Protein AF-D6YVN4-F1 (afdb_monomer)

Organism: Waddlia chondrophila (strain ATCC VR-1470 / WSU 86-1044) (NCBI:txid716544)

Mean predicted aligned error: 3.51 Å

Nearest PDB structures (foldseek):
  1yni-assembly2_C  TM=9.854E-01  e=2.416E-56  Escherichia coli
  1ynh-assembly2_C  TM=9.852E-01  e=4.433E-55  Escherichia coli
  1ynf-assembly1_F  TM=9.735E-01  e=2.874E-53  Escherichia coli
  3g7s-assembly1_A  TM=3.947E-01  e=7.241E+00  Archaeoglobus fulgidus DSM 4304
  4alz-assembly1_A  TM=1.936E-01  e=1.939E+00  Yersinia enterocolitica

Radius of gyration: 20.83 Å; Cα contacts (8 Å, |Δi|>4): 988; chains: 1; bounding box: 56×51×61 Å

pLDDT: mean 95.73, std 6.39, range [51.62, 98.88]

InterPro domains:
  IPR007079 Succinylarginine dihydrolase [MF_01172] (3-451)
  IPR007079 Succinylarginine dihydrolase [NF009789] (5-451)
  IPR007079 Succinylarginine dihydrolase [PF04996] (5-450)
  IPR037031 Succinylarginine dihydrolase superfamily [G3DSA:3.75.10.20] (1-451)

Sequence (451 aa):
MNAPAYEVNIDGLVGPTHSYGGLSKGNLASIENAGNISNPKIAALQGLNKMKQMADYGYRQLILPPHERPHLPTLRALGYTGVDNRIPGKVYQDNPELLYQYSSAASMFAANAATATPSIDAADNRLHLTPANKAATPHRIIEAETTLRLLRTIFPNPTFFTIHPPLPFHPLFHDEGAANHIRFCTDLRYVGVHLFVYGKANEMDDLPEERIYTPRQTLEAQKAIARSHRLDPSQVVYAMQSTEALNQGVFHNDLISMGCHDLFIYHELAFENPEAVLDELKNTFNEICDQPLKTIKVANNEIHLKAAIKTYFFNSQIIKLQDGGFVLFCPKQCQNHQDVNKYLTNLLKDPKSPIADIHYIDLDQSMRNGGGPACLRFSTVLTDIELEQVNPNLFLTDKLYDRLSEWINIHYRDSLKLEDLADPSLVDETQEALNVLTQILDLGRIYDFQQ

Structure (mmCIF, N/CA/C/O backbone):
data_AF-D6YVN4-F1
#
_entry.id   AF-D6YVN4-F1
#
loop_
_atom_site.group_PDB
_atom_site.id
_atom_site.type_symbol
_atom_site.label_atom_id
_atom_site.label_alt_id
_atom_site.label_comp_id
_atom_site.label_asym_id
_atom_site.label_entity_id
_atom_site.label_seq_id
_atom_site.pdbx_PDB_ins_code
_atom_site.Cartn_x
_atom_site.Cartn_y
_atom_site.Cartn_z
_atom_site.occupancy
_atom_site.B_iso_or_equiv
_atom_site.auth_seq_id
_atom_site.auth_comp_id
_atom_site.auth_asym_id
_atom_site.auth_atom_id
_atom_site.pdbx_PDB_model_num
ATOM 1 N N . MET A 1 1 ? -32.102 -4.670 8.684 1.00 55.72 1 MET A N 1
ATOM 2 C CA . MET A 1 1 ? -30.698 -5.070 8.912 1.00 55.72 1 MET A CA 1
ATOM 3 C C . MET A 1 1 ? -29.939 -4.712 7.654 1.00 55.72 1 MET A C 1
ATOM 5 O O . MET A 1 1 ? -30.453 -5.016 6.585 1.00 55.72 1 MET A O 1
ATOM 9 N N . ASN A 1 2 ? -28.802 -4.030 7.775 1.00 74.38 2 ASN A N 1
ATOM 10 C CA . ASN A 1 2 ? -27.964 -3.706 6.618 1.00 74.38 2 ASN A CA 1
ATOM 11 C C . ASN A 1 2 ? -27.459 -5.003 5.966 1.00 74.38 2 ASN A C 1
ATOM 13 O O . ASN A 1 2 ? -27.270 -6.006 6.667 1.00 74.38 2 ASN A O 1
ATOM 17 N N . ALA A 1 3 ? -27.300 -4.986 4.639 1.00 83.44 3 ALA A N 1
ATOM 18 C CA . ALA A 1 3 ? -26.807 -6.126 3.870 1.00 83.44 3 ALA A CA 1
ATOM 19 C C . ALA A 1 3 ? -25.433 -6.585 4.397 1.00 83.44 3 ALA A C 1
ATOM 21 O O . ALA A 1 3 ? -24.701 -5.757 4.946 1.00 83.44 3 ALA A O 1
ATOM 22 N N . PRO A 1 4 ? -25.074 -7.879 4.295 1.00 92.38 4 PRO A N 1
ATOM 23 C CA . PRO A 1 4 ? -23.733 -8.346 4.633 1.00 92.38 4 PRO A CA 1
ATOM 24 C C . PRO A 1 4 ? -22.663 -7.506 3.931 1.00 92.38 4 PRO A C 1
ATOM 26 O O . PRO A 1 4 ? -22.791 -7.200 2.749 1.00 92.38 4 PRO A O 1
ATOM 29 N N . ALA A 1 5 ? -21.612 -7.145 4.662 1.00 95.44 5 ALA A N 1
ATOM 30 C CA . ALA A 1 5 ? -20.485 -6.390 4.139 1.00 95.44 5 ALA A CA 1
ATOM 31 C C . ALA A 1 5 ? -19.182 -7.088 4.514 1.00 95.44 5 ALA A C 1
ATOM 33 O O . ALA A 1 5 ? -19.088 -7.752 5.551 1.00 95.44 5 ALA A O 1
ATOM 34 N N . TYR A 1 6 ? -18.187 -6.951 3.650 1.00 96.31 6 TYR A N 1
ATOM 35 C CA . TYR A 1 6 ? -16.958 -7.714 3.713 1.00 96.31 6 TYR A CA 1
ATOM 36 C C . TYR A 1 6 ? -15.763 -6.826 3.430 1.00 96.31 6 TYR A C 1
ATOM 38 O O . TYR A 1 6 ? -15.783 -6.030 2.493 1.00 96.31 6 TYR A O 1
ATOM 46 N N . GLU A 1 7 ? -14.707 -7.007 4.214 1.00 95.94 7 GLU A N 1
ATOM 47 C CA . GLU A 1 7 ? -13.418 -6.414 3.908 1.00 95.94 7 GLU A CA 1
ATOM 48 C C . GLU A 1 7 ? -12.785 -7.211 2.764 1.00 95.94 7 GLU A C 1
ATOM 50 O O . GLU A 1 7 ? -12.700 -8.446 2.798 1.00 95.94 7 GLU A O 1
ATOM 55 N N . VAL A 1 8 ? -12.391 -6.490 1.723 1.00 97.75 8 VAL A N 1
ATOM 56 C CA . VAL A 1 8 ? -11.719 -7.018 0.544 1.00 97.75 8 VAL A CA 1
ATOM 57 C C . VAL A 1 8 ? -10.335 -6.398 0.495 1.00 97.75 8 VAL A C 1
ATOM 59 O O . VAL A 1 8 ? -10.211 -5.177 0.414 1.00 97.75 8 VAL A O 1
ATOM 62 N N . ASN A 1 9 ? -9.303 -7.234 0.547 1.00 97.81 9 ASN A N 1
ATOM 63 C CA . ASN A 1 9 ? -7.927 -6.803 0.339 1.00 97.81 9 ASN A CA 1
ATOM 64 C C . ASN A 1 9 ? -7.624 -6.792 -1.158 1.00 97.81 9 ASN A C 1
ATOM 66 O O . ASN A 1 9 ? -8.001 -7.716 -1.878 1.00 97.81 9 ASN A O 1
ATOM 70 N N . ILE A 1 10 ? -6.920 -5.764 -1.610 1.00 98.50 10 ILE A N 1
ATOM 71 C CA . ILE A 1 10 ? -6.375 -5.646 -2.954 1.00 98.50 10 ILE A CA 1
ATOM 72 C C . ILE A 1 10 ? -4.858 -5.668 -2.799 1.00 98.50 10 ILE A C 1
ATOM 74 O O . ILE A 1 10 ? -4.252 -4.671 -2.391 1.00 98.50 10 ILE A O 1
ATOM 78 N N . ASP A 1 11 ? -4.258 -6.815 -3.099 1.00 98.12 11 ASP A N 1
ATOM 79 C CA . ASP A 1 11 ? -2.836 -7.058 -2.888 1.00 98.12 11 ASP A CA 1
ATOM 80 C C . ASP A 1 11 ? -2.054 -6.909 -4.197 1.00 98.12 11 ASP A C 1
ATOM 82 O O . ASP A 1 11 ? -2.440 -7.434 -5.243 1.00 98.12 11 ASP A O 1
ATOM 86 N N . GLY A 1 12 ? -0.917 -6.220 -4.133 1.00 98.31 12 GLY A N 1
ATOM 87 C CA . GLY A 1 12 ? -0.008 -6.052 -5.260 1.00 98.31 12 GLY A CA 1
ATOM 88 C C . GLY A 1 12 ? 0.807 -7.314 -5.520 1.00 98.31 12 GLY A C 1
ATOM 89 O O . GLY A 1 12 ? 1.606 -7.739 -4.685 1.00 98.31 12 GLY A O 1
ATOM 90 N N . LEU A 1 13 ? 0.656 -7.896 -6.707 1.00 98.44 13 LEU A N 1
ATOM 91 C CA . LEU A 1 13 ? 1.528 -8.965 -7.176 1.00 98.44 13 LEU A CA 1
ATOM 92 C C . LEU A 1 13 ? 2.885 -8.375 -7.587 1.00 98.44 13 LEU A C 1
ATOM 94 O O . LEU A 1 13 ? 2.961 -7.435 -8.380 1.00 98.44 13 LEU A O 1
ATOM 98 N N . VAL A 1 14 ? 3.969 -8.923 -7.036 1.00 98.62 14 VAL A N 1
ATOM 99 C CA . VAL A 1 14 ? 5.329 -8.416 -7.274 1.00 98.62 14 VAL A CA 1
ATOM 100 C C . VAL A 1 14 ? 5.717 -8.571 -8.744 1.00 98.62 14 VAL A C 1
ATOM 102 O O . VAL A 1 14 ? 5.528 -9.636 -9.327 1.00 98.62 14 VAL A O 1
ATOM 105 N N . GLY A 1 15 ? 6.275 -7.518 -9.347 1.00 98.50 15 GLY A N 1
ATOM 106 C CA . GLY A 1 15 ? 6.669 -7.515 -10.759 1.00 98.50 15 GLY A CA 1
ATOM 107 C C . GLY A 1 15 ? 7.983 -8.258 -11.053 1.00 98.50 15 GLY A C 1
ATOM 108 O O . GLY A 1 15 ? 8.831 -8.365 -10.162 1.00 98.50 15 GLY A O 1
ATOM 109 N N . PRO A 1 16 ? 8.206 -8.723 -12.300 1.00 98.44 16 PRO A N 1
ATOM 110 C CA . PRO A 1 16 ? 9.404 -9.497 -12.656 1.00 98.44 16 PRO A CA 1
ATOM 111 C C . PRO A 1 16 ? 10.720 -8.707 -12.567 1.00 98.44 16 PRO A C 1
ATOM 113 O O . PRO A 1 16 ? 11.791 -9.301 -12.494 1.00 98.44 16 PRO A O 1
ATOM 116 N N . THR A 1 17 ? 10.650 -7.373 -12.527 1.00 98.56 17 THR A N 1
ATOM 117 C CA . THR A 1 17 ? 11.806 -6.469 -12.401 1.00 98.56 17 THR A CA 1
ATOM 118 C C . THR A 1 17 ? 12.103 -6.048 -10.956 1.00 98.56 17 THR A C 1
ATOM 120 O O . THR A 1 17 ? 12.828 -5.071 -10.729 1.00 98.56 17 THR A O 1
ATOM 123 N N . HIS A 1 18 ? 11.524 -6.736 -9.958 1.00 98.56 18 HIS A N 1
ATOM 124 C CA . HIS A 1 18 ? 11.822 -6.483 -8.543 1.00 98.56 18 HIS A CA 1
ATOM 125 C C . HIS A 1 18 ? 13.328 -6.452 -8.319 1.00 98.56 18 HIS A C 1
ATOM 127 O O . HIS A 1 18 ? 14.020 -7.399 -8.656 1.00 98.56 18 HIS A O 1
ATOM 133 N N . SER A 1 19 ? 13.820 -5.340 -7.784 1.00 97.88 19 SER A N 1
ATOM 134 C CA . SER A 1 19 ? 15.243 -5.046 -7.646 1.00 97.88 19 SER A CA 1
ATOM 135 C C . SER A 1 19 ? 15.474 -4.033 -6.529 1.00 97.88 19 SER A C 1
ATOM 137 O O . SER A 1 19 ? 14.556 -3.315 -6.118 1.00 97.88 19 SER A O 1
ATOM 139 N N . TYR A 1 20 ? 16.704 -3.965 -6.021 1.00 97.69 20 TYR A N 1
ATOM 140 C CA . TYR A 1 20 ? 17.075 -3.057 -4.935 1.00 97.69 20 TYR A CA 1
ATOM 141 C C . TYR A 1 20 ? 17.794 -1.817 -5.473 1.00 97.69 20 TYR A C 1
ATOM 143 O O . TYR A 1 20 ? 19.020 -1.739 -5.471 1.00 97.69 20 TYR A O 1
ATOM 151 N N . GLY A 1 21 ? 17.023 -0.843 -5.965 1.00 94.88 21 GLY A N 1
ATOM 152 C CA . GLY A 1 21 ? 17.560 0.373 -6.593 1.00 94.88 21 GLY A CA 1
ATOM 153 C C . GLY A 1 21 ? 17.922 1.525 -5.646 1.00 94.88 21 GLY A C 1
ATOM 154 O O . GLY A 1 21 ? 18.474 2.514 -6.111 1.00 94.88 21 GLY A O 1
ATOM 155 N N . GLY A 1 22 ? 17.586 1.461 -4.350 1.00 94.06 22 GLY A N 1
ATOM 156 C CA . GLY A 1 22 ? 17.874 2.559 -3.407 1.00 94.06 22 GLY A CA 1
ATOM 157 C C . GLY A 1 22 ? 17.145 3.877 -3.697 1.00 94.06 22 GLY A C 1
ATOM 158 O O . GLY A 1 22 ? 17.651 4.954 -3.397 1.00 94.06 22 GLY A O 1
ATOM 159 N N . LEU A 1 23 ? 15.961 3.812 -4.314 1.00 92.06 23 LEU A N 1
ATOM 160 C CA . LEU A 1 23 ? 15.329 4.949 -5.002 1.00 92.06 23 LEU A CA 1
ATOM 161 C C . LEU A 1 23 ? 14.507 5.881 -4.096 1.00 92.06 23 LEU A C 1
ATOM 163 O O . LEU A 1 23 ? 13.995 6.903 -4.557 1.00 92.06 23 LEU A O 1
ATOM 167 N N . SER A 1 24 ? 14.315 5.518 -2.828 1.00 88.69 24 SER A N 1
ATOM 168 C CA . SER A 1 24 ? 13.389 6.195 -1.916 1.00 88.69 24 SER A CA 1
ATOM 169 C C . SER A 1 24 ? 14.120 6.877 -0.760 1.00 88.69 24 SER A C 1
ATOM 171 O O . SER A 1 24 ? 14.356 6.266 0.280 1.00 88.69 24 SER A O 1
ATOM 173 N N . LYS A 1 25 ? 14.403 8.180 -0.887 1.00 84.94 25 LYS A N 1
ATOM 174 C CA . LYS A 1 25 ? 14.913 8.990 0.237 1.00 84.94 25 LYS A CA 1
ATOM 175 C C . LYS A 1 25 ? 13.936 8.933 1.424 1.00 84.94 25 LYS A C 1
ATOM 177 O O . LYS A 1 25 ? 12.721 9.036 1.231 1.00 84.94 25 LYS A O 1
ATOM 182 N N . GLY A 1 26 ? 14.459 8.727 2.632 1.00 83.81 26 GLY A N 1
ATOM 183 C CA . GLY A 1 26 ? 13.667 8.511 3.852 1.00 83.81 26 GLY A CA 1
ATOM 184 C C . GLY A 1 26 ? 13.241 7.063 4.105 1.00 83.81 26 GLY A C 1
ATOM 185 O O . GLY A 1 26 ? 12.913 6.731 5.237 1.00 83.81 26 GLY A O 1
ATOM 186 N N . ASN A 1 27 ? 13.307 6.177 3.104 1.00 90.06 27 ASN A N 1
ATOM 187 C CA . ASN A 1 27 ? 13.121 4.740 3.303 1.00 90.06 27 ASN A CA 1
ATOM 188 C C . ASN A 1 27 ? 14.486 4.087 3.560 1.00 90.06 27 ASN A C 1
ATOM 190 O O . ASN A 1 27 ? 15.229 3.784 2.625 1.00 90.06 27 ASN A O 1
ATOM 194 N N . LEU A 1 28 ? 14.803 3.878 4.839 1.00 88.56 28 LEU A N 1
ATOM 195 C CA . LEU A 1 28 ? 16.091 3.327 5.266 1.00 88.56 28 LEU A CA 1
ATOM 196 C C . LEU A 1 28 ? 16.352 1.933 4.680 1.00 88.56 28 LEU A C 1
ATOM 198 O O . LEU A 1 28 ? 17.448 1.686 4.190 1.00 88.56 28 LEU A O 1
ATOM 202 N N . ALA A 1 29 ? 15.340 1.059 4.637 1.00 90.50 29 ALA A N 1
ATOM 203 C CA . ALA A 1 29 ? 15.489 -0.291 4.093 1.00 90.50 29 ALA A CA 1
ATOM 204 C C . ALA A 1 29 ? 15.885 -0.266 2.608 1.00 90.50 29 ALA A C 1
ATOM 206 O O . ALA A 1 29 ? 16.810 -0.974 2.209 1.00 90.50 29 ALA A O 1
ATOM 207 N N . SER A 1 30 ? 15.242 0.598 1.813 1.00 91.62 30 SER A N 1
ATOM 208 C CA . SER A 1 30 ? 15.582 0.786 0.397 1.00 91.62 30 SER A CA 1
ATOM 209 C C . SER A 1 30 ? 17.034 1.240 0.214 1.00 91.62 30 SER A C 1
ATOM 211 O O . SER A 1 30 ? 17.733 0.700 -0.642 1.00 91.62 30 SER A O 1
ATOM 213 N N . ILE A 1 31 ? 17.499 2.192 1.030 1.00 91.69 31 ILE A N 1
ATOM 214 C CA . ILE A 1 31 ? 18.863 2.742 0.961 1.00 91.69 31 ILE A CA 1
ATOM 215 C C . ILE A 1 31 ? 19.903 1.694 1.380 1.00 91.69 31 ILE A C 1
ATOM 217 O O . ILE A 1 31 ? 20.890 1.496 0.679 1.00 91.69 31 ILE A O 1
ATOM 221 N N . GLU A 1 32 ? 19.677 0.998 2.495 1.00 94.44 32 GLU A N 1
ATOM 222 C CA . GLU A 1 32 ? 20.614 0.011 3.051 1.00 94.44 32 GLU A CA 1
ATOM 223 C C . GLU A 1 32 ? 20.799 -1.221 2.154 1.00 94.44 32 GLU A C 1
ATOM 225 O O . GLU A 1 32 ? 21.850 -1.860 2.196 1.00 94.44 32 GLU A O 1
ATOM 230 N N . ASN A 1 33 ? 19.796 -1.562 1.340 1.00 95.25 33 ASN A N 1
ATOM 231 C CA . ASN A 1 33 ? 19.847 -2.715 0.440 1.00 95.25 33 ASN A CA 1
ATOM 232 C C . ASN A 1 33 ? 20.200 -2.355 -1.008 1.00 95.25 33 ASN A C 1
ATOM 234 O O . ASN A 1 33 ? 20.219 -3.246 -1.859 1.00 95.25 33 ASN A O 1
ATOM 238 N N . ALA A 1 34 ? 20.470 -1.083 -1.308 1.00 95.38 34 ALA A N 1
ATOM 239 C CA . ALA A 1 34 ? 20.756 -0.628 -2.663 1.00 95.38 34 ALA A CA 1
ATOM 240 C C . ALA A 1 34 ? 21.916 -1.418 -3.300 1.00 95.38 34 ALA A C 1
ATOM 242 O O . ALA A 1 34 ? 22.975 -1.595 -2.701 1.00 95.38 34 ALA A O 1
ATOM 243 N N . GLY A 1 35 ? 21.712 -1.904 -4.526 1.00 94.88 35 GLY A N 1
ATOM 244 C CA . GLY A 1 35 ? 22.705 -2.675 -5.278 1.00 94.88 35 GLY A CA 1
ATOM 245 C C . GLY A 1 35 ? 22.815 -4.155 -4.897 1.00 94.88 35 GLY A C 1
ATOM 246 O O . GLY A 1 35 ? 23.517 -4.896 -5.586 1.00 94.88 35 GLY A O 1
ATOM 247 N N . ASN A 1 36 ? 22.109 -4.622 -3.860 1.00 97.25 36 ASN A N 1
ATOM 248 C CA . ASN A 1 36 ? 22.053 -6.049 -3.547 1.00 97.25 36 ASN A CA 1
ATOM 249 C C . ASN A 1 36 ? 21.384 -6.847 -4.678 1.00 97.25 36 ASN A C 1
ATOM 251 O O . ASN A 1 36 ? 20.554 -6.340 -5.436 1.00 97.25 36 ASN A O 1
ATOM 255 N N . ILE A 1 37 ? 21.706 -8.140 -4.750 1.00 98.06 37 ILE A N 1
ATOM 256 C CA . ILE A 1 37 ? 21.042 -9.074 -5.662 1.00 98.06 37 ILE A CA 1
ATOM 257 C C . ILE A 1 37 ? 19.639 -9.371 -5.128 1.00 98.06 37 ILE A C 1
ATOM 259 O O . ILE A 1 37 ? 19.466 -9.768 -3.972 1.00 98.06 37 ILE A O 1
ATOM 263 N N . SER A 1 38 ? 18.642 -9.187 -5.983 1.00 98.19 38 SER A N 1
ATOM 264 C CA . SER A 1 38 ? 17.241 -9.499 -5.698 1.00 98.19 38 SER A CA 1
ATOM 265 C C . SER A 1 38 ? 16.834 -10.847 -6.284 1.00 98.19 38 SER A C 1
ATOM 267 O O . SER A 1 38 ? 17.497 -11.367 -7.179 1.00 98.19 38 SER A O 1
ATOM 269 N N . ASN A 1 39 ? 15.740 -11.416 -5.776 1.00 98.69 39 ASN A N 1
ATOM 270 C CA . ASN A 1 39 ? 15.128 -12.622 -6.330 1.00 98.69 39 ASN A CA 1
ATOM 271 C C . ASN A 1 39 ? 13.649 -12.331 -6.641 1.00 98.69 39 ASN A C 1
ATOM 273 O O . ASN A 1 39 ? 12.803 -12.487 -5.751 1.00 98.69 39 ASN A O 1
ATOM 277 N N . PRO A 1 40 ? 13.329 -11.874 -7.869 1.00 98.69 40 PRO A N 1
ATOM 278 C CA . PRO A 1 40 ? 11.959 -11.560 -8.271 1.00 98.69 40 PRO A CA 1
ATOM 279 C C . PRO A 1 40 ? 10.990 -12.728 -8.080 1.00 98.69 40 PRO A C 1
ATOM 281 O O . PRO A 1 40 ? 9.886 -12.529 -7.576 1.00 98.69 40 PRO A O 1
ATOM 284 N N . LYS A 1 41 ? 11.406 -13.952 -8.439 1.00 98.81 41 LYS A N 1
ATOM 285 C CA . LYS A 1 41 ? 10.578 -15.160 -8.309 1.00 98.81 41 LYS A CA 1
ATOM 286 C C . LYS A 1 41 ? 10.143 -15.398 -6.866 1.00 98.81 41 LYS A C 1
ATOM 288 O O . LYS A 1 41 ? 8.955 -15.538 -6.590 1.00 98.81 41 LYS A O 1
ATOM 293 N N . ILE A 1 42 ? 11.092 -15.399 -5.930 1.00 98.62 42 ILE A N 1
ATOM 294 C CA . ILE A 1 42 ? 10.792 -15.582 -4.506 1.00 98.62 42 ILE A CA 1
ATOM 295 C C . ILE A 1 42 ? 9.966 -14.417 -3.967 1.00 98.62 42 ILE A C 1
ATOM 297 O O . ILE A 1 42 ? 9.046 -14.661 -3.194 1.00 98.62 42 ILE A O 1
ATOM 301 N N . ALA A 1 43 ? 10.228 -13.180 -4.395 1.00 98.56 43 ALA A N 1
ATOM 302 C CA . ALA A 1 43 ? 9.442 -12.024 -3.967 1.00 98.56 43 ALA A CA 1
ATOM 303 C C . ALA A 1 43 ? 7.957 -12.174 -4.340 1.00 98.56 43 ALA A C 1
ATOM 305 O O . ALA A 1 43 ? 7.081 -11.984 -3.494 1.00 98.56 43 ALA A O 1
ATOM 306 N N . ALA A 1 44 ? 7.674 -12.586 -5.579 1.00 98.75 44 ALA A N 1
ATOM 307 C CA . ALA A 1 44 ? 6.314 -12.829 -6.047 1.00 98.75 44 ALA A CA 1
ATOM 308 C C . ALA A 1 44 ? 5.646 -14.012 -5.333 1.00 98.75 44 ALA A C 1
ATOM 310 O O . ALA A 1 44 ? 4.501 -13.887 -4.903 1.00 98.75 44 ALA A O 1
ATOM 311 N N . LEU A 1 45 ? 6.363 -15.124 -5.126 1.00 98.75 45 LEU A N 1
ATOM 312 C CA . LEU A 1 45 ? 5.835 -16.276 -4.384 1.00 98.75 45 LEU A CA 1
ATOM 313 C C . LEU A 1 45 ? 5.562 -15.946 -2.908 1.00 98.75 45 LEU A C 1
ATOM 315 O O . LEU A 1 45 ? 4.552 -16.384 -2.364 1.00 98.75 45 LEU A O 1
ATOM 319 N N . GLN A 1 46 ? 6.415 -15.149 -2.256 1.00 98.50 46 GLN A N 1
ATOM 320 C CA . GLN A 1 46 ? 6.199 -14.674 -0.884 1.00 98.50 46 GLN A CA 1
ATOM 321 C C . GLN A 1 46 ? 4.917 -13.835 -0.779 1.00 98.50 46 GLN A C 1
ATOM 323 O O . GLN A 1 46 ? 4.078 -14.103 0.084 1.00 98.50 46 GLN A O 1
ATOM 328 N N . GLY A 1 47 ? 4.730 -12.873 -1.689 1.00 98.25 47 GLY A N 1
ATOM 329 C CA . GLY A 1 47 ? 3.509 -12.066 -1.757 1.00 98.25 47 GLY A CA 1
ATOM 330 C C . GLY A 1 47 ? 2.259 -12.914 -2.016 1.00 98.25 47 GLY A C 1
ATOM 331 O O . GLY A 1 47 ? 1.278 -12.806 -1.284 1.00 98.25 47 GLY A O 1
ATOM 332 N N . LEU A 1 48 ? 2.316 -13.828 -2.990 1.00 98.56 48 LEU A N 1
ATOM 333 C CA . LEU A 1 48 ? 1.198 -14.713 -3.328 1.00 98.56 48 LEU A CA 1
ATOM 334 C C . LEU A 1 48 ? 0.826 -15.656 -2.169 1.00 98.56 48 LEU A C 1
ATOM 336 O O . LEU A 1 48 ? -0.353 -15.858 -1.880 1.00 98.56 48 LEU A O 1
ATOM 340 N N . ASN A 1 49 ? 1.818 -16.181 -1.445 1.00 98.12 49 ASN A N 1
ATOM 341 C CA . ASN A 1 49 ? 1.593 -16.992 -0.247 1.00 98.12 49 ASN A CA 1
ATOM 342 C C . ASN A 1 49 ? 0.940 -16.192 0.884 1.00 98.12 49 ASN A C 1
ATOM 344 O O . ASN A 1 49 ? 0.094 -16.730 1.598 1.00 98.12 49 ASN A O 1
ATOM 348 N N . LYS A 1 50 ? 1.300 -14.914 1.049 1.00 97.81 50 LYS A N 1
ATOM 349 C CA . LYS A 1 50 ? 0.639 -14.022 2.010 1.00 97.81 50 LYS A CA 1
ATOM 350 C C . LYS A 1 50 ? -0.832 -13.819 1.652 1.00 97.81 50 LYS A C 1
ATOM 352 O O . LYS A 1 50 ? -1.683 -13.932 2.531 1.00 97.81 50 LYS A O 1
ATOM 357 N N . MET A 1 51 ? -1.141 -13.582 0.376 1.00 98.06 51 MET A N 1
ATOM 358 C CA . MET A 1 51 ? -2.528 -13.477 -0.089 1.00 98.06 51 MET A CA 1
ATOM 359 C C . MET A 1 51 ? -3.293 -14.774 0.212 1.00 98.06 51 MET A C 1
ATOM 361 O O . MET A 1 51 ? -4.380 -14.732 0.783 1.00 98.06 51 MET A O 1
ATOM 365 N N . LYS A 1 52 ? -2.703 -15.939 -0.088 1.00 97.75 52 LYS A N 1
ATOM 366 C CA . LYS A 1 52 ? -3.327 -17.240 0.189 1.00 97.75 52 LYS A CA 1
ATOM 367 C C . LYS A 1 52 ? -3.623 -17.446 1.671 1.00 97.75 52 LYS A C 1
ATOM 369 O O . LYS A 1 52 ? -4.729 -17.850 2.006 1.00 97.75 52 LYS A O 1
ATOM 374 N N . GLN A 1 53 ? -2.682 -17.095 2.549 1.00 95.75 53 GLN A N 1
ATOM 375 C CA . GLN A 1 53 ? -2.915 -17.137 3.992 1.00 95.75 53 GLN A CA 1
ATOM 376 C C . GLN A 1 53 ? -4.124 -16.275 4.370 1.00 95.75 53 GLN A C 1
ATOM 378 O O . GLN A 1 53 ? -5.026 -16.774 5.027 1.00 95.75 53 GLN A O 1
ATOM 383 N N . MET A 1 54 ? -4.216 -15.026 3.901 1.00 95.38 54 MET A N 1
ATOM 384 C CA . MET A 1 54 ? -5.379 -14.175 4.206 1.00 95.38 54 MET A CA 1
ATOM 385 C C . MET A 1 54 ? -6.696 -14.777 3.692 1.00 95.38 54 MET A C 1
ATOM 387 O O . MET A 1 54 ? -7.707 -14.729 4.394 1.00 95.38 54 MET A O 1
ATOM 391 N N . ALA A 1 55 ? -6.682 -15.369 2.493 1.00 95.62 55 ALA A N 1
ATOM 392 C CA . ALA A 1 55 ? -7.837 -16.066 1.931 1.00 95.62 55 ALA A CA 1
ATOM 393 C C . ALA A 1 55 ? -8.278 -17.254 2.800 1.00 95.62 55 ALA A C 1
ATOM 395 O O . ALA A 1 55 ? -9.470 -17.416 3.054 1.00 95.62 55 ALA A O 1
ATOM 396 N N . ASP A 1 56 ? -7.324 -18.023 3.327 1.00 94.00 56 ASP A N 1
ATOM 397 C CA . ASP A 1 56 ? -7.582 -19.166 4.211 1.00 94.00 56 ASP A CA 1
ATOM 398 C C . ASP A 1 56 ? -8.118 -18.740 5.588 1.00 94.00 56 ASP A C 1
ATOM 400 O O . ASP A 1 56 ? -8.884 -19.476 6.209 1.00 94.00 56 ASP A O 1
ATOM 404 N N . TYR A 1 57 ? -7.810 -17.512 6.022 1.00 90.81 57 TYR A N 1
ATOM 405 C CA . TYR A 1 57 ? -8.446 -16.849 7.170 1.00 90.81 57 TYR A CA 1
ATOM 406 C C . TYR A 1 57 ? -9.830 -16.248 6.854 1.00 90.81 57 TYR A C 1
ATOM 408 O O . TYR A 1 57 ? -10.441 -15.610 7.712 1.00 90.81 57 TYR A O 1
ATOM 416 N N . GLY A 1 58 ? -10.353 -16.452 5.641 1.00 90.00 58 GLY A N 1
ATOM 417 C CA . GLY A 1 58 ? -11.704 -16.053 5.241 1.00 90.00 58 GLY A CA 1
ATOM 418 C C . GLY A 1 58 ? -11.821 -14.637 4.672 1.00 90.00 58 GLY A C 1
ATOM 419 O O . GLY A 1 58 ? -12.937 -14.172 4.423 1.00 90.00 58 GLY A O 1
ATOM 420 N N . TYR A 1 59 ? -10.704 -13.945 4.440 1.00 93.06 59 TYR A N 1
ATOM 421 C CA . TYR A 1 59 ? -10.713 -12.621 3.822 1.00 93.06 59 TYR A CA 1
ATOM 422 C C . TYR A 1 59 ? -10.731 -12.713 2.303 1.00 93.06 59 TYR A C 1
ATOM 424 O O . TYR A 1 59 ? -9.979 -13.466 1.689 1.00 93.06 59 TYR A O 1
ATOM 432 N N . ARG A 1 60 ? -11.505 -11.846 1.657 1.00 96.06 60 ARG A N 1
ATOM 433 C CA . ARG A 1 60 ? -11.528 -11.772 0.193 1.00 96.06 60 ARG A CA 1
ATOM 434 C C . ARG A 1 60 ? -10.266 -11.087 -0.311 1.00 96.06 60 ARG A C 1
ATOM 436 O O . ARG A 1 60 ? -9.996 -9.960 0.091 1.00 96.06 60 ARG A O 1
ATOM 443 N N . GLN A 1 61 ? -9.513 -11.762 -1.175 1.00 98.00 61 GLN A N 1
ATOM 444 C CA . GLN A 1 61 ? -8.298 -11.214 -1.779 1.00 98.00 61 GLN A CA 1
ATOM 445 C C . GLN A 1 61 ? -8.514 -10.982 -3.271 1.00 98.00 61 GLN A C 1
ATOM 447 O O . GLN A 1 61 ? -8.885 -11.908 -3.992 1.00 98.00 61 GLN A O 1
ATOM 452 N N . LEU A 1 62 ? -8.248 -9.764 -3.723 1.00 98.19 62 LEU A N 1
ATOM 453 C CA . LEU A 1 62 ? -8.147 -9.386 -5.123 1.00 98.19 62 LEU A CA 1
ATOM 454 C C . LEU A 1 62 ? -6.679 -9.212 -5.501 1.00 98.19 62 LEU A C 1
ATOM 456 O O . LEU A 1 62 ? -5.889 -8.662 -4.733 1.00 98.19 62 LEU A O 1
ATOM 460 N N . ILE A 1 63 ? -6.337 -9.643 -6.711 1.00 98.12 63 ILE A N 1
ATOM 461 C CA . ILE A 1 63 ? -5.002 -9.462 -7.276 1.00 98.12 63 ILE A CA 1
ATOM 462 C C . ILE A 1 63 ? -4.926 -8.123 -8.007 1.00 98.12 63 ILE A C 1
ATOM 464 O O . ILE A 1 63 ? -5.666 -7.883 -8.961 1.00 98.12 63 ILE A O 1
ATOM 468 N N . LEU A 1 64 ? -3.984 -7.272 -7.602 1.00 98.31 64 LEU A N 1
ATOM 469 C CA . LEU A 1 64 ? -3.538 -6.122 -8.380 1.00 98.31 64 LEU A CA 1
ATOM 470 C C . LEU A 1 64 ? -2.267 -6.524 -9.149 1.00 98.31 64 LEU A C 1
ATOM 472 O O . LEU A 1 64 ? -1.223 -6.736 -8.527 1.00 98.31 64 LEU A O 1
ATOM 476 N N . PRO A 1 65 ? -2.327 -6.687 -10.481 1.00 98.12 65 PRO A N 1
ATOM 477 C CA . PRO A 1 65 ? -1.189 -7.168 -11.258 1.00 98.12 65 PRO A CA 1
ATOM 478 C C . PRO A 1 65 ? -0.048 -6.132 -11.302 1.00 98.12 65 PRO A C 1
ATOM 480 O O . PRO A 1 65 ? -0.292 -4.930 -11.161 1.00 98.12 65 PRO A O 1
ATOM 483 N N . PRO A 1 66 ? 1.206 -6.566 -11.531 1.00 98.31 66 PRO A N 1
ATOM 484 C CA . PRO A 1 66 ? 2.335 -5.656 -11.678 1.00 98.31 66 PRO A CA 1
ATOM 485 C C . PRO A 1 66 ? 2.194 -4.756 -12.910 1.00 98.31 66 PRO A C 1
ATOM 487 O O . PRO A 1 66 ? 1.403 -5.017 -13.816 1.00 98.31 66 PRO A O 1
ATOM 490 N N . HIS A 1 67 ? 2.973 -3.677 -12.947 1.00 98.31 67 HIS A N 1
ATOM 491 C CA . HIS A 1 67 ? 2.973 -2.728 -14.061 1.00 98.31 67 HIS A CA 1
ATOM 492 C C . HIS A 1 67 ? 4.033 -3.093 -15.114 1.00 98.31 67 HIS A C 1
ATOM 494 O O . HIS A 1 67 ? 4.978 -3.829 -14.830 1.00 98.31 67 HIS A O 1
ATOM 500 N N . GLU A 1 68 ? 3.910 -2.518 -16.314 1.00 97.75 68 GLU A N 1
ATOM 501 C CA . GLU A 1 68 ? 4.915 -2.621 -17.379 1.00 97.75 68 GLU A CA 1
ATOM 502 C C . GLU A 1 68 ? 6.267 -2.050 -16.926 1.00 97.75 68 GLU A C 1
ATOM 504 O O . GLU A 1 68 ? 6.372 -0.864 -16.594 1.00 97.75 68 GLU A O 1
ATOM 509 N N . ARG A 1 69 ? 7.304 -2.897 -16.898 1.00 98.25 69 ARG A N 1
ATOM 510 C CA . ARG A 1 69 ? 8.680 -2.534 -16.534 1.00 98.25 69 ARG A CA 1
ATOM 511 C C . ARG A 1 69 ? 9.696 -3.305 -17.398 1.00 98.25 69 ARG A C 1
ATOM 513 O O . ARG A 1 69 ? 9.483 -4.499 -17.613 1.00 98.25 69 ARG A O 1
ATOM 520 N N . PRO A 1 70 ? 10.821 -2.691 -17.818 1.00 97.94 70 PRO A N 1
ATOM 521 C CA . PRO A 1 70 ? 11.124 -1.253 -17.793 1.00 97.94 70 PRO A CA 1
ATOM 522 C C . PRO A 1 70 ? 10.057 -0.406 -18.505 1.00 97.94 70 PRO A C 1
ATOM 524 O O . PRO A 1 70 ? 9.462 -0.846 -19.481 1.00 97.94 70 PRO A O 1
ATOM 527 N N . HIS A 1 71 ? 9.786 0.800 -18.010 1.00 97.94 71 HIS A N 1
ATOM 528 C CA . HIS A 1 71 ? 8.700 1.646 -18.505 1.00 97.94 71 HIS A CA 1
ATOM 529 C C . HIS A 1 71 ? 9.135 2.438 -19.747 1.00 97.94 71 HIS A C 1
ATOM 531 O O . HIS A 1 71 ? 9.524 3.611 -19.675 1.00 97.94 71 HIS A O 1
ATOM 537 N N . LEU A 1 72 ? 9.087 1.772 -20.902 1.00 96.94 72 LEU A N 1
ATOM 538 C CA . LEU A 1 72 ? 9.510 2.321 -22.191 1.00 96.94 72 LEU A CA 1
ATOM 539 C C . LEU A 1 72 ? 8.802 3.628 -22.583 1.00 96.94 72 LEU A C 1
ATOM 541 O O . LEU A 1 72 ? 9.501 4.509 -23.093 1.00 96.94 72 LEU A O 1
ATOM 545 N N . PRO A 1 73 ? 7.491 3.833 -22.327 1.00 96.69 73 PRO A N 1
ATOM 546 C CA . PRO A 1 73 ? 6.828 5.093 -22.664 1.00 96.69 73 PRO A CA 1
ATOM 547 C C . PRO A 1 73 ? 7.511 6.315 -22.036 1.00 96.69 73 PRO A C 1
ATOM 549 O O . PRO A 1 73 ? 7.754 7.311 -22.720 1.00 96.69 73 PRO A O 1
ATOM 552 N N . THR A 1 74 ? 7.913 6.229 -20.763 1.00 96.88 74 THR A N 1
ATOM 553 C CA . THR A 1 74 ? 8.632 7.328 -20.098 1.00 96.88 74 THR A CA 1
ATOM 554 C C . THR A 1 74 ? 10.037 7.503 -20.652 1.00 96.88 74 THR A C 1
ATOM 556 O O . THR A 1 74 ? 10.445 8.630 -20.912 1.00 96.88 74 THR A O 1
ATOM 559 N N . LEU A 1 75 ? 10.773 6.415 -20.890 1.00 97.50 75 LEU A N 1
ATOM 560 C CA . LEU A 1 75 ? 12.109 6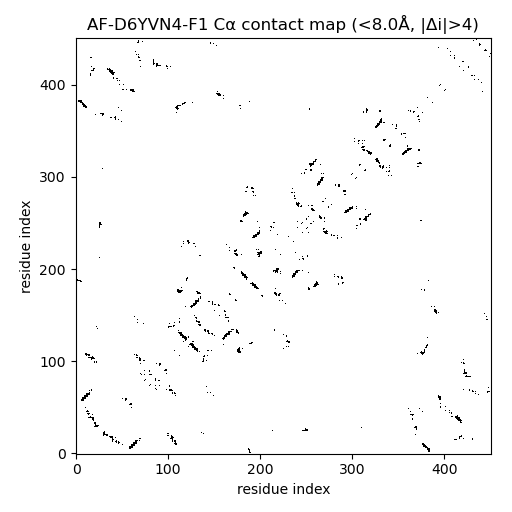.508 -21.488 1.00 97.50 75 LEU A CA 1
ATOM 561 C C . LEU A 1 75 ? 12.044 7.171 -22.877 1.00 97.50 75 LEU A C 1
ATOM 563 O O . LEU A 1 75 ? 12.857 8.034 -23.200 1.00 97.50 75 LEU A O 1
ATOM 567 N N . ARG A 1 76 ? 11.021 6.863 -23.679 1.00 97.31 76 ARG A N 1
ATOM 568 C CA . ARG A 1 76 ? 10.782 7.531 -24.967 1.00 97.31 76 ARG A CA 1
ATOM 569 C C . ARG A 1 76 ? 10.432 9.009 -24.803 1.00 97.31 76 ARG A C 1
ATOM 571 O O . ARG A 1 76 ? 10.972 9.834 -25.536 1.00 97.31 76 ARG A O 1
ATOM 578 N N . ALA A 1 77 ? 9.594 9.356 -23.827 1.00 96.62 77 ALA A N 1
ATOM 579 C CA . ALA A 1 77 ? 9.264 10.748 -23.511 1.00 96.62 77 ALA A CA 1
ATOM 580 C C . ALA A 1 77 ? 10.492 11.569 -23.072 1.00 96.62 77 ALA A C 1
ATOM 582 O O . ALA A 1 77 ? 10.543 12.774 -23.302 1.00 96.62 77 ALA A O 1
ATOM 583 N N . LEU A 1 78 ? 11.504 10.911 -22.500 1.00 96.88 78 LEU A N 1
ATOM 584 C CA . LEU A 1 78 ? 12.797 11.507 -22.147 1.00 96.88 78 LEU A CA 1
ATOM 585 C C . LEU A 1 78 ? 13.784 11.586 -23.327 1.00 96.88 78 LEU A C 1
ATOM 587 O O . LEU A 1 78 ? 14.909 12.042 -23.154 1.00 96.88 78 LEU A O 1
ATOM 591 N N . GLY A 1 79 ? 13.372 11.181 -24.532 1.00 97.88 79 GLY A N 1
ATOM 592 C CA . GLY A 1 79 ? 14.146 11.343 -25.765 1.00 97.88 79 GLY A CA 1
ATOM 593 C C . GLY A 1 79 ? 14.925 10.108 -26.220 1.00 97.88 79 GLY A C 1
ATOM 594 O O . GLY A 1 79 ? 15.585 10.165 -27.261 1.00 97.88 79 GLY A O 1
ATOM 595 N N . TYR A 1 80 ? 14.842 8.973 -25.517 1.00 98.06 80 TYR A N 1
ATOM 596 C CA . TYR A 1 80 ? 15.478 7.738 -25.984 1.00 98.06 80 TYR A CA 1
ATOM 597 C C . TYR A 1 80 ? 14.705 7.133 -27.167 1.00 98.06 80 TYR A C 1
ATOM 599 O O . TYR A 1 80 ? 13.496 6.908 -27.112 1.00 98.06 80 TYR A O 1
ATOM 607 N N . THR A 1 81 ? 15.413 6.838 -28.260 1.00 97.12 81 THR A N 1
ATOM 608 C CA . THR A 1 81 ? 14.830 6.322 -29.512 1.00 97.12 81 THR A CA 1
ATOM 609 C C . THR A 1 81 ? 15.472 5.002 -29.954 1.00 97.12 81 THR A C 1
ATOM 611 O O . THR A 1 81 ? 16.572 4.633 -29.524 1.00 97.12 81 THR A O 1
ATOM 614 N N . GLY A 1 82 ? 14.800 4.277 -30.854 1.00 95.88 82 GLY A N 1
ATOM 615 C CA . GLY A 1 82 ? 15.245 2.991 -31.405 1.00 95.88 82 GLY A CA 1
ATOM 616 C C . GLY A 1 82 ? 14.284 1.836 -31.116 1.00 95.88 82 GLY A C 1
ATOM 617 O O . GLY A 1 82 ? 13.118 2.062 -30.790 1.00 95.88 82 GLY A O 1
ATOM 618 N N . VAL A 1 83 ? 14.797 0.612 -31.269 1.00 96.12 83 VAL A N 1
ATOM 619 C CA . VAL A 1 83 ? 14.085 -0.648 -30.996 1.00 96.12 83 VAL A CA 1
ATOM 620 C C . VAL A 1 83 ? 13.865 -0.802 -29.491 1.00 96.12 83 VAL A C 1
ATOM 622 O O . VAL A 1 83 ? 14.812 -0.595 -28.731 1.00 96.12 83 VAL A O 1
ATOM 625 N N . ASP A 1 84 ? 12.647 -1.169 -29.084 1.00 95.06 84 ASP A N 1
ATOM 626 C CA . ASP A 1 84 ? 12.195 -1.221 -27.684 1.00 95.06 84 ASP A CA 1
ATOM 627 C C . ASP A 1 84 ? 13.167 -1.955 -26.757 1.00 95.06 84 ASP A C 1
ATOM 629 O O . ASP A 1 84 ? 13.720 -1.345 -25.842 1.00 95.06 84 ASP A O 1
ATOM 633 N N . ASN A 1 85 ? 13.486 -3.217 -27.052 1.00 96.50 85 ASN A N 1
ATOM 634 C CA . ASN A 1 85 ? 14.384 -4.016 -26.215 1.00 96.50 85 ASN A CA 1
ATOM 635 C C . ASN A 1 85 ? 15.842 -3.510 -26.181 1.00 96.50 85 ASN A C 1
ATOM 637 O O . ASN A 1 85 ? 16.633 -3.922 -25.340 1.00 96.50 85 ASN A O 1
ATOM 641 N N . ARG A 1 86 ? 16.235 -2.570 -27.050 1.00 97.56 86 ARG A N 1
ATOM 642 C CA . ARG A 1 86 ? 17.567 -1.937 -27.010 1.00 97.56 86 ARG A CA 1
ATOM 643 C C . ARG A 1 86 ? 17.582 -0.610 -26.260 1.00 97.56 86 ARG A C 1
ATOM 645 O O . ARG A 1 86 ? 18.671 -0.107 -25.987 1.00 97.56 86 ARG A O 1
ATOM 652 N N . ILE A 1 87 ? 16.424 -0.030 -25.939 1.00 98.31 87 ILE A N 1
ATOM 653 C CA . ILE A 1 87 ? 16.348 1.245 -25.217 1.00 98.31 87 ILE A CA 1
ATOM 654 C C . ILE A 1 87 ? 16.965 1.132 -23.817 1.00 98.31 87 ILE A C 1
ATOM 656 O O . ILE A 1 87 ? 17.844 1.947 -23.540 1.00 98.31 87 ILE A O 1
ATOM 660 N N . PRO A 1 88 ? 16.631 0.134 -22.971 1.00 98.31 88 PRO A N 1
ATOM 661 C CA . PRO A 1 88 ? 17.225 0.016 -21.637 1.00 98.31 88 PRO A CA 1
ATOM 662 C C . PRO A 1 88 ? 18.753 -0.003 -21.644 1.00 98.31 88 PRO A C 1
ATOM 664 O O . PRO A 1 88 ? 19.376 0.730 -20.883 1.00 98.31 88 PRO A O 1
ATOM 667 N N . GLY A 1 89 ? 19.370 -0.740 -22.573 1.00 98.38 89 GLY A N 1
ATOM 668 C CA . GLY A 1 89 ? 20.826 -0.760 -22.729 1.00 98.38 89 GLY A CA 1
ATOM 669 C C . GLY A 1 89 ? 21.435 0.608 -23.060 1.00 98.38 89 GLY A C 1
ATOM 670 O O . GLY A 1 89 ? 22.500 0.943 -22.545 1.00 98.38 89 GLY A O 1
ATOM 671 N N . LYS A 1 90 ? 20.754 1.431 -23.872 1.00 98.19 90 LYS A N 1
ATOM 672 C CA . LYS A 1 90 ? 21.189 2.813 -24.152 1.00 98.19 90 LYS A CA 1
ATOM 673 C C . LYS A 1 90 ? 21.060 3.703 -22.920 1.00 98.19 90 LYS A C 1
ATOM 675 O O . LYS A 1 90 ? 21.978 4.460 -22.631 1.00 98.19 90 LYS A O 1
ATOM 680 N N . VAL A 1 91 ? 19.942 3.592 -22.200 1.00 98.38 91 VAL A N 1
ATOM 681 C CA . VAL A 1 91 ? 19.718 4.344 -20.958 1.00 98.38 91 VAL A CA 1
ATOM 682 C C . VAL A 1 91 ? 20.774 3.971 -19.928 1.00 98.38 91 VAL A C 1
ATOM 684 O O . VAL A 1 91 ? 21.345 4.854 -19.315 1.00 98.38 91 VAL A O 1
ATOM 687 N N . TYR A 1 92 ? 21.105 2.688 -19.786 1.00 98.12 92 TYR A N 1
ATOM 688 C CA . TYR A 1 92 ? 22.131 2.232 -18.850 1.00 98.12 92 TYR A CA 1
ATOM 689 C C . TYR A 1 92 ? 23.521 2.817 -19.137 1.00 98.12 92 TYR A C 1
ATOM 691 O O . TYR A 1 92 ? 24.239 3.171 -18.207 1.00 98.12 92 TYR A O 1
ATOM 699 N N . GLN A 1 93 ? 23.902 2.929 -20.415 1.00 97.88 93 GLN A N 1
ATOM 700 C CA . GLN A 1 93 ? 25.186 3.516 -20.822 1.00 97.88 93 GLN A CA 1
ATOM 701 C C . GLN A 1 93 ? 25.264 5.026 -20.567 1.00 97.88 93 GLN A C 1
ATOM 703 O O . GLN A 1 93 ? 26.350 5.541 -20.318 1.00 97.88 93 GLN A O 1
ATOM 708 N N . ASP A 1 94 ? 24.131 5.718 -20.664 1.00 97.69 94 ASP A N 1
ATOM 709 C CA . ASP A 1 94 ? 24.024 7.167 -20.491 1.00 97.69 94 ASP A CA 1
ATOM 710 C C . ASP A 1 94 ? 23.805 7.555 -19.017 1.00 97.69 94 ASP A C 1
ATOM 712 O O . ASP A 1 94 ? 24.589 8.296 -18.426 1.00 97.69 94 ASP A O 1
ATOM 716 N N . ASN A 1 95 ? 22.760 7.004 -18.399 1.00 96.75 95 ASN A N 1
ATOM 717 C CA . ASN A 1 95 ? 22.371 7.234 -17.014 1.00 96.75 95 ASN A CA 1
ATOM 718 C C . ASN A 1 95 ? 21.713 5.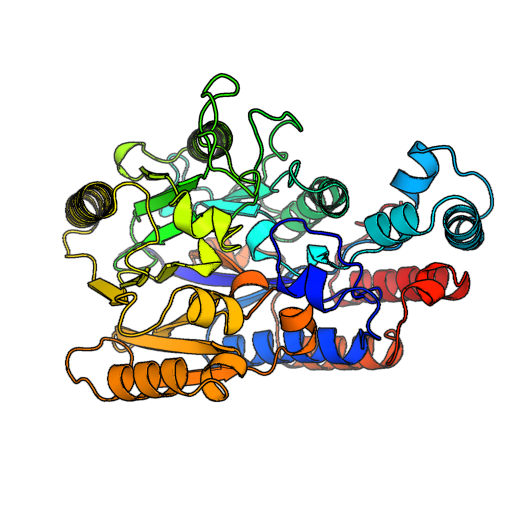975 -16.391 1.00 96.75 95 ASN A C 1
ATOM 720 O O . ASN A 1 95 ? 20.493 5.792 -16.492 1.00 96.75 95 ASN A O 1
ATOM 724 N N . PRO A 1 96 ? 22.478 5.115 -15.691 1.00 96.62 96 PRO A N 1
ATOM 725 C CA . PRO A 1 96 ? 21.941 3.891 -15.095 1.00 96.62 96 PRO A CA 1
ATOM 726 C C . PRO A 1 96 ? 20.893 4.155 -14.005 1.00 96.62 96 PRO A C 1
ATOM 728 O O . PRO A 1 96 ? 19.926 3.403 -13.899 1.00 96.62 96 PRO A O 1
ATOM 731 N N . GLU A 1 97 ? 21.007 5.246 -13.239 1.00 95.44 97 GLU A N 1
ATOM 732 C CA . GLU A 1 97 ? 20.020 5.590 -12.205 1.00 95.44 97 GLU A CA 1
ATOM 733 C C . GLU A 1 97 ? 18.632 5.843 -12.802 1.00 95.44 97 GLU A C 1
ATOM 735 O O . GLU A 1 97 ? 17.616 5.472 -12.209 1.00 95.44 97 GLU A O 1
ATOM 740 N N . LEU A 1 98 ? 18.580 6.430 -14.000 1.00 96.75 98 LEU A N 1
ATOM 741 C CA . LEU A 1 98 ? 17.334 6.655 -14.725 1.00 96.75 98 LEU A CA 1
ATOM 742 C C . LEU A 1 98 ? 16.654 5.333 -15.098 1.00 96.75 98 LEU A C 1
ATOM 744 O O . LEU A 1 98 ? 15.438 5.192 -14.949 1.00 96.75 98 LEU A O 1
ATOM 748 N N . LEU A 1 99 ? 17.438 4.343 -15.534 1.00 98.00 99 LEU A N 1
ATOM 749 C CA . LEU A 1 99 ? 16.919 3.010 -15.825 1.00 98.00 99 LEU A CA 1
ATOM 750 C C . LEU A 1 99 ? 16.372 2.342 -14.561 1.00 98.00 99 LEU A C 1
ATOM 752 O O . LEU A 1 99 ? 15.300 1.737 -14.608 1.00 98.00 99 LEU A O 1
ATOM 756 N N . TYR A 1 100 ? 17.064 2.479 -13.429 1.00 97.44 100 TYR A N 1
ATOM 757 C CA . TYR A 1 100 ? 16.614 1.908 -12.159 1.00 97.44 100 TYR A CA 1
ATOM 758 C C . TYR A 1 100 ? 15.274 2.509 -11.732 1.00 97.44 100 TYR A C 1
ATOM 760 O O . TYR A 1 100 ? 14.361 1.771 -11.355 1.00 97.44 100 TYR A O 1
ATOM 768 N N . GLN A 1 101 ? 15.119 3.833 -11.861 1.00 96.75 101 GLN A N 1
ATOM 769 C CA . GLN A 1 101 ? 13.863 4.518 -11.552 1.00 96.75 101 GLN A CA 1
ATOM 770 C C . GLN A 1 101 ? 12.695 3.954 -12.361 1.00 96.75 101 GLN A C 1
ATOM 772 O O . GLN A 1 101 ? 11.671 3.581 -11.794 1.00 96.75 101 GLN A O 1
ATOM 777 N N . TYR A 1 102 ? 12.857 3.814 -13.672 1.00 97.44 102 TYR A N 1
ATOM 778 C CA . TYR A 1 102 ? 11.761 3.384 -14.539 1.00 97.44 102 TYR A CA 1
ATOM 779 C C . TYR A 1 102 ? 11.663 1.867 -14.724 1.00 97.44 102 TYR A C 1
ATOM 781 O O . TYR A 1 102 ? 10.853 1.400 -15.518 1.00 97.44 102 TYR A O 1
ATOM 789 N N . SER A 1 103 ? 12.415 1.089 -13.942 1.00 98.25 103 SER A N 1
ATOM 790 C CA . SER A 1 103 ? 12.311 -0.377 -13.890 1.00 98.25 103 SER A CA 1
ATOM 791 C C . SER A 1 103 ? 11.846 -0.907 -12.531 1.00 98.25 103 SER A C 1
ATOM 793 O O . SER A 1 103 ? 11.707 -2.115 -12.357 1.00 98.25 103 SER A O 1
ATOM 795 N N . SER A 1 104 ? 11.572 -0.028 -11.565 1.00 98.12 104 SER A N 1
ATOM 796 C CA . SER A 1 104 ? 11.170 -0.417 -10.211 1.00 98.12 104 SER A CA 1
ATOM 797 C C . SER A 1 104 ? 9.834 -1.172 -10.171 1.00 98.12 104 SER A C 1
ATOM 799 O O . SER A 1 104 ? 8.845 -0.727 -10.757 1.00 98.12 104 SER A O 1
ATOM 801 N N . ALA A 1 105 ? 9.773 -2.258 -9.392 1.00 98.06 105 ALA A N 1
ATOM 802 C CA . ALA A 1 105 ? 8.544 -3.004 -9.094 1.00 98.06 105 ALA A CA 1
ATOM 803 C C . ALA A 1 105 ? 7.714 -2.405 -7.932 1.00 98.06 105 ALA A C 1
ATOM 805 O O . ALA A 1 105 ? 6.891 -3.098 -7.337 1.00 98.06 105 ALA A O 1
ATOM 806 N N . ALA A 1 106 ? 7.905 -1.122 -7.594 1.00 97.56 106 ALA A N 1
ATOM 807 C CA . ALA A 1 106 ? 7.246 -0.452 -6.464 1.00 97.56 106 ALA A CA 1
ATOM 808 C C . ALA A 1 106 ? 5.703 -0.398 -6.538 1.00 97.56 106 ALA A C 1
ATOM 810 O O . ALA A 1 106 ? 5.057 -0.117 -5.524 1.00 97.56 106 ALA A O 1
ATOM 811 N N . SER A 1 107 ? 5.100 -0.724 -7.689 1.00 97.75 107 SER A N 1
ATOM 812 C CA . SER A 1 107 ? 3.646 -0.902 -7.814 1.00 97.75 107 SER A CA 1
ATOM 813 C C . SER A 1 107 ? 3.113 -2.064 -6.967 1.00 97.75 107 SER A C 1
ATOM 815 O O . SER A 1 107 ? 1.924 -2.097 -6.672 1.00 97.75 107 SER A O 1
ATOM 817 N N . MET A 1 108 ? 3.980 -2.988 -6.527 1.00 98.06 108 MET A N 1
ATOM 818 C CA . MET A 1 108 ? 3.613 -4.068 -5.602 1.00 98.06 108 MET A CA 1
ATOM 819 C C . MET A 1 108 ? 3.143 -3.554 -4.233 1.00 98.06 108 MET A C 1
ATOM 821 O O . MET A 1 108 ? 2.397 -4.236 -3.537 1.00 98.06 108 MET A O 1
ATOM 825 N N . PHE A 1 109 ? 3.561 -2.346 -3.837 1.00 98.31 109 PHE A N 1
ATOM 826 C CA . PHE A 1 109 ? 3.109 -1.718 -2.598 1.00 98.31 109 PHE A CA 1
ATOM 827 C C . PHE A 1 109 ? 1.722 -1.100 -2.793 1.00 98.31 109 PHE A C 1
ATOM 829 O O . PHE A 1 109 ? 1.571 0.119 -2.961 1.00 98.31 109 PHE A O 1
ATOM 836 N N . ALA A 1 110 ? 0.712 -1.973 -2.815 1.00 98.25 110 ALA A N 1
ATOM 837 C CA . ALA A 1 110 ? -0.669 -1.615 -3.098 1.00 98.25 110 ALA A CA 1
ATOM 838 C C . ALA A 1 110 ? -1.300 -0.725 -2.019 1.00 98.25 110 ALA A C 1
ATOM 840 O O . ALA A 1 110 ? -2.230 0.006 -2.342 1.00 98.25 110 ALA A O 1
ATOM 841 N N . ALA A 1 111 ? -0.756 -0.659 -0.797 1.00 98.44 111 ALA A N 1
ATOM 842 C CA . ALA A 1 111 ? -1.171 0.341 0.195 1.00 98.44 111 ALA A CA 1
ATOM 843 C C . ALA A 1 111 ? -1.104 1.774 -0.355 1.00 98.44 111 ALA A C 1
ATOM 845 O O . ALA A 1 111 ? -1.880 2.634 0.042 1.00 98.44 111 ALA A O 1
ATOM 846 N N . ASN A 1 112 ? -0.215 2.036 -1.315 1.00 98.69 112 ASN A N 1
ATOM 847 C CA . ASN A 1 112 ? -0.141 3.337 -1.961 1.00 98.69 112 ASN A CA 1
ATOM 848 C C . ASN A 1 112 ? -0.919 3.413 -3.276 1.00 98.69 112 ASN A C 1
ATOM 850 O O . ASN A 1 112 ? -0.899 4.453 -3.912 1.00 98.69 112 ASN A O 1
ATOM 854 N N . ALA A 1 113 ? -1.520 2.332 -3.775 1.00 98.62 113 ALA A N 1
ATOM 855 C CA . ALA A 1 113 ? -2.162 2.331 -5.090 1.00 98.62 113 ALA A CA 1
ATOM 856 C C . ALA A 1 113 ? -3.292 3.364 -5.169 1.00 98.62 113 ALA A C 1
ATOM 858 O O . ALA A 1 113 ? -3.350 4.129 -6.129 1.00 98.62 113 ALA A O 1
ATOM 859 N N . ALA A 1 114 ? -4.148 3.409 -4.151 1.00 98.75 114 ALA A N 1
ATOM 860 C CA . ALA A 1 114 ? -5.289 4.306 -4.089 1.00 98.75 114 ALA A CA 1
ATOM 861 C C . ALA A 1 114 ? -5.715 4.571 -2.645 1.00 98.75 114 ALA A C 1
ATOM 863 O O . ALA A 1 114 ? -5.319 3.854 -1.728 1.00 98.75 114 ALA A O 1
ATOM 864 N N . THR A 1 115 ? -6.570 5.572 -2.471 1.00 98.88 115 THR A N 1
ATOM 865 C CA . THR A 1 115 ? -7.449 5.680 -1.301 1.00 98.88 115 THR A CA 1
ATOM 866 C C . THR A 1 115 ? -8.830 5.161 -1.687 1.00 98.88 115 THR A C 1
ATOM 868 O O . THR A 1 115 ? -9.288 5.439 -2.799 1.00 98.88 115 THR A O 1
ATOM 871 N N . ALA A 1 116 ? -9.501 4.438 -0.788 1.00 98.56 116 ALA A N 1
ATOM 872 C CA . ALA A 1 116 ? -10.852 3.923 -0.996 1.00 98.56 116 ALA A CA 1
ATOM 873 C C . ALA A 1 116 ? -11.808 4.399 0.111 1.00 98.56 116 ALA A C 1
ATOM 875 O O . ALA A 1 116 ? -11.457 4.390 1.289 1.00 98.56 116 ALA A O 1
ATOM 876 N N . THR A 1 117 ? -13.030 4.770 -0.268 1.00 98.69 117 THR A N 1
ATOM 877 C CA . THR A 1 117 ? -14.132 5.089 0.651 1.00 98.69 117 THR A CA 1
ATOM 878 C C . THR A 1 117 ? -15.294 4.145 0.363 1.00 98.69 117 THR A C 1
ATOM 880 O O . THR A 1 117 ? -15.844 4.232 -0.738 1.00 98.69 117 THR A O 1
ATOM 883 N N . PRO A 1 118 ? -15.656 3.247 1.298 1.00 98.50 118 PRO A N 1
ATOM 884 C CA . PRO A 1 118 ? -16.820 2.378 1.154 1.00 98.50 118 PRO A CA 1
ATOM 885 C C . PRO A 1 118 ? -18.105 3.151 0.866 1.00 98.50 118 PRO A C 1
ATOM 887 O O . PRO A 1 118 ? -18.282 4.275 1.331 1.00 98.50 118 PRO A O 1
ATOM 890 N N . SER A 1 119 ? -19.033 2.520 0.150 1.00 98.50 119 SER A N 1
ATOM 891 C CA . SER A 1 119 ? -20.317 3.134 -0.206 1.00 98.50 119 SER A CA 1
ATOM 892 C C . SER A 1 119 ? -21.114 3.622 0.989 1.00 98.50 119 SER A C 1
ATOM 894 O O . SER A 1 119 ? -21.705 4.691 0.917 1.00 98.50 119 SER A O 1
ATOM 896 N N . ILE A 1 120 ? -21.090 2.882 2.097 1.00 97.69 120 ILE A N 1
ATOM 897 C CA . ILE A 1 120 ? -21.824 3.242 3.314 1.00 97.69 120 ILE A CA 1
ATOM 898 C C . ILE A 1 120 ? -21.363 4.574 3.931 1.00 97.69 120 ILE A C 1
ATOM 900 O O . ILE A 1 120 ? -22.136 5.200 4.650 1.00 97.69 120 ILE A O 1
ATOM 904 N N . ASP A 1 121 ? -20.137 5.020 3.642 1.00 98.31 121 ASP A N 1
ATOM 905 C CA . ASP A 1 121 ? -19.585 6.281 4.154 1.00 98.31 121 ASP A CA 1
ATOM 906 C C . ASP A 1 121 ? -19.718 7.435 3.144 1.00 98.31 121 ASP A C 1
ATOM 908 O O . ASP A 1 121 ? -19.500 8.596 3.484 1.00 98.31 121 ASP A O 1
ATOM 912 N N . ALA A 1 122 ? -20.071 7.139 1.891 1.00 98.38 122 ALA A N 1
ATOM 913 C CA . ALA A 1 122 ? -20.204 8.131 0.833 1.00 98.38 122 ALA A CA 1
ATOM 914 C C . ALA A 1 122 ? -21.660 8.585 0.669 1.00 98.38 122 ALA A C 1
ATOM 916 O O . ALA A 1 122 ? -22.583 7.774 0.585 1.00 98.38 122 ALA A O 1
ATOM 917 N N . ALA A 1 123 ? -21.881 9.895 0.525 1.00 98.19 123 ALA A N 1
ATOM 918 C CA . ALA A 1 123 ? -23.229 10.468 0.438 1.00 98.19 123 ALA A CA 1
ATOM 919 C C . ALA A 1 123 ? -24.080 9.962 -0.750 1.00 98.19 123 ALA A C 1
ATOM 921 O O . ALA A 1 123 ? -25.300 10.134 -0.754 1.00 98.19 123 ALA A O 1
ATOM 922 N N . ASP A 1 124 ? -23.465 9.370 -1.776 1.00 98.25 124 ASP A N 1
ATOM 923 C CA . ASP A 1 124 ? -24.156 8.805 -2.939 1.00 98.25 124 ASP A CA 1
ATOM 924 C C . ASP A 1 124 ? -24.256 7.273 -2.934 1.00 98.25 124 ASP A C 1
ATOM 926 O O . ASP A 1 124 ? -24.751 6.704 -3.909 1.00 98.25 124 ASP A O 1
ATOM 930 N N . ASN A 1 125 ? -23.850 6.624 -1.838 1.00 97.56 125 ASN A N 1
ATOM 931 C CA . ASN A 1 125 ? -23.845 5.173 -1.665 1.00 97.56 125 ASN A CA 1
ATOM 932 C C . ASN A 1 125 ? -23.059 4.426 -2.753 1.00 97.56 125 ASN A C 1
ATOM 934 O O . ASN A 1 125 ? -23.471 3.354 -3.199 1.00 97.56 125 ASN A O 1
ATOM 938 N N . ARG A 1 126 ? -21.931 4.990 -3.194 1.00 98.62 126 ARG A N 1
ATOM 939 C CA . ARG A 1 126 ? -20.989 4.325 -4.099 1.00 98.62 126 ARG A CA 1
ATOM 940 C C . ARG A 1 126 ? -19.636 4.182 -3.442 1.00 98.62 126 ARG A C 1
ATOM 942 O O . ARG A 1 126 ? -19.166 5.079 -2.752 1.00 98.62 126 ARG A O 1
ATOM 949 N N . LEU A 1 127 ? -18.967 3.073 -3.715 1.00 98.75 127 LEU A N 1
ATOM 950 C CA . LEU A 1 127 ? -17.558 2.952 -3.387 1.00 98.75 127 LEU A CA 1
ATOM 951 C C . LEU A 1 127 ? -16.769 3.930 -4.269 1.00 98.75 127 LEU A C 1
ATOM 953 O O . LEU A 1 127 ? -16.837 3.880 -5.501 1.00 98.75 127 LEU A O 1
ATOM 957 N N . HIS A 1 128 ? -15.991 4.799 -3.634 1.00 98.88 128 HIS A N 1
ATOM 958 C CA . HIS A 1 128 ? -15.096 5.725 -4.317 1.00 98.88 128 HIS A CA 1
ATOM 959 C C . HIS A 1 128 ? -13.650 5.261 -4.203 1.00 98.88 128 HIS A C 1
ATOM 961 O O . HIS A 1 128 ? -13.188 4.938 -3.109 1.00 98.88 128 HIS A O 1
ATOM 967 N N . LEU A 1 129 ? -12.917 5.290 -5.317 1.00 98.88 129 LEU A N 1
ATOM 968 C CA . LEU A 1 129 ? -11.471 5.081 -5.328 1.00 98.88 129 LEU A CA 1
ATOM 969 C C . LEU A 1 129 ? -10.771 6.188 -6.110 1.00 98.88 129 LEU A C 1
ATOM 971 O O . LEU A 1 129 ? -11.204 6.546 -7.205 1.00 98.88 129 LEU A O 1
ATOM 975 N N . THR A 1 130 ? -9.649 6.670 -5.580 1.00 98.88 130 THR A N 1
ATOM 976 C CA . THR A 1 130 ? -8.747 7.587 -6.288 1.00 98.88 130 THR A CA 1
ATOM 977 C C . THR A 1 130 ? -7.334 7.009 -6.284 1.00 98.88 130 THR A C 1
ATOM 979 O O . THR A 1 130 ? -6.785 6.827 -5.193 1.00 98.88 130 THR A O 1
ATOM 982 N N . PRO A 1 131 ? -6.727 6.715 -7.452 1.00 98.81 131 PRO A N 1
ATOM 983 C CA . PRO A 1 131 ? -5.315 6.361 -7.537 1.00 98.81 131 PRO A CA 1
ATOM 984 C C . PRO A 1 131 ? -4.430 7.455 -6.939 1.00 98.81 131 PRO A C 1
ATOM 986 O O . PRO A 1 131 ? -4.612 8.634 -7.243 1.00 98.81 131 PRO A O 1
ATOM 989 N N . ALA A 1 132 ? -3.445 7.071 -6.131 1.00 98.69 132 ALA A N 1
ATOM 990 C CA . ALA A 1 132 ? -2.513 8.034 -5.559 1.00 98.69 132 ALA A CA 1
ATOM 991 C C . ALA A 1 132 ? -1.507 8.499 -6.623 1.00 98.69 132 ALA A C 1
ATOM 993 O O . ALA A 1 132 ? -1.010 7.688 -7.412 1.00 98.69 132 ALA A O 1
ATOM 994 N N . ASN A 1 133 ? -1.183 9.794 -6.650 1.00 98.06 133 ASN A N 1
ATOM 995 C CA . ASN A 1 133 ? -0.277 10.343 -7.665 1.00 98.06 133 ASN A CA 1
ATOM 996 C C . ASN A 1 133 ? 1.208 10.082 -7.369 1.00 98.06 133 ASN A C 1
ATOM 998 O O . ASN A 1 133 ? 2.023 10.091 -8.289 1.00 98.06 133 ASN A O 1
ATOM 1002 N N . LYS A 1 134 ? 1.572 9.832 -6.106 1.00 96.88 134 LYS A N 1
ATOM 1003 C CA . LYS A 1 134 ? 2.934 9.495 -5.660 1.00 96.88 134 LYS A CA 1
ATOM 1004 C C . LYS A 1 134 ? 3.996 10.492 -6.118 1.00 96.88 134 LYS A C 1
ATOM 1006 O O . LYS A 1 134 ? 5.162 10.145 -6.328 1.00 96.88 134 LYS A O 1
ATOM 1011 N N . ALA A 1 135 ? 3.591 11.753 -6.273 1.00 94.25 135 ALA A N 1
ATOM 1012 C CA . ALA A 1 135 ? 4.403 12.808 -6.873 1.00 94.25 135 ALA A CA 1
ATOM 1013 C C . ALA A 1 135 ? 5.698 13.105 -6.089 1.00 94.25 135 ALA A C 1
ATOM 1015 O O . ALA A 1 135 ? 6.630 13.691 -6.634 1.00 94.25 135 ALA A O 1
ATOM 1016 N N . ALA A 1 136 ? 5.799 12.644 -4.838 1.00 89.88 136 ALA A N 1
ATOM 1017 C CA . ALA A 1 136 ? 6.998 12.782 -4.022 1.00 89.88 136 ALA A CA 1
ATOM 1018 C C . ALA A 1 136 ? 8.178 11.901 -4.480 1.00 89.88 136 ALA A C 1
ATOM 1020 O O . ALA A 1 136 ? 9.312 12.161 -4.073 1.00 89.88 136 ALA A O 1
ATOM 1021 N N . THR A 1 137 ? 7.949 10.856 -5.291 1.00 91.25 137 THR A N 1
ATOM 1022 C CA . THR A 1 137 ? 9.012 9.929 -5.723 1.00 91.25 137 THR A CA 1
ATOM 1023 C C . THR A 1 137 ? 8.972 9.642 -7.234 1.00 91.25 137 THR A C 1
ATOM 1025 O O . THR A 1 137 ? 8.000 9.069 -7.725 1.00 91.25 137 THR A O 1
ATOM 1028 N N . PRO A 1 138 ? 10.041 9.961 -7.998 1.00 90.31 138 PRO A N 1
ATOM 1029 C CA . PRO A 1 138 ? 10.027 9.849 -9.462 1.00 90.31 138 PRO A CA 1
ATOM 1030 C C . PRO A 1 138 ? 9.701 8.455 -10.015 1.00 90.31 138 PRO A C 1
ATOM 1032 O O . PRO A 1 138 ? 8.916 8.327 -10.944 1.00 90.31 138 PRO A O 1
ATOM 1035 N N . HIS A 1 139 ? 10.245 7.387 -9.426 1.00 95.69 139 HIS A N 1
ATOM 1036 C CA . HIS A 1 139 ? 9.992 6.014 -9.886 1.00 95.69 139 HIS A CA 1
ATOM 1037 C C . HIS A 1 139 ? 8.537 5.553 -9.693 1.00 95.69 139 HIS A C 1
ATOM 1039 O O . HIS A 1 139 ? 8.115 4.585 -10.325 1.00 95.69 139 HIS A O 1
ATOM 1045 N N . ARG A 1 140 ? 7.770 6.238 -8.832 1.00 96.88 140 ARG A N 1
ATOM 1046 C CA . ARG A 1 140 ? 6.378 5.892 -8.522 1.00 96.88 140 ARG A CA 1
ATOM 1047 C C . ARG A 1 140 ? 5.351 6.756 -9.238 1.00 96.88 140 ARG A C 1
ATOM 1049 O O . ARG A 1 140 ? 4.206 6.336 -9.371 1.00 96.88 140 ARG A O 1
ATOM 1056 N N . ILE A 1 141 ? 5.752 7.920 -9.754 1.00 95.06 141 ILE A N 1
ATOM 1057 C CA . ILE A 1 141 ? 4.854 8.835 -10.477 1.00 95.06 141 ILE A CA 1
ATOM 1058 C C . ILE A 1 141 ? 4.217 8.170 -11.710 1.00 95.06 141 ILE A C 1
ATOM 1060 O O . ILE A 1 141 ? 3.078 8.454 -12.068 1.00 95.06 141 ILE A O 1
ATOM 1064 N N . ILE A 1 142 ? 4.937 7.223 -12.322 1.00 96.31 142 ILE A N 1
ATOM 1065 C CA . ILE A 1 142 ? 4.504 6.458 -13.499 1.00 96.31 142 ILE A CA 1
ATOM 1066 C C . ILE A 1 142 ? 3.478 5.361 -13.171 1.00 96.31 142 ILE A C 1
ATOM 1068 O O . ILE A 1 142 ? 3.049 4.626 -14.055 1.00 96.31 142 ILE A O 1
ATOM 1072 N N . GLU A 1 143 ? 3.110 5.179 -11.901 1.00 98.25 143 GLU A N 1
ATOM 1073 C CA . GLU A 1 143 ? 2.163 4.139 -11.496 1.00 98.25 143 GLU A CA 1
ATOM 1074 C C . GLU A 1 143 ? 0.704 4.564 -11.723 1.00 98.25 143 GLU A C 1
ATOM 1076 O O . GLU A 1 143 ? -0.104 3.743 -12.154 1.00 98.25 143 GLU A O 1
ATOM 1081 N N . ALA A 1 144 ? 0.369 5.834 -11.475 1.00 97.44 144 ALA A N 1
ATOM 1082 C CA . ALA A 1 144 ? -1.012 6.289 -11.291 1.00 97.44 144 ALA A CA 1
ATOM 1083 C C . ALA A 1 144 ? -1.945 5.998 -12.481 1.00 97.44 144 ALA A C 1
ATOM 1085 O O . ALA A 1 144 ? -3.079 5.566 -12.279 1.00 97.44 144 ALA A O 1
ATOM 1086 N N . GLU A 1 145 ? -1.469 6.182 -13.715 1.00 95.75 145 GLU A N 1
ATOM 1087 C CA . GLU A 1 145 ? -2.280 5.965 -14.921 1.00 95.75 145 GLU A CA 1
ATOM 1088 C C . GLU A 1 145 ? -2.590 4.476 -15.149 1.00 95.75 145 GLU A C 1
ATOM 1090 O O . GLU A 1 145 ? -3.729 4.102 -15.427 1.00 95.75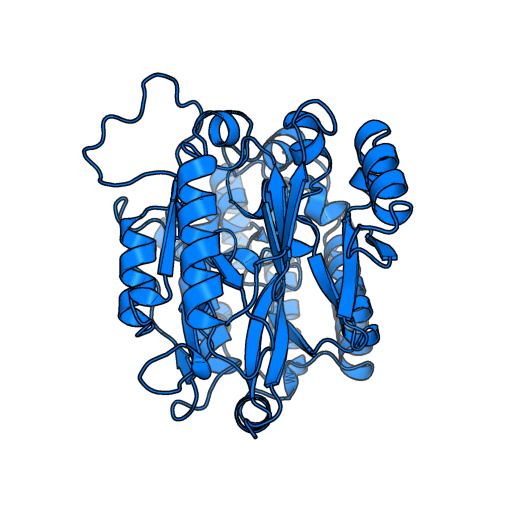 145 GLU A O 1
ATOM 1095 N N . THR A 1 146 ? -1.601 3.595 -14.959 1.00 97.12 146 THR A N 1
ATOM 1096 C CA . THR A 1 146 ? -1.838 2.144 -15.038 1.00 97.12 146 THR A CA 1
ATOM 1097 C C . THR A 1 146 ? -2.759 1.691 -13.905 1.00 97.12 146 THR A C 1
ATOM 1099 O O . THR A 1 146 ? -3.703 0.940 -14.151 1.00 97.12 146 THR A O 1
ATOM 1102 N N . THR A 1 147 ? -2.565 2.207 -12.685 1.00 98.44 147 THR A N 1
ATOM 1103 C CA . THR A 1 147 ? -3.460 1.932 -11.553 1.00 98.44 147 THR A CA 1
ATOM 1104 C C . THR A 1 147 ? -4.896 2.357 -11.855 1.00 98.44 147 THR A C 1
ATOM 1106 O O . THR A 1 147 ? -5.822 1.606 -11.566 1.00 98.44 147 THR A O 1
ATOM 1109 N N . LEU A 1 148 ? -5.113 3.516 -12.486 1.00 98.31 148 LEU A N 1
ATOM 1110 C CA . LEU A 1 148 ? -6.446 3.966 -12.895 1.00 98.31 148 LEU A CA 1
ATOM 1111 C C . LEU A 1 148 ? -7.130 2.958 -13.831 1.00 98.31 148 LEU A C 1
ATOM 1113 O O . LEU A 1 148 ? -8.297 2.613 -13.621 1.00 98.31 148 LEU A O 1
ATOM 1117 N N . ARG A 1 149 ? -6.414 2.461 -14.848 1.00 97.38 149 ARG A N 1
ATOM 1118 C CA . ARG A 1 149 ? -6.935 1.435 -15.770 1.00 97.38 149 ARG A CA 1
ATOM 1119 C C . ARG A 1 149 ? -7.246 0.124 -15.048 1.00 97.38 149 ARG A C 1
ATOM 1121 O O . ARG A 1 149 ? -8.304 -0.463 -15.279 1.00 97.38 149 ARG A O 1
ATOM 1128 N N . LEU A 1 150 ? -6.372 -0.296 -14.134 1.00 97.88 150 LEU A N 1
ATOM 1129 C CA . LEU A 1 150 ? -6.573 -1.493 -13.318 1.00 97.88 150 LEU A CA 1
ATOM 1130 C C . LEU A 1 150 ? -7.806 -1.375 -12.424 1.00 97.88 150 LEU A C 1
ATOM 1132 O O . LEU A 1 150 ? -8.656 -2.259 -12.454 1.00 97.88 150 LEU A O 1
ATOM 1136 N N . LEU A 1 151 ? -7.965 -0.271 -11.693 1.00 98.31 151 LEU A N 1
ATOM 1137 C CA . LEU A 1 151 ? -9.127 -0.067 -10.826 1.00 98.31 151 LEU A CA 1
ATOM 1138 C C . LEU A 1 151 ? -10.437 -0.023 -11.615 1.00 98.31 151 LEU A C 1
ATOM 1140 O O . LEU A 1 151 ? -11.421 -0.601 -11.169 1.00 98.31 151 LEU A O 1
ATOM 1144 N N . ARG A 1 152 ? -10.453 0.585 -12.807 1.00 97.62 152 ARG A N 1
ATOM 1145 C CA . ARG A 1 152 ? -11.623 0.536 -13.705 1.00 97.62 152 ARG A CA 1
ATOM 1146 C C . ARG A 1 152 ? -11.944 -0.876 -14.190 1.00 97.62 152 ARG A C 1
ATOM 1148 O O . ARG A 1 152 ? -13.103 -1.173 -14.451 1.00 97.62 152 ARG A O 1
ATOM 1155 N N . THR A 1 153 ? -10.935 -1.734 -14.304 1.00 96.38 153 THR A N 1
ATOM 1156 C CA . THR A 1 153 ? -11.114 -3.137 -14.699 1.00 96.38 153 THR A CA 1
ATOM 1157 C C . THR A 1 153 ? -11.581 -3.997 -13.524 1.00 96.38 153 THR A C 1
ATOM 1159 O O . THR A 1 153 ? -12.415 -4.878 -13.710 1.00 96.38 153 THR A O 1
ATOM 1162 N N . ILE A 1 154 ? -11.084 -3.730 -12.311 1.00 97.25 154 ILE A N 1
ATOM 1163 C CA . ILE A 1 154 ? -11.506 -4.406 -11.074 1.00 97.25 154 ILE A CA 1
ATOM 1164 C C . ILE A 1 154 ? -12.949 -4.024 -10.716 1.00 97.25 154 ILE A C 1
ATOM 1166 O O . ILE A 1 154 ? -13.750 -4.891 -10.373 1.00 97.25 154 ILE A O 1
ATOM 1170 N N . PHE A 1 155 ? -13.284 -2.739 -10.833 1.00 98.19 155 PHE A N 1
ATOM 1171 C CA . PHE A 1 155 ? -14.549 -2.140 -10.408 1.00 98.19 155 PHE A CA 1
ATOM 1172 C C . PHE A 1 155 ? -15.291 -1.512 -11.606 1.00 98.19 155 PHE A C 1
ATOM 1174 O O . PHE A 1 155 ? -15.387 -0.286 -11.709 1.00 98.19 155 PHE A O 1
ATOM 1181 N N . PRO A 1 156 ? -15.815 -2.326 -12.542 1.00 97.12 156 PRO A N 1
ATOM 1182 C CA . PRO A 1 156 ? -16.294 -1.835 -13.834 1.00 97.12 156 PRO A CA 1
ATOM 1183 C C . PRO A 1 156 ? -17.672 -1.167 -13.795 1.00 97.12 156 PRO A C 1
ATOM 1185 O O . PRO A 1 156 ? -17.992 -0.395 -14.696 1.00 97.12 156 PRO A O 1
ATOM 1188 N N . ASN A 1 157 ? -18.520 -1.471 -12.804 1.00 98.00 157 ASN A N 1
ATOM 1189 C CA . ASN A 1 157 ? -19.912 -1.018 -12.790 1.00 98.00 157 ASN A CA 1
ATOM 1190 C C . ASN A 1 157 ? -20.068 0.398 -12.186 1.00 98.00 157 ASN A C 1
ATOM 1192 O O . ASN A 1 157 ? -20.015 0.547 -10.961 1.00 98.00 157 ASN A O 1
ATOM 1196 N N . PRO A 1 158 ? -20.368 1.439 -12.993 1.00 97.81 158 PRO A N 1
ATOM 1197 C CA . PRO A 1 158 ? -20.447 2.824 -12.521 1.00 97.81 158 PRO A CA 1
ATOM 1198 C C . PRO A 1 158 ? -21.682 3.123 -11.656 1.00 97.81 158 PRO A C 1
ATOM 1200 O O . PRO A 1 158 ? -21.815 4.224 -11.120 1.00 97.81 158 PRO A O 1
ATOM 1203 N N . THR A 1 159 ? -22.618 2.173 -11.543 1.00 98.19 159 THR A N 1
ATOM 1204 C CA . THR A 1 159 ? -23.750 2.273 -10.610 1.00 98.19 159 THR A CA 1
ATOM 1205 C C . THR A 1 159 ? -23.281 2.156 -9.163 1.00 98.19 159 THR A C 1
ATOM 1207 O O . THR A 1 159 ? -23.816 2.851 -8.305 1.00 98.19 159 THR A O 1
ATOM 1210 N N . PHE A 1 160 ? -22.274 1.313 -8.919 1.00 98.56 160 PHE A N 1
ATOM 1211 C CA . PHE A 1 160 ? -21.770 0.962 -7.590 1.00 98.56 160 PHE A CA 1
ATOM 1212 C C . PHE A 1 160 ? -20.410 1.593 -7.291 1.00 98.56 160 PHE A C 1
ATOM 1214 O O . PHE A 1 160 ? -20.082 1.841 -6.134 1.00 98.56 160 PHE A O 1
ATOM 1221 N N . PHE A 1 161 ? -19.624 1.877 -8.333 1.00 98.75 161 PHE A N 1
ATOM 1222 C CA . PHE A 1 161 ? -18.236 2.297 -8.201 1.00 98.75 161 PHE A CA 1
ATOM 1223 C C . PHE A 1 161 ? -17.973 3.626 -8.900 1.00 98.75 161 PHE A C 1
ATOM 1225 O O . PHE A 1 161 ? -18.380 3.843 -10.041 1.00 98.75 161 PHE A O 1
ATOM 1232 N N . THR A 1 162 ? -17.217 4.500 -8.244 1.00 98.81 162 THR A N 1
ATOM 1233 C CA . THR A 1 162 ? -16.711 5.741 -8.830 1.00 98.81 162 THR A CA 1
ATOM 1234 C C . THR A 1 162 ? -15.188 5.743 -8.755 1.00 98.81 162 THR A C 1
ATOM 1236 O O . THR A 1 162 ? -14.611 5.927 -7.684 1.00 98.81 162 THR A O 1
ATOM 1239 N N . ILE A 1 163 ? -14.533 5.562 -9.906 1.00 98.75 163 ILE A N 1
ATOM 1240 C CA . ILE A 1 163 ? -13.070 5.606 -10.019 1.00 98.75 163 ILE A CA 1
ATOM 1241 C C . ILE A 1 163 ? -12.644 6.983 -10.528 1.00 98.75 163 ILE A C 1
ATOM 1243 O O . ILE A 1 163 ? -12.835 7.316 -11.704 1.00 98.75 163 ILE A O 1
ATOM 1247 N N . HIS A 1 164 ? -12.079 7.783 -9.632 1.00 98.75 164 HIS A N 1
ATOM 1248 C CA . HIS A 1 164 ? -11.598 9.132 -9.915 1.00 98.75 164 HIS A CA 1
ATOM 1249 C C . HIS A 1 164 ? -10.232 9.103 -10.615 1.00 98.75 164 HIS A C 1
ATOM 1251 O O . HIS A 1 164 ? -9.473 8.149 -10.437 1.00 98.75 164 HIS A O 1
ATOM 1257 N N . PRO A 1 165 ? -9.874 10.137 -11.397 1.00 98.50 165 PRO A N 1
ATOM 1258 C CA . PRO A 1 165 ? -8.488 10.328 -11.817 1.00 98.50 165 PRO A CA 1
ATOM 1259 C C . PRO A 1 165 ? -7.588 10.638 -10.605 1.00 98.50 165 PRO A C 1
ATOM 1261 O O . PRO A 1 165 ? -8.085 11.179 -9.614 1.00 98.50 165 PRO A O 1
ATOM 1264 N N . PRO A 1 166 ? -6.272 10.357 -10.679 1.00 98.50 166 PRO A N 1
ATOM 1265 C CA . PRO A 1 166 ? -5.336 10.798 -9.650 1.00 98.50 166 PRO A CA 1
ATOM 1266 C C . PRO A 1 166 ? -5.370 12.321 -9.483 1.00 98.50 166 PRO A C 1
ATOM 1268 O O . PRO A 1 166 ? -5.641 13.063 -10.434 1.00 98.50 166 PRO A O 1
ATOM 1271 N N . LEU A 1 167 ? -5.064 12.800 -8.274 1.00 98.38 167 LEU A N 1
ATOM 1272 C CA . LEU A 1 167 ? -4.922 14.236 -8.029 1.00 98.38 167 LEU A CA 1
ATOM 1273 C C . LEU A 1 167 ? -3.821 14.845 -8.917 1.00 98.38 167 LEU A C 1
ATOM 1275 O O . LEU A 1 167 ? -2.857 14.148 -9.249 1.00 98.38 167 LEU A O 1
ATOM 1279 N N . PRO A 1 168 ? -3.909 16.148 -9.260 1.00 96.50 168 PRO A N 1
ATOM 1280 C CA . PRO A 1 168 ? -2.905 16.807 -10.089 1.00 96.50 168 PRO A CA 1
ATOM 1281 C C . PRO A 1 168 ? -1.483 16.593 -9.564 1.00 96.50 168 PRO A C 1
ATOM 1283 O O . PRO A 1 168 ? -1.241 16.680 -8.360 1.00 96.50 168 PRO A O 1
ATOM 1286 N N . PHE A 1 169 ? -0.533 16.358 -10.468 1.00 93.38 169 PHE A N 1
ATOM 1287 C CA . PHE A 1 169 ? 0.886 16.242 -10.134 1.00 93.38 169 PHE A CA 1
ATOM 1288 C C . PHE A 1 169 ? 1.462 17.626 -9.803 1.00 93.38 169 PHE A C 1
ATOM 1290 O O . PHE A 1 169 ? 2.052 18.295 -10.647 1.00 93.38 169 PHE A O 1
ATOM 1297 N N . HIS A 1 170 ? 1.230 18.074 -8.570 1.00 91.75 170 HIS A N 1
ATOM 1298 C CA . HIS A 1 170 ? 1.635 19.377 -8.049 1.00 91.75 170 HIS A CA 1
ATOM 1299 C C . HIS A 1 170 ? 2.138 19.226 -6.603 1.00 91.75 170 HIS A C 1
ATOM 1301 O O . HIS A 1 170 ? 1.568 18.411 -5.871 1.00 91.75 170 HIS A O 1
ATOM 1307 N N . PRO A 1 171 ? 3.138 20.007 -6.143 1.00 89.00 171 PRO A N 1
ATOM 1308 C CA . PRO A 1 171 ? 3.680 19.880 -4.785 1.00 89.00 171 PRO A CA 1
ATOM 1309 C C . PRO A 1 171 ? 2.655 20.040 -3.652 1.00 89.00 171 PRO A C 1
ATOM 1311 O O . PRO A 1 171 ? 2.772 19.376 -2.617 1.00 89.00 171 PRO A O 1
ATOM 1314 N N . LEU A 1 172 ? 1.632 20.871 -3.874 1.00 90.88 172 LEU A N 1
ATOM 1315 C CA . LEU A 1 172 ? 0.449 21.002 -3.015 1.00 90.88 172 LEU A CA 1
ATOM 1316 C C . LEU A 1 172 ? -0.381 19.713 -2.860 1.00 90.88 172 LEU A C 1
ATOM 1318 O O . LEU A 1 172 ? -1.033 19.531 -1.839 1.00 90.88 172 LEU A O 1
ATOM 1322 N N . PHE A 1 173 ? -0.378 18.810 -3.840 1.00 94.88 173 PHE A N 1
ATOM 1323 C CA . PHE A 1 173 ? -1.272 17.648 -3.887 1.00 94.88 173 PHE A CA 1
ATOM 1324 C C . PHE A 1 173 ? -0.522 16.313 -3.843 1.00 94.88 173 PHE A C 1
ATOM 1326 O O . PHE A 1 173 ? -0.964 15.356 -4.471 1.00 94.88 173 PHE A O 1
ATOM 1333 N N . HIS A 1 174 ? 0.606 16.217 -3.130 1.00 96.00 174 HIS A N 1
ATOM 1334 C CA . HIS A 1 174 ? 1.261 14.917 -2.962 1.00 96.00 174 HIS A CA 1
ATOM 1335 C C . HIS A 1 174 ? 0.358 13.938 -2.201 1.00 96.00 174 HIS A C 1
ATOM 1337 O O . HIS A 1 174 ? -0.041 14.203 -1.062 1.00 96.00 174 HIS A O 1
ATOM 1343 N N . ASP A 1 175 ? 0.081 12.806 -2.841 1.00 98.25 175 ASP A N 1
ATOM 1344 C CA . ASP A 1 175 ? -0.770 11.749 -2.317 1.00 98.25 175 ASP A CA 1
ATOM 1345 C C . ASP A 1 175 ? -0.092 10.382 -2.434 1.00 98.25 175 ASP A C 1
ATOM 1347 O O . ASP A 1 175 ? 0.330 9.975 -3.518 1.00 98.25 175 ASP A O 1
ATOM 1351 N N . GLU A 1 176 ? -0.024 9.663 -1.317 1.00 98.50 176 GLU A N 1
ATOM 1352 C CA . GLU A 1 176 ? 0.536 8.316 -1.200 1.00 98.50 176 GLU A CA 1
ATOM 1353 C C . GLU A 1 176 ? -0.536 7.279 -0.817 1.00 98.50 176 GLU A C 1
ATOM 1355 O O . GLU A 1 176 ? -0.185 6.156 -0.455 1.00 98.50 176 GLU A O 1
ATOM 1360 N N . GLY A 1 177 ? -1.825 7.623 -0.917 1.00 98.50 177 GLY A N 1
ATOM 1361 C CA . GLY A 1 177 ? -2.933 6.670 -0.844 1.00 98.50 177 GLY A CA 1
ATOM 1362 C C . GLY A 1 177 ? -3.212 6.105 0.552 1.00 98.50 177 GLY A C 1
ATOM 1363 O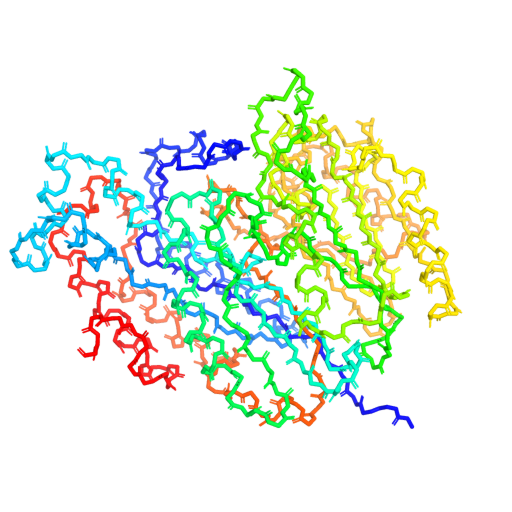 O . GLY A 1 177 ? -2.958 6.745 1.576 1.00 98.50 177 GLY A O 1
ATOM 1364 N N . ALA A 1 178 ? -3.734 4.875 0.588 1.00 98.62 178 ALA A N 1
ATOM 1365 C CA . ALA A 1 178 ? -4.197 4.210 1.805 1.00 98.62 178 ALA A CA 1
ATOM 1366 C C . ALA A 1 178 ? -3.121 3.975 2.883 1.00 98.62 178 ALA A C 1
ATOM 1368 O O . ALA A 1 178 ? -3.466 3.814 4.047 1.00 98.62 178 ALA A O 1
ATOM 1369 N N . ALA A 1 179 ? -1.827 4.033 2.557 1.00 98.50 179 ALA A N 1
ATOM 1370 C CA . ALA A 1 179 ? -0.749 3.980 3.555 1.00 98.50 179 ALA A CA 1
ATOM 1371 C C . ALA A 1 179 ? -0.832 5.115 4.600 1.00 98.50 179 ALA A C 1
ATOM 1373 O O . ALA A 1 179 ? -0.234 5.034 5.673 1.00 98.50 179 ALA A O 1
ATOM 1374 N N . ASN A 1 180 ? -1.587 6.174 4.291 1.00 98.75 180 ASN A N 1
ATOM 1375 C CA . ASN A 1 180 ? -1.841 7.324 5.153 1.00 98.75 180 ASN A CA 1
ATOM 1376 C C . ASN A 1 180 ? -3.320 7.479 5.548 1.00 98.75 180 ASN A C 1
ATOM 1378 O O . ASN A 1 180 ? -3.744 8.564 5.954 1.00 98.75 180 ASN A O 1
ATOM 1382 N N . HIS A 1 181 ? -4.112 6.413 5.421 1.00 98.75 181 HIS A N 1
ATOM 1383 C CA . HIS A 1 181 ? -5.540 6.410 5.722 1.00 98.75 181 HIS A CA 1
ATOM 1384 C C . HIS A 1 181 ? -5.915 5.181 6.553 1.00 98.75 181 HIS A C 1
ATOM 1386 O O . HIS A 1 181 ? -5.440 4.075 6.310 1.00 98.75 181 HIS A O 1
ATOM 1392 N N . ILE A 1 182 ? -6.776 5.375 7.550 1.00 98.69 182 ILE A N 1
ATOM 1393 C CA . ILE A 1 182 ? -7.374 4.287 8.326 1.00 98.69 182 ILE A CA 1
ATOM 1394 C C . ILE A 1 182 ? -8.876 4.538 8.421 1.00 98.69 182 ILE A C 1
ATOM 1396 O O . ILE A 1 182 ? -9.312 5.660 8.679 1.00 98.69 182 ILE A O 1
ATOM 1400 N N . ARG A 1 183 ? -9.673 3.484 8.243 1.00 98.44 183 ARG A N 1
ATOM 1401 C CA . ARG A 1 183 ? -11.111 3.500 8.509 1.00 98.44 183 ARG A CA 1
ATOM 1402 C C . ARG A 1 183 ? -11.417 2.701 9.773 1.00 98.44 183 ARG A C 1
ATOM 1404 O O . ARG A 1 183 ? -11.086 1.519 9.846 1.00 98.44 183 ARG A O 1
ATOM 1411 N N . PHE A 1 184 ? -12.110 3.323 10.719 1.00 98.62 184 PHE A N 1
ATOM 1412 C CA . PHE A 1 184 ? -12.602 2.691 11.938 1.00 98.62 184 PHE A CA 1
ATOM 1413 C C . PHE A 1 184 ? -14.114 2.483 11.879 1.00 98.62 184 PHE A C 1
ATOM 1415 O O . PHE A 1 184 ? -14.838 3.338 11.383 1.00 98.62 184 PHE A O 1
ATOM 1422 N N . CYS A 1 185 ? -14.606 1.359 12.391 1.00 97.56 185 CYS A N 1
ATOM 1423 C CA . CYS A 1 185 ? -16.039 1.074 12.527 1.00 97.56 185 CYS A CA 1
ATOM 1424 C C . CYS A 1 185 ? -16.271 -0.039 13.556 1.00 97.56 185 CYS A C 1
ATOM 1426 O O . CYS A 1 185 ? -15.387 -0.855 13.811 1.00 97.56 185 CYS A O 1
ATOM 1428 N N . THR A 1 186 ? -17.474 -0.140 14.113 1.00 95.00 186 THR A N 1
ATOM 1429 C CA . THR A 1 186 ? -17.845 -1.285 14.967 1.00 95.00 186 THR A CA 1
ATOM 1430 C C . THR A 1 186 ? -18.068 -2.556 14.144 1.00 95.00 186 THR A C 1
ATOM 1432 O O . THR A 1 186 ? -17.612 -3.644 14.512 1.00 95.00 186 THR A O 1
ATOM 1435 N N . ASP A 1 187 ? -18.709 -2.401 12.988 1.00 94.75 187 ASP A N 1
ATOM 1436 C CA . ASP A 1 187 ? -19.051 -3.446 12.027 1.00 94.75 187 ASP A CA 1
ATOM 1437 C C . ASP A 1 187 ? -19.000 -2.859 10.606 1.00 94.75 187 ASP A C 1
ATOM 1439 O O . ASP A 1 187 ? -19.312 -1.687 10.396 1.00 94.75 187 ASP A O 1
ATOM 1443 N N . LEU A 1 188 ? -18.614 -3.678 9.626 1.00 95.62 188 LEU A N 1
ATOM 1444 C CA . LEU A 1 188 ? -18.433 -3.258 8.231 1.00 95.62 188 LEU A CA 1
ATOM 1445 C C . LEU A 1 188 ? -19.722 -2.750 7.575 1.00 95.62 188 LEU A C 1
ATOM 1447 O O . LEU A 1 188 ? -19.669 -2.051 6.569 1.00 95.62 188 LEU A O 1
ATOM 1451 N N . ARG A 1 189 ? -20.880 -3.104 8.134 1.00 95.81 189 ARG A N 1
ATOM 1452 C CA . ARG A 1 189 ? -22.198 -2.715 7.627 1.00 95.81 189 ARG A CA 1
ATOM 1453 C C . ARG A 1 189 ? -22.642 -1.333 8.098 1.00 95.81 189 ARG A C 1
ATOM 1455 O O . ARG A 1 189 ? -23.731 -0.899 7.721 1.00 95.81 189 ARG A O 1
ATOM 1462 N N . TYR A 1 190 ? -21.867 -0.679 8.958 1.00 95.94 190 TYR A N 1
ATOM 1463 C CA . TYR A 1 190 ? -22.178 0.642 9.487 1.00 95.94 190 TYR A CA 1
ATOM 1464 C C . TYR A 1 190 ? -21.163 1.680 9.023 1.00 95.94 190 TYR A C 1
ATOM 1466 O O . TYR A 1 190 ? -20.031 1.361 8.642 1.00 95.94 190 TYR A O 1
ATOM 1474 N N . VAL A 1 191 ? -21.616 2.930 9.084 1.00 97.06 191 VAL A N 1
ATOM 1475 C CA . VAL A 1 191 ? -20.808 4.125 8.861 1.00 97.06 191 VAL A CA 1
ATOM 1476 C C . VAL A 1 191 ? -19.572 4.096 9.759 1.00 97.06 191 VAL A C 1
ATOM 1478 O O . VAL A 1 191 ? -19.649 3.703 10.925 1.00 97.06 191 VAL A O 1
ATOM 1481 N N . GLY A 1 192 ? -18.435 4.489 9.197 1.00 97.75 192 GLY A N 1
ATOM 1482 C CA . GLY A 1 192 ? -17.149 4.535 9.874 1.00 97.75 192 GLY A CA 1
ATOM 1483 C C . GLY A 1 192 ? -16.589 5.944 10.046 1.00 97.75 192 GLY A C 1
ATOM 1484 O O . GLY A 1 192 ? -17.125 6.931 9.551 1.00 97.75 192 GLY A O 1
ATOM 1485 N N . VAL A 1 193 ? -15.461 6.007 10.749 1.00 98.75 193 VAL A N 1
ATOM 1486 C CA . VAL A 1 193 ? -14.637 7.207 10.929 1.00 98.75 193 VAL A CA 1
ATOM 1487 C C . VAL A 1 193 ? -13.344 7.049 10.145 1.00 98.75 193 VAL A C 1
ATOM 1489 O O . VAL A 1 193 ? -12.679 6.017 10.230 1.00 98.75 193 VAL A O 1
ATOM 1492 N N . HIS A 1 194 ? -12.972 8.072 9.386 1.00 98.75 194 HIS A N 1
ATOM 1493 C CA . HIS A 1 194 ? -11.792 8.095 8.536 1.00 98.75 194 HIS A CA 1
ATOM 1494 C C . HIS A 1 194 ? -10.705 8.965 9.170 1.00 98.75 194 HIS A C 1
ATOM 1496 O O . HIS A 1 194 ? -10.859 10.178 9.285 1.00 98.75 194 HIS A O 1
ATOM 1502 N N . LEU A 1 195 ? -9.582 8.348 9.533 1.00 98.88 195 LEU A N 1
ATOM 1503 C CA . LEU A 1 195 ? -8.366 9.044 9.933 1.00 98.88 195 LEU A CA 1
ATOM 1504 C C . LEU A 1 195 ? -7.470 9.238 8.709 1.00 98.88 195 LEU A C 1
ATOM 1506 O O . LEU A 1 195 ? -7.010 8.267 8.107 1.00 98.88 195 LEU A O 1
ATOM 1510 N N . PHE A 1 196 ? -7.203 10.492 8.369 1.00 98.81 196 PHE A N 1
ATOM 1511 C CA . PHE A 1 196 ? -6.296 10.899 7.303 1.00 98.81 196 PHE A CA 1
ATOM 1512 C C . PHE A 1 196 ? -5.035 11.513 7.913 1.00 98.81 196 PHE A C 1
ATOM 1514 O O . PHE A 1 196 ? -5.104 12.515 8.626 1.00 98.81 196 PHE A O 1
ATOM 1521 N N . VAL A 1 197 ? -3.879 10.899 7.659 1.00 98.69 197 VAL A N 1
ATOM 1522 C CA . VAL A 1 197 ? -2.601 11.313 8.254 1.00 98.69 197 VAL A CA 1
ATOM 1523 C C . VAL A 1 197 ? -1.723 12.014 7.226 1.00 98.69 197 VAL A C 1
ATOM 1525 O O . VAL A 1 197 ? -1.446 11.457 6.171 1.00 98.69 197 VAL A O 1
ATOM 1528 N N . TYR A 1 198 ? -1.248 13.220 7.512 1.00 97.69 198 TYR A N 1
ATOM 1529 C CA . TYR A 1 198 ? -0.401 14.001 6.603 1.00 97.69 198 TYR A CA 1
ATOM 1530 C C . TYR A 1 198 ? 0.882 14.442 7.302 1.00 97.69 198 TYR A C 1
ATOM 1532 O O . TYR A 1 198 ? 0.943 14.491 8.524 1.00 97.69 198 TYR A O 1
ATOM 1540 N N . GLY A 1 199 ? 1.925 14.792 6.545 1.00 93.88 199 GLY A N 1
ATOM 1541 C CA . GLY A 1 199 ? 3.173 15.292 7.145 1.00 93.88 199 GLY A CA 1
ATOM 1542 C C . GLY A 1 199 ? 3.474 16.764 6.855 1.00 93.88 199 GLY A C 1
ATOM 1543 O O . GLY A 1 199 ? 4.361 17.347 7.484 1.00 93.88 199 GLY A O 1
ATOM 1544 N N . LYS A 1 200 ? 2.751 17.390 5.920 1.00 90.56 200 LYS A N 1
ATOM 1545 C CA . LYS A 1 200 ? 2.823 18.836 5.658 1.00 90.56 200 LYS A CA 1
ATOM 1546 C C . LYS A 1 200 ? 1.466 19.408 5.234 1.00 90.56 200 LYS A C 1
ATOM 1548 O O . LYS A 1 200 ? 0.676 18.705 4.606 1.00 90.56 200 LYS A O 1
ATOM 1553 N N . ALA A 1 201 ? 1.226 20.668 5.569 1.00 85.56 201 ALA A N 1
ATOM 1554 C CA . ALA A 1 201 ? 0.111 21.476 5.087 1.00 85.56 201 ALA A CA 1
ATOM 1555 C C . ALA A 1 201 ? 0.690 22.752 4.463 1.00 85.56 201 ALA A C 1
ATOM 1557 O O . ALA A 1 201 ? 1.725 23.213 4.926 1.00 85.56 201 ALA A O 1
ATOM 1558 N N . ASN A 1 202 ? 0.040 23.283 3.426 1.00 69.88 202 ASN A N 1
ATOM 1559 C CA . ASN A 1 202 ? 0.442 24.458 2.643 1.00 69.88 202 ASN A CA 1
ATOM 1560 C C . ASN A 1 202 ? 1.858 24.394 2.013 1.00 69.88 202 ASN A C 1
ATOM 1562 O O . ASN A 1 202 ? 2.790 23.770 2.508 1.00 69.88 202 ASN A O 1
ATOM 1566 N N . GLU A 1 203 ? 2.065 25.079 0.884 1.00 57.91 203 GLU A N 1
ATOM 1567 C CA . GLU A 1 203 ? 3.423 25.262 0.325 1.00 57.91 203 GLU A CA 1
ATOM 1568 C C . GLU A 1 203 ? 4.245 26.317 1.085 1.00 57.91 203 GLU A C 1
ATOM 1570 O O . GLU A 1 203 ? 5.463 26.348 0.944 1.00 57.91 203 GLU A O 1
ATOM 1575 N N . MET A 1 204 ? 3.576 27.172 1.870 1.00 51.62 204 MET A N 1
ATOM 1576 C CA . MET A 1 204 ? 4.164 28.310 2.590 1.00 51.62 204 MET A CA 1
ATOM 1577 C C . MET A 1 204 ? 4.404 28.062 4.079 1.00 51.62 204 MET A C 1
ATOM 1579 O O . MET A 1 204 ? 4.883 28.970 4.754 1.00 51.62 204 MET A O 1
ATOM 1583 N N . ASP A 1 205 ? 4.067 26.883 4.607 1.00 56.06 205 ASP A N 1
ATOM 1584 C CA . ASP A 1 205 ? 4.543 26.547 5.945 1.00 56.06 205 ASP A CA 1
ATOM 1585 C C . ASP A 1 205 ? 6.059 26.396 5.833 1.00 56.06 205 ASP A C 1
ATOM 1587 O O . ASP A 1 205 ? 6.550 25.489 5.151 1.00 56.06 205 ASP A O 1
ATOM 1591 N N . ASP A 1 206 ? 6.792 27.311 6.473 1.00 54.00 206 ASP A N 1
ATOM 1592 C CA . ASP A 1 206 ? 8.209 27.128 6.753 1.00 54.00 206 ASP A CA 1
ATOM 1593 C C . ASP A 1 206 ? 8.327 25.782 7.467 1.00 54.00 206 ASP A C 1
ATOM 1595 O O . ASP A 1 206 ? 7.975 25.624 8.639 1.00 54.00 206 ASP A O 1
ATOM 1599 N N . LEU A 1 207 ? 8.730 24.762 6.707 1.00 57.47 207 LEU A N 1
ATOM 1600 C CA . LEU A 1 207 ? 9.004 23.444 7.247 1.00 57.47 207 LEU A CA 1
ATOM 1601 C C . LEU A 1 207 ? 10.004 23.660 8.392 1.00 57.47 207 LEU A C 1
ATOM 1603 O O . LEU A 1 207 ? 11.007 24.336 8.154 1.00 57.47 207 LEU A O 1
ATOM 1607 N N . PRO A 1 208 ? 9.757 23.125 9.605 1.00 59.25 208 PRO A N 1
ATOM 1608 C CA . PRO A 1 208 ? 10.681 23.283 10.721 1.00 59.25 208 PRO A CA 1
ATOM 1609 C C . PRO A 1 208 ? 12.117 23.015 10.264 1.00 59.25 208 PRO A C 1
ATOM 1611 O O . PRO A 1 208 ? 12.350 22.004 9.591 1.00 59.25 208 PRO A O 1
ATOM 1614 N N . GLU A 1 209 ? 13.064 23.893 10.623 1.00 59.16 209 GLU A N 1
ATOM 1615 C CA . GLU A 1 209 ? 14.478 23.801 10.200 1.00 59.16 209 GLU A CA 1
ATOM 1616 C C . GLU A 1 209 ? 15.100 22.419 10.496 1.00 59.16 209 GLU A C 1
ATOM 1618 O O . GLU A 1 209 ? 16.052 21.998 9.845 1.00 59.16 209 GLU A O 1
ATOM 1623 N N . GLU A 1 210 ? 14.524 21.679 11.446 1.00 68.62 210 GLU A N 1
ATOM 1624 C CA . GLU A 1 210 ? 14.958 20.360 11.906 1.00 68.62 210 GLU A CA 1
ATOM 1625 C C . GLU A 1 210 ? 14.533 19.181 11.000 1.00 68.62 210 GLU A C 1
ATOM 1627 O O . GLU A 1 210 ? 14.837 18.026 11.312 1.00 68.62 210 GLU A O 1
ATOM 1632 N N . ARG A 1 211 ? 13.813 19.404 9.888 1.00 74.69 211 ARG A N 1
ATOM 1633 C CA . ARG A 1 211 ? 13.328 18.313 9.015 1.00 74.69 211 ARG A CA 1
ATOM 1634 C C . ARG A 1 211 ? 14.423 17.726 8.118 1.00 74.69 211 ARG A C 1
ATOM 1636 O O . ARG A 1 211 ? 14.919 18.376 7.203 1.00 74.69 211 ARG A O 1
ATOM 1643 N N . ILE A 1 212 ? 14.719 16.440 8.319 1.00 82.94 212 ILE A N 1
ATOM 1644 C CA . ILE A 1 212 ? 15.688 15.649 7.540 1.00 82.94 212 ILE A CA 1
ATOM 1645 C C . ILE A 1 212 ? 15.052 15.101 6.253 1.00 82.94 212 ILE A C 1
ATOM 1647 O O . ILE A 1 212 ? 15.680 15.110 5.193 1.00 82.94 212 ILE A O 1
ATOM 1651 N N . TYR A 1 213 ? 13.806 14.620 6.327 1.00 85.31 213 TYR A N 1
ATOM 1652 C CA . TYR A 1 213 ? 13.097 14.021 5.192 1.00 85.31 213 TYR A CA 1
ATOM 1653 C C . TYR A 1 213 ? 11.840 14.813 4.824 1.00 85.31 213 TYR A C 1
ATOM 1655 O O . TYR A 1 213 ? 11.062 15.220 5.685 1.00 85.31 213 TYR A O 1
ATOM 1663 N N . THR A 1 214 ? 11.614 15.007 3.521 1.00 85.62 214 THR A N 1
ATOM 1664 C CA . THR A 1 214 ? 10.420 15.690 3.010 1.00 85.62 214 THR A CA 1
ATOM 1665 C C . THR A 1 214 ? 9.186 14.790 3.132 1.00 85.62 214 THR A C 1
ATOM 1667 O O . THR A 1 214 ? 9.197 13.677 2.597 1.00 85.62 214 THR A O 1
ATOM 1670 N N . PRO A 1 215 ? 8.092 15.261 3.757 1.00 90.94 215 PRO A N 1
ATOM 1671 C CA . PRO A 1 215 ? 6.854 14.501 3.815 1.00 90.94 215 PRO A CA 1
ATOM 1672 C C . PRO A 1 215 ? 6.237 14.263 2.440 1.00 90.94 215 PRO A C 1
ATOM 1674 O O . PRO A 1 215 ? 6.190 15.159 1.588 1.00 90.94 215 PRO A O 1
ATOM 1677 N N . ARG A 1 216 ? 5.718 13.050 2.252 1.00 94.38 216 ARG A N 1
ATOM 1678 C CA . ARG A 1 216 ? 5.145 12.599 0.980 1.00 94.38 216 ARG A CA 1
ATOM 1679 C C . ARG A 1 216 ? 3.635 12.807 0.868 1.00 94.38 216 ARG A C 1
ATOM 1681 O O . ARG A 1 216 ? 3.114 12.714 -0.228 1.00 94.38 216 ARG A O 1
ATOM 1688 N N . GLN A 1 217 ? 2.956 13.125 1.968 1.00 97.19 217 GLN A N 1
ATOM 1689 C CA . GLN A 1 217 ? 1.508 13.340 2.007 1.00 97.19 217 GLN A CA 1
ATOM 1690 C C . GLN A 1 217 ? 1.182 14.768 2.441 1.00 97.19 217 GLN A C 1
ATOM 1692 O O . GLN A 1 217 ? 1.709 15.234 3.462 1.00 97.19 217 GLN A O 1
ATOM 1697 N N . THR A 1 218 ? 0.294 15.434 1.698 1.00 96.62 218 THR A N 1
ATOM 1698 C CA . THR A 1 218 ? -0.227 16.759 2.059 1.00 96.62 218 THR A CA 1
ATOM 1699 C C . THR A 1 218 ? -1.639 16.705 2.629 1.00 96.62 218 THR A C 1
ATOM 1701 O O . THR A 1 218 ? -2.452 15.855 2.250 1.00 96.62 218 THR A O 1
ATOM 1704 N N . LEU A 1 219 ? -1.949 17.647 3.522 1.00 97.25 219 LEU A N 1
ATOM 1705 C CA . LEU A 1 219 ? -3.310 17.847 4.019 1.00 97.25 219 LEU A CA 1
ATOM 1706 C C . LEU A 1 219 ? -4.270 18.211 2.877 1.00 97.25 219 LEU A C 1
ATOM 1708 O O . LEU A 1 219 ? -5.421 17.776 2.853 1.00 97.25 219 LEU A O 1
ATOM 1712 N N . GLU A 1 220 ? -3.809 19.003 1.911 1.00 97.19 220 GLU A N 1
ATOM 1713 C CA . GLU A 1 220 ? -4.618 19.465 0.785 1.00 97.19 220 GLU A CA 1
ATOM 1714 C C . GLU A 1 220 ? -5.020 18.314 -0.133 1.00 97.19 220 GLU A C 1
ATOM 1716 O O . GLU A 1 220 ? -6.165 18.289 -0.595 1.00 97.19 220 GLU A O 1
ATOM 1721 N N . ALA A 1 221 ? -4.125 17.343 -0.346 1.00 97.75 221 ALA A N 1
ATOM 1722 C CA . ALA A 1 221 ? -4.448 16.111 -1.051 1.00 97.75 221 ALA A CA 1
ATOM 1723 C C . ALA A 1 221 ? -5.549 15.339 -0.318 1.00 97.75 221 ALA A C 1
ATOM 1725 O O . ALA A 1 221 ? -6.578 15.027 -0.912 1.00 97.75 221 ALA A O 1
ATOM 1726 N N . GLN A 1 222 ? -5.398 15.114 0.989 1.00 98.31 222 GLN A N 1
ATOM 1727 C CA . GLN A 1 222 ? -6.384 14.356 1.768 1.00 98.31 222 GLN A CA 1
ATOM 1728 C C . GLN A 1 222 ? -7.749 15.044 1.811 1.00 98.31 222 GLN A C 1
ATOM 1730 O O . GLN A 1 222 ? -8.772 14.401 1.589 1.00 98.31 222 GLN A O 1
ATOM 1735 N N . LYS A 1 223 ? -7.781 16.369 1.982 1.00 98.50 223 LYS A N 1
ATOM 1736 C CA . LYS A 1 223 ? -9.022 17.149 1.887 1.00 98.50 223 LYS A CA 1
ATOM 1737 C C . LYS A 1 223 ? -9.642 17.077 0.491 1.00 98.50 223 LYS A C 1
ATOM 1739 O O . LYS A 1 223 ? -10.866 17.093 0.374 1.00 98.50 223 LYS A O 1
ATOM 1744 N N . ALA A 1 224 ? -8.837 17.046 -0.573 1.00 98.50 224 ALA A N 1
ATOM 1745 C CA . ALA A 1 224 ? -9.344 16.883 -1.934 1.00 98.50 224 ALA A CA 1
ATOM 1746 C C . ALA A 1 224 ? -9.972 15.499 -2.144 1.00 98.50 224 ALA A C 1
ATOM 1748 O O . ALA A 1 224 ? -11.078 15.437 -2.681 1.00 98.50 224 ALA A O 1
ATOM 1749 N N . ILE A 1 225 ? -9.325 14.436 -1.652 1.00 98.75 225 ILE A N 1
ATOM 1750 C CA . ILE A 1 225 ? -9.857 13.067 -1.668 1.00 98.75 225 ILE A CA 1
ATOM 1751 C C . ILE A 1 225 ? -11.157 12.968 -0.872 1.00 98.75 225 ILE A C 1
ATOM 1753 O O . ILE A 1 225 ? -12.160 12.508 -1.406 1.00 98.75 225 ILE A O 1
ATOM 1757 N N . ALA A 1 226 ? -11.191 13.454 0.372 1.00 98.75 226 ALA A N 1
ATOM 1758 C CA . ALA A 1 226 ? -12.398 13.391 1.195 1.00 98.75 226 ALA A CA 1
ATOM 1759 C C . ALA A 1 226 ? -13.594 14.082 0.516 1.00 98.75 226 ALA A C 1
ATOM 1761 O O . ALA A 1 226 ? -14.700 13.541 0.493 1.00 98.75 226 ALA A O 1
ATOM 1762 N N . ARG A 1 227 ? -13.360 15.240 -0.125 1.00 98.69 227 ARG A N 1
ATOM 1763 C CA . ARG A 1 227 ? -14.387 15.937 -0.915 1.00 98.69 227 ARG A CA 1
ATOM 1764 C C . ARG A 1 227 ? -14.810 15.157 -2.160 1.00 98.69 227 ARG A C 1
ATOM 1766 O O . ARG A 1 227 ? -16.008 15.056 -2.414 1.00 98.69 227 ARG A O 1
ATOM 1773 N N . SER A 1 228 ? -13.871 14.635 -2.956 1.00 98.62 228 SER A N 1
ATOM 1774 C CA . SER A 1 228 ? -14.211 13.888 -4.179 1.00 98.62 228 SER A CA 1
ATOM 1775 C C . SER A 1 228 ? -14.922 12.568 -3.870 1.00 98.62 228 SER A C 1
ATOM 1777 O O . SER A 1 228 ? -15.772 12.135 -4.647 1.00 98.62 228 SER A O 1
ATOM 1779 N N . HIS A 1 229 ? -14.623 11.966 -2.718 1.00 98.81 229 HIS A N 1
ATOM 1780 C CA . HIS A 1 229 ? -15.243 10.748 -2.199 1.00 98.81 229 HIS A CA 1
ATOM 1781 C C . HIS A 1 229 ? -16.565 10.991 -1.464 1.00 98.81 229 HIS A C 1
ATOM 1783 O O . HIS A 1 229 ? -17.181 10.033 -1.011 1.00 98.81 229 HIS A O 1
ATOM 1789 N N . ARG A 1 230 ? -17.012 12.251 -1.352 1.00 98.62 230 ARG A N 1
ATOM 1790 C CA . ARG A 1 230 ? -18.303 12.617 -0.747 1.00 98.62 230 ARG A CA 1
ATOM 1791 C C . ARG A 1 230 ? -18.457 12.132 0.701 1.00 98.62 230 ARG A C 1
ATOM 1793 O O . ARG A 1 230 ? -19.568 11.796 1.107 1.00 98.62 230 ARG A O 1
ATOM 1800 N N . LEU A 1 231 ? -17.353 12.113 1.451 1.00 98.50 231 LEU A N 1
ATOM 1801 C CA . LEU A 1 231 ? -17.370 11.841 2.888 1.00 98.50 231 LEU A CA 1
ATOM 1802 C C . LEU A 1 231 ? -18.093 12.967 3.627 1.00 98.50 231 LEU A C 1
ATOM 1804 O O . LEU A 1 231 ? -17.906 14.145 3.300 1.00 98.50 231 LEU A O 1
ATOM 1808 N N . ASP A 1 232 ? -18.872 12.608 4.647 1.00 98.12 232 ASP A N 1
ATOM 1809 C CA . ASP A 1 232 ? -19.381 13.595 5.595 1.00 98.12 232 ASP A CA 1
ATOM 1810 C C . ASP A 1 232 ? -18.194 14.158 6.396 1.00 98.12 232 ASP A C 1
ATOM 1812 O O . ASP A 1 232 ? -17.440 13.381 6.988 1.00 98.12 232 ASP A O 1
ATOM 1816 N N . PRO A 1 233 ? -17.983 15.487 6.442 1.00 97.94 233 PRO A N 1
ATOM 1817 C CA . PRO A 1 233 ? -16.928 16.076 7.257 1.00 97.94 233 PRO A CA 1
ATOM 1818 C C . PRO A 1 233 ? -16.954 15.650 8.731 1.00 97.94 233 PRO A C 1
ATOM 1820 O O . PRO A 1 233 ? -15.892 15.630 9.344 1.00 97.94 233 PRO A O 1
ATOM 1823 N N . SER A 1 234 ? -18.114 15.286 9.296 1.00 97.75 234 SER A N 1
ATOM 1824 C CA . SER A 1 234 ? -18.199 14.800 10.681 1.00 97.75 234 SER A CA 1
ATOM 1825 C C . SER A 1 234 ? -17.589 13.409 10.878 1.00 97.75 234 SER A C 1
ATOM 1827 O O . SER A 1 234 ? -17.361 13.007 12.009 1.00 97.75 234 SER A O 1
ATOM 1829 N N . GLN A 1 235 ? -17.342 12.656 9.802 1.00 97.69 235 GLN A N 1
ATOM 1830 C CA . GLN A 1 235 ? -16.720 11.327 9.835 1.00 97.69 235 GLN A CA 1
ATOM 1831 C C . GLN A 1 235 ? -15.198 11.387 9.697 1.00 97.69 235 GLN A C 1
ATOM 1833 O O . GLN A 1 235 ? -14.549 10.342 9.672 1.00 97.69 235 GLN A O 1
ATOM 1838 N N . VAL A 1 236 ? -14.613 12.575 9.537 1.00 98.62 236 VAL A N 1
ATOM 1839 C CA . VAL A 1 236 ? -13.228 12.725 9.094 1.00 98.62 236 VAL A CA 1
ATOM 1840 C C . VAL A 1 236 ? -12.381 13.406 10.157 1.00 98.62 236 VAL A C 1
ATOM 1842 O O . VAL A 1 236 ? -12.667 14.527 10.559 1.00 98.62 236 VAL A O 1
ATOM 1845 N N . VAL A 1 237 ? -11.275 12.759 10.521 1.00 98.75 237 VAL A N 1
ATOM 1846 C CA . VAL A 1 237 ? -10.243 13.302 11.409 1.00 98.75 237 VAL A CA 1
ATOM 1847 C C . VAL A 1 237 ? -8.945 13.437 10.625 1.00 98.75 237 VAL A C 1
ATOM 1849 O O . VAL A 1 237 ? -8.503 12.488 9.972 1.00 98.75 237 VAL A O 1
ATOM 1852 N N . TYR A 1 238 ? -8.318 14.610 10.691 1.00 98.62 238 TYR A N 1
ATOM 1853 C CA . TYR A 1 238 ? -7.018 14.856 10.068 1.00 98.62 238 TYR A CA 1
ATOM 1854 C C . TYR A 1 238 ? -5.937 14.934 11.140 1.00 98.62 238 TYR A C 1
ATOM 1856 O O . TYR A 1 238 ? -6.033 15.743 12.057 1.00 98.62 238 TYR A O 1
ATOM 1864 N N . ALA A 1 239 ? -4.879 14.141 10.999 1.00 98.12 239 ALA A N 1
ATOM 1865 C CA . ALA A 1 239 ? -3.784 14.109 11.959 1.00 98.12 239 ALA A CA 1
ATOM 1866 C C . ALA A 1 239 ? -2.446 14.419 11.294 1.00 98.12 239 ALA A C 1
ATOM 1868 O O . ALA A 1 239 ? -2.084 13.835 10.272 1.00 98.12 239 ALA A O 1
ATOM 1869 N N . MET A 1 240 ? -1.677 15.312 11.910 1.00 97.00 240 MET A N 1
ATOM 1870 C CA . MET A 1 240 ? -0.308 15.564 11.485 1.00 97.00 240 MET A CA 1
ATOM 1871 C C . MET A 1 240 ? 0.626 14.504 12.074 1.00 97.00 240 MET A C 1
ATOM 1873 O O . MET A 1 240 ? 0.715 14.336 13.294 1.00 97.00 240 MET A O 1
ATOM 1877 N N . GLN A 1 241 ? 1.328 13.795 11.196 1.00 97.19 241 GLN A N 1
ATOM 1878 C CA . GLN A 1 241 ? 2.411 12.882 11.536 1.00 97.19 241 GLN A CA 1
ATOM 1879 C C . GLN A 1 241 ? 3.514 13.637 12.284 1.00 97.19 241 GLN A C 1
ATOM 1881 O O . GLN A 1 241 ? 3.900 14.732 11.872 1.00 97.19 241 GLN A O 1
ATOM 1886 N N . SER A 1 242 ? 4.051 13.024 13.338 1.00 95.44 242 SER A N 1
ATOM 1887 C CA . SER A 1 242 ? 5.177 13.567 14.098 1.00 95.44 242 SER A CA 1
ATOM 1888 C C . SER A 1 242 ? 6.387 13.851 13.205 1.00 95.44 242 SER A C 1
ATOM 1890 O O . SER A 1 242 ? 6.854 12.986 12.453 1.00 95.44 242 SER A O 1
ATOM 1892 N N . THR A 1 243 ? 6.941 15.053 13.344 1.00 92.69 243 THR A N 1
ATOM 1893 C CA . THR A 1 243 ? 8.195 15.457 12.703 1.00 92.69 243 THR A CA 1
ATOM 1894 C C . THR A 1 243 ? 9.369 14.595 13.180 1.00 92.69 243 THR A C 1
ATOM 1896 O O . THR A 1 243 ? 10.216 14.208 12.372 1.00 92.69 243 THR A O 1
ATOM 1899 N N . GLU A 1 244 ? 9.387 14.206 14.460 1.00 93.81 244 GLU A N 1
ATOM 1900 C CA . GLU A 1 244 ? 10.386 13.281 15.004 1.00 93.81 244 GLU A CA 1
ATOM 1901 C C . GLU A 1 244 ? 10.307 11.911 14.316 1.00 93.81 244 GLU A C 1
ATOM 1903 O O . GLU A 1 244 ? 11.334 11.347 13.928 1.00 93.81 244 GLU A O 1
ATOM 1908 N N . ALA A 1 245 ? 9.094 11.388 14.116 1.00 95.06 245 ALA A N 1
ATOM 1909 C CA . ALA A 1 245 ? 8.902 10.105 13.453 1.00 95.06 245 ALA A CA 1
ATOM 1910 C C . ALA A 1 245 ? 9.334 10.141 11.983 1.00 95.06 245 ALA A C 1
ATOM 1912 O O . ALA A 1 245 ? 10.081 9.268 11.527 1.00 95.06 245 ALA A O 1
ATOM 1913 N N . LEU A 1 246 ? 8.923 11.183 11.255 1.00 93.25 246 LEU A N 1
ATOM 1914 C CA . LEU A 1 246 ? 9.329 11.421 9.869 1.00 93.25 246 LEU A CA 1
ATOM 1915 C C . LEU A 1 246 ? 10.856 11.432 9.738 1.00 93.25 246 LEU A C 1
ATOM 1917 O O . LEU A 1 246 ? 11.404 10.728 8.891 1.00 93.25 246 LEU A O 1
ATOM 1921 N N . ASN A 1 247 ? 11.547 12.155 10.624 1.00 92.81 247 ASN A N 1
ATOM 1922 C CA . ASN A 1 247 ? 13.009 12.250 10.648 1.00 92.81 247 ASN A CA 1
ATOM 1923 C C . ASN A 1 247 ? 13.712 10.909 10.913 1.00 92.81 247 ASN A C 1
ATOM 1925 O O . ASN A 1 247 ? 14.856 10.725 10.496 1.00 92.81 247 ASN A O 1
ATOM 1929 N N . GLN A 1 248 ? 13.039 9.957 11.560 1.00 93.50 248 GLN A N 1
ATOM 1930 C CA . GLN A 1 248 ? 13.566 8.612 11.806 1.00 93.50 248 GLN A CA 1
ATOM 1931 C C . GLN A 1 248 ? 13.243 7.605 10.690 1.00 93.50 248 GLN A C 1
ATOM 1933 O O . GLN A 1 248 ? 13.684 6.460 10.769 1.00 93.50 248 GLN A O 1
ATOM 1938 N N . GLY A 1 249 ? 12.547 8.027 9.630 1.00 91.25 249 GLY A N 1
ATOM 1939 C CA . GLY A 1 249 ? 12.244 7.193 8.463 1.00 91.25 249 GLY A CA 1
ATOM 1940 C C . GLY A 1 249 ? 10.808 6.668 8.405 1.00 91.25 249 GLY A C 1
ATOM 1941 O O . GLY A 1 249 ? 10.533 5.759 7.626 1.00 91.25 249 GLY A O 1
ATOM 1942 N N . VAL A 1 250 ? 9.880 7.228 9.189 1.00 95.31 250 VAL A N 1
ATOM 1943 C CA . VAL A 1 250 ? 8.435 6.954 9.071 1.00 95.31 250 VAL A CA 1
ATOM 1944 C C . VAL A 1 250 ? 7.872 7.769 7.908 1.00 95.31 250 VAL A C 1
ATOM 1946 O O . VAL A 1 250 ? 7.300 8.837 8.092 1.00 95.31 250 VAL A O 1
ATOM 1949 N N . PHE A 1 251 ? 8.100 7.306 6.679 1.00 92.38 251 PHE A N 1
ATOM 1950 C CA . PHE A 1 251 ? 7.679 8.023 5.469 1.00 92.38 251 PHE A CA 1
ATOM 1951 C C . PHE A 1 251 ? 6.178 7.884 5.149 1.00 92.38 251 PHE A C 1
ATOM 1953 O O . PHE A 1 251 ? 5.666 8.676 4.354 1.00 92.38 251 PHE A O 1
ATOM 1960 N N . HIS A 1 252 ? 5.491 6.923 5.776 1.00 97.62 252 HIS A N 1
ATOM 1961 C CA . HIS A 1 252 ? 4.042 6.689 5.726 1.00 97.62 252 HIS A CA 1
ATOM 1962 C C . HIS A 1 252 ? 3.515 6.325 7.122 1.00 97.62 252 HIS A C 1
ATOM 1964 O O . HIS A 1 252 ? 4.257 5.783 7.946 1.00 97.62 252 HIS A O 1
ATOM 1970 N N . ASN A 1 253 ? 2.238 6.610 7.386 1.00 98.50 253 ASN A N 1
ATOM 1971 C CA . ASN A 1 253 ? 1.605 6.345 8.680 1.00 98.50 253 ASN A CA 1
ATOM 1972 C C . ASN A 1 253 ? 1.547 4.851 9.031 1.00 98.50 253 ASN A C 1
ATOM 1974 O O . ASN A 1 253 ? 1.712 4.490 10.197 1.00 98.50 253 ASN A O 1
ATOM 1978 N N . ASP A 1 254 ? 1.382 3.982 8.033 1.00 98.06 254 ASP A N 1
ATOM 1979 C CA . ASP A 1 254 ? 1.386 2.521 8.183 1.00 98.06 254 ASP A CA 1
ATOM 1980 C C . ASP A 1 254 ? 2.740 1.930 8.641 1.00 98.06 254 ASP A C 1
ATOM 1982 O O . ASP A 1 254 ? 2.887 0.713 8.740 1.00 98.06 254 ASP A O 1
ATOM 1986 N N . LEU A 1 255 ? 3.739 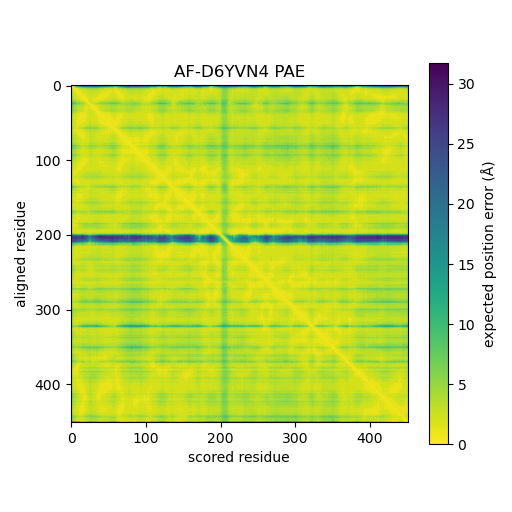2.766 8.944 1.00 97.44 255 LEU A N 1
ATOM 1987 C CA . LEU A 1 255 ? 4.993 2.378 9.597 1.00 97.44 255 LEU A CA 1
ATOM 1988 C C . LEU A 1 255 ? 5.025 2.683 11.099 1.00 97.44 255 LEU A C 1
ATOM 1990 O O . LEU A 1 255 ? 5.965 2.270 11.784 1.00 97.44 255 LEU A O 1
ATOM 1994 N N . ILE A 1 256 ? 4.025 3.391 11.628 1.00 98.44 256 ILE A N 1
ATOM 1995 C CA . ILE A 1 256 ? 3.977 3.801 13.040 1.00 98.44 256 ILE A CA 1
ATOM 1996 C C . ILE A 1 256 ? 2.597 3.649 13.694 1.00 98.44 256 ILE A C 1
ATOM 1998 O O . ILE A 1 256 ? 2.479 3.721 14.921 1.00 98.44 256 ILE A O 1
ATOM 2002 N N . SER A 1 257 ? 1.548 3.435 12.901 1.00 98.62 257 SER A N 1
ATOM 2003 C CA . SER A 1 257 ? 0.226 3.083 13.397 1.00 98.62 257 SER A CA 1
ATOM 2004 C C . SER A 1 257 ? -0.523 2.167 12.430 1.00 98.62 257 SER A C 1
ATOM 2006 O O . SER A 1 257 ? -0.221 2.100 11.243 1.00 98.62 257 SER A O 1
ATOM 2008 N N . MET A 1 258 ? -1.500 1.437 12.956 1.00 97.94 258 MET A N 1
ATOM 2009 C CA . MET A 1 258 ? -2.371 0.538 12.205 1.00 97.94 258 MET A CA 1
ATOM 2010 C C . MET A 1 258 ? -3.735 0.453 12.886 1.00 97.94 258 MET A C 1
ATOM 2012 O O . MET A 1 258 ? -3.852 0.609 14.103 1.00 97.94 258 MET A O 1
ATOM 2016 N N . GLY A 1 259 ? -4.781 0.190 12.108 1.00 97.56 259 GLY A N 1
ATOM 2017 C CA . GLY A 1 259 ? -6.131 0.049 12.634 1.00 97.56 259 GLY A CA 1
ATOM 2018 C C . GLY A 1 259 ? -6.954 -0.960 11.853 1.00 97.56 259 GLY A C 1
ATOM 2019 O O . GLY A 1 259 ? -6.644 -1.283 10.708 1.00 97.56 259 GLY A O 1
ATOM 2020 N N . CYS A 1 260 ? -7.974 -1.491 12.515 1.00 96.69 260 CYS A N 1
ATOM 2021 C CA . CYS A 1 260 ? -8.901 -2.468 11.962 1.00 96.69 260 CYS A CA 1
ATOM 2022 C C . CYS A 1 260 ? -10.181 -2.430 12.795 1.00 96.69 260 CYS A C 1
ATOM 2024 O O . CYS A 1 260 ? -10.127 -2.610 14.013 1.00 96.69 260 CYS A O 1
ATOM 2026 N N . HIS A 1 261 ? -11.325 -2.182 12.153 1.00 97.00 261 HIS A N 1
ATOM 2027 C CA . HIS A 1 261 ? -12.605 -1.993 12.841 1.00 97.00 261 HIS A CA 1
ATOM 2028 C C . HIS A 1 261 ? -12.509 -0.976 13.995 1.00 97.00 261 HIS A C 1
ATOM 2030 O O . HIS A 1 261 ? -12.275 0.203 13.762 1.00 97.00 261 HIS A O 1
ATOM 2036 N N . ASP A 1 262 ? -12.714 -1.415 15.231 1.00 97.25 262 ASP A N 1
ATOM 2037 C CA . ASP A 1 262 ? -12.768 -0.618 16.448 1.00 97.25 262 ASP A CA 1
ATOM 2038 C C . ASP A 1 262 ? -11.442 -0.652 17.222 1.00 97.25 262 ASP A C 1
ATOM 2040 O O . ASP A 1 262 ? -11.405 -0.234 18.375 1.00 97.25 262 ASP A O 1
ATOM 2044 N N . LEU A 1 263 ? -10.362 -1.158 16.613 1.00 98.44 263 LEU A N 1
ATOM 2045 C CA . LEU A 1 263 ? -9.028 -1.231 17.201 1.00 98.44 263 LEU A CA 1
ATOM 2046 C C . LEU A 1 263 ? -8.052 -0.286 16.498 1.00 98.44 263 LEU A C 1
ATOM 2048 O O . LEU A 1 263 ? -7.878 -0.344 15.280 1.00 98.44 263 LEU A O 1
ATOM 2052 N N . PHE A 1 264 ? -7.351 0.518 17.294 1.00 98.69 264 PHE A N 1
ATOM 2053 C CA . PHE A 1 264 ? -6.243 1.361 16.866 1.00 98.69 264 PHE A CA 1
ATOM 2054 C C . PHE A 1 264 ? -4.969 1.040 17.656 1.00 98.69 264 PHE A C 1
ATOM 2056 O O . PHE A 1 264 ? -4.953 1.129 18.885 1.00 98.69 264 PHE A O 1
ATOM 2063 N N . ILE A 1 265 ? -3.891 0.679 16.960 1.00 98.69 265 ILE A N 1
ATOM 2064 C CA . ILE A 1 265 ? -2.575 0.400 17.545 1.00 98.69 265 ILE A CA 1
ATOM 2065 C C . ILE A 1 265 ? -1.588 1.428 17.005 1.00 98.69 265 ILE A C 1
ATOM 2067 O O . ILE A 1 265 ? -1.438 1.564 15.793 1.00 98.69 265 ILE A O 1
ATOM 2071 N N . TYR A 1 266 ? -0.903 2.150 17.884 1.00 98.69 266 TYR A N 1
ATOM 2072 C CA . TYR A 1 266 ? -0.021 3.244 17.477 1.00 98.69 266 TYR A CA 1
ATOM 2073 C C . TYR A 1 266 ? 1.152 3.413 18.437 1.00 98.69 266 TYR A C 1
ATOM 2075 O O . TYR A 1 266 ? 1.050 3.136 19.634 1.00 98.69 266 TYR A O 1
ATOM 2083 N N . HIS A 1 267 ? 2.274 3.887 17.907 1.00 98.69 267 HIS A N 1
ATOM 2084 C CA . HIS A 1 267 ? 3.400 4.328 18.720 1.00 98.69 267 HIS A CA 1
ATOM 2085 C C . HIS A 1 267 ? 3.088 5.676 19.377 1.00 98.69 267 HIS A C 1
ATOM 2087 O O . HIS A 1 267 ? 2.476 6.541 18.753 1.00 98.69 267 HIS A O 1
ATOM 2093 N N . GLU A 1 268 ? 3.558 5.918 20.600 1.00 97.88 268 GLU A N 1
ATOM 2094 C CA . GLU A 1 268 ? 3.289 7.193 21.287 1.00 97.88 268 GLU A CA 1
ATOM 2095 C C . GLU A 1 268 ? 3.836 8.435 20.559 1.00 97.88 268 GLU A C 1
ATOM 2097 O O . GLU A 1 268 ? 3.296 9.523 20.721 1.00 97.88 268 GLU A O 1
ATOM 2102 N N . LEU A 1 269 ? 4.851 8.249 19.708 1.00 97.88 269 LEU A N 1
ATOM 2103 C CA . LEU A 1 269 ? 5.426 9.284 18.834 1.00 97.88 269 LEU A CA 1
ATOM 2104 C C . LEU A 1 269 ? 4.770 9.348 17.441 1.00 97.88 269 LEU A C 1
ATOM 2106 O O . LEU A 1 269 ? 5.371 9.885 16.517 1.00 97.88 269 LEU A O 1
ATOM 2110 N N . ALA A 1 270 ? 3.589 8.757 17.233 1.00 98.06 270 ALA A N 1
ATOM 2111 C CA . ALA A 1 270 ? 2.943 8.754 15.919 1.00 98.06 270 ALA A CA 1
ATOM 2112 C C . ALA A 1 270 ? 2.593 10.173 15.442 1.00 98.06 270 ALA A C 1
ATOM 2114 O O . ALA A 1 270 ? 2.890 10.536 14.308 1.00 98.06 270 ALA A O 1
ATOM 2115 N N . PHE A 1 271 ? 2.021 11.012 16.298 1.00 98.06 271 PHE A N 1
ATOM 2116 C CA . PHE A 1 271 ? 1.454 12.301 15.887 1.00 98.06 271 PHE A CA 1
ATOM 2117 C C . PHE A 1 271 ? 2.150 13.475 16.572 1.00 98.06 271 PHE A C 1
ATOM 2119 O O . PHE A 1 271 ? 2.719 13.309 17.646 1.00 98.06 271 PHE A O 1
ATOM 2126 N N . GLU A 1 272 ? 2.093 14.658 15.957 1.00 93.88 272 GLU A N 1
ATOM 2127 C CA . GLU A 1 272 ? 2.684 15.887 16.513 1.00 93.88 272 GLU A CA 1
ATOM 2128 C C . GLU A 1 272 ? 1.981 16.320 17.817 1.00 93.88 272 GLU A C 1
ATOM 2130 O O . GLU A 1 272 ? 2.623 16.773 18.759 1.00 93.88 272 GLU A O 1
ATOM 2135 N N . ASN A 1 273 ? 0.659 16.119 17.903 1.00 94.31 273 ASN A N 1
ATOM 2136 C CA . ASN A 1 273 ? -0.136 16.315 19.118 1.00 94.31 273 ASN A CA 1
ATOM 2137 C C . ASN A 1 273 ? -1.003 15.069 19.382 1.00 94.31 273 ASN A C 1
ATOM 2139 O O . ASN A 1 273 ? -2.178 15.040 19.002 1.00 94.31 273 ASN A O 1
ATOM 2143 N N . PRO A 1 274 ? -0.428 14.005 19.972 1.00 94.62 274 PRO A N 1
ATOM 2144 C CA . PRO A 1 274 ? -1.105 12.719 20.081 1.00 94.62 274 PRO A CA 1
ATOM 2145 C C . PRO A 1 274 ? -2.348 12.785 20.970 1.00 94.62 274 PRO A C 1
ATOM 2147 O O . PRO A 1 274 ? -3.328 12.121 20.655 1.00 94.62 274 PRO A O 1
ATOM 2150 N N . GLU A 1 275 ? -2.346 13.586 22.038 1.00 96.50 275 GLU A N 1
ATOM 2151 C CA . GLU A 1 275 ? -3.508 13.725 22.927 1.00 96.50 275 GLU A CA 1
ATOM 2152 C C . GLU A 1 275 ? -4.702 14.330 22.184 1.00 96.50 275 GLU A C 1
ATOM 2154 O O . GLU A 1 275 ? -5.759 13.707 22.135 1.00 96.50 275 GLU A O 1
ATOM 2159 N N . ALA A 1 276 ? -4.510 15.467 21.506 1.00 97.81 276 ALA A N 1
ATOM 2160 C CA . ALA A 1 276 ? -5.586 16.109 20.752 1.00 97.81 276 ALA A CA 1
ATOM 2161 C C . ALA A 1 276 ? -6.119 15.219 19.618 1.00 97.81 276 ALA A C 1
ATOM 2163 O O . ALA A 1 276 ? -7.331 15.094 19.459 1.00 97.81 276 ALA A O 1
ATOM 2164 N N . VAL A 1 277 ? -5.227 14.557 18.869 1.00 97.75 277 VAL A N 1
ATOM 2165 C CA . VAL A 1 277 ? -5.619 13.636 17.788 1.00 97.75 277 VAL A CA 1
ATOM 2166 C C . VAL A 1 277 ? -6.440 12.466 18.331 1.00 97.75 277 VAL A C 1
ATOM 2168 O O . VAL A 1 277 ? -7.450 12.090 17.741 1.00 97.75 277 VAL A O 1
ATOM 2171 N N . LEU A 1 278 ? -6.020 11.873 19.451 1.00 98.19 278 LEU A N 1
ATOM 2172 C CA . LEU A 1 278 ? -6.725 10.739 20.045 1.00 98.19 278 LEU A CA 1
ATOM 2173 C C . LEU A 1 278 ? -8.061 11.143 20.654 1.00 98.19 278 LEU A C 1
ATOM 2175 O O . LEU A 1 278 ? -9.006 10.364 20.557 1.00 98.19 278 LEU A O 1
ATOM 2179 N N . ASP A 1 279 ? -8.144 12.315 21.276 1.00 98.31 279 ASP A N 1
ATOM 2180 C CA . ASP A 1 279 ? -9.391 12.827 21.834 1.00 98.31 279 ASP A CA 1
ATOM 2181 C C . ASP A 1 279 ? -10.399 13.120 20.719 1.00 98.31 279 ASP A C 1
ATOM 2183 O O . ASP A 1 279 ? -11.532 12.648 20.787 1.00 98.31 279 ASP A O 1
ATOM 2187 N N . GLU A 1 280 ? -9.982 13.804 19.648 1.00 98.56 280 GLU A N 1
ATOM 2188 C CA . GLU A 1 280 ? -10.825 14.046 18.470 1.00 98.56 280 GLU A CA 1
ATOM 2189 C C . GLU A 1 280 ? -11.291 12.730 17.837 1.00 98.56 280 GLU A C 1
ATOM 2191 O O . GLU A 1 280 ? -12.488 12.541 17.608 1.00 98.56 280 GLU A O 1
ATOM 2196 N N . LEU A 1 281 ? -10.374 11.780 17.626 1.00 98.62 281 LEU A N 1
ATOM 2197 C CA . LEU A 1 281 ? -10.697 10.485 17.033 1.00 98.62 281 LEU A CA 1
ATOM 2198 C C . LEU A 1 281 ? -11.658 9.669 17.903 1.00 98.62 281 LEU A C 1
ATOM 2200 O O . LEU A 1 281 ? -12.617 9.100 17.383 1.00 98.62 281 LEU A O 1
ATOM 2204 N N . LYS A 1 282 ? -11.433 9.613 19.220 1.00 98.50 282 LYS A N 1
ATOM 2205 C CA . LYS A 1 282 ? -12.306 8.888 20.154 1.00 98.50 282 LYS A CA 1
ATOM 2206 C C . LYS A 1 282 ? -13.682 9.529 20.259 1.00 98.50 282 LYS A C 1
ATOM 2208 O O . LYS A 1 282 ? -14.664 8.794 20.265 1.00 98.50 282 LYS A O 1
ATOM 2213 N N . ASN A 1 283 ? -13.756 10.858 20.327 1.00 98.31 283 ASN A N 1
ATOM 2214 C CA . ASN A 1 283 ? -15.027 11.577 20.389 1.00 98.31 283 ASN A CA 1
ATOM 2215 C C . ASN A 1 283 ? -15.828 11.352 19.105 1.00 98.31 283 ASN A C 1
ATOM 2217 O O . ASN A 1 283 ? -16.966 10.900 19.177 1.00 98.31 283 ASN A O 1
ATOM 2221 N N . THR A 1 284 ? -15.195 11.534 17.944 1.00 98.62 284 THR A N 1
ATOM 2222 C CA . THR A 1 284 ? -15.813 11.304 16.629 1.00 98.62 284 THR A CA 1
ATOM 2223 C C . THR A 1 284 ? -16.295 9.859 16.481 1.00 98.62 284 THR A C 1
ATOM 2225 O O . THR A 1 284 ? -17.425 9.603 16.067 1.00 98.62 284 THR A O 1
ATOM 2228 N N . PHE A 1 285 ? -15.465 8.886 16.874 1.00 98.62 285 PHE A N 1
ATOM 2229 C CA . PHE A 1 285 ? -15.841 7.474 16.852 1.00 98.62 285 PHE A CA 1
ATOM 2230 C C . PHE A 1 285 ? -17.006 7.172 17.793 1.00 98.62 285 PHE A C 1
ATOM 2232 O O . PHE A 1 285 ? -17.935 6.479 17.393 1.00 98.62 285 PHE A O 1
ATOM 2239 N N . ASN A 1 286 ? -17.002 7.714 19.010 1.00 97.75 286 ASN A N 1
ATOM 2240 C CA . ASN A 1 286 ? -18.089 7.511 19.960 1.00 97.75 286 ASN A CA 1
ATOM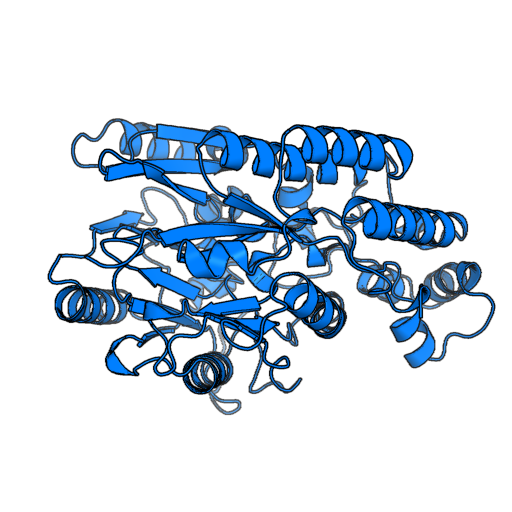 2241 C C . ASN A 1 286 ? -19.404 8.147 19.478 1.00 97.75 286 ASN A C 1
ATOM 2243 O O . ASN A 1 286 ? -20.456 7.537 19.623 1.00 97.75 286 ASN A O 1
ATOM 2247 N N . GLU A 1 287 ? -19.350 9.334 18.869 1.00 97.44 287 GLU A N 1
ATOM 2248 C CA . GLU A 1 287 ? -20.522 10.006 18.294 1.00 97.44 287 GLU A CA 1
ATOM 2249 C C . GLU A 1 287 ? -21.138 9.224 17.124 1.00 97.44 287 GLU A C 1
ATOM 2251 O O . GLU A 1 287 ? -22.361 9.148 17.016 1.00 97.44 287 GLU A O 1
ATOM 2256 N N . ILE A 1 288 ? -20.313 8.617 16.265 1.00 97.31 288 ILE A N 1
ATOM 2257 C CA . ILE A 1 288 ? -20.781 7.896 15.068 1.00 97.31 288 ILE A CA 1
ATOM 2258 C C . ILE A 1 288 ? -21.147 6.440 15.367 1.00 97.31 288 ILE A C 1
ATOM 2260 O O . ILE A 1 288 ? -22.124 5.920 14.828 1.00 97.31 288 ILE A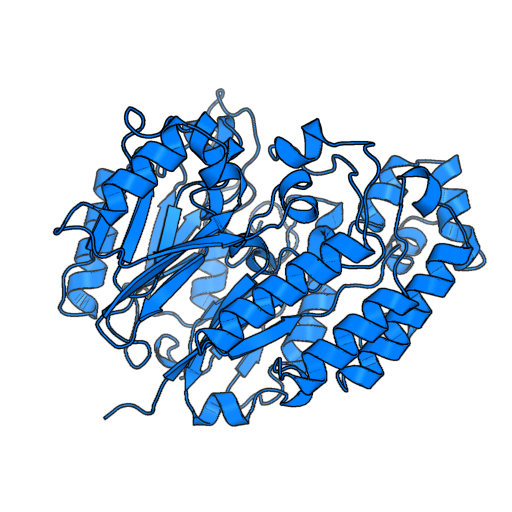 O 1
ATOM 2264 N N . CYS A 1 289 ? -20.354 5.761 16.194 1.00 95.81 289 CYS A N 1
ATOM 2265 C CA . CYS A 1 289 ? -20.449 4.318 16.399 1.00 95.81 289 CYS A CA 1
ATOM 2266 C C . CYS A 1 289 ? -21.136 3.913 17.711 1.00 95.81 289 CYS A C 1
ATOM 2268 O O . CYS A 1 289 ? -21.360 2.716 17.904 1.00 95.81 289 CYS A O 1
ATOM 2270 N N . ASP A 1 290 ? -21.431 4.865 18.606 1.00 95.19 290 ASP A N 1
ATOM 2271 C CA . ASP A 1 290 ? -22.016 4.637 19.942 1.00 95.19 290 ASP A CA 1
ATOM 2272 C C . ASP A 1 290 ? -21.246 3.589 20.775 1.00 95.19 290 ASP A C 1
ATOM 2274 O O . ASP A 1 290 ? -21.804 2.808 21.546 1.00 95.19 290 ASP A O 1
ATOM 2278 N N . GLN A 1 291 ? -19.928 3.519 20.567 1.00 94.75 291 GLN A N 1
ATOM 2279 C CA . GLN A 1 291 ? -19.008 2.626 21.268 1.00 94.75 291 GLN A CA 1
ATOM 2280 C C . GLN A 1 291 ? -17.633 3.284 21.409 1.00 94.75 291 GLN A C 1
ATOM 2282 O O . GLN A 1 291 ? -17.246 4.087 20.559 1.00 94.75 291 GLN A O 1
ATOM 2287 N N . PRO A 1 292 ? -16.849 2.925 22.440 1.00 95.75 292 PRO A N 1
ATOM 2288 C CA . PRO A 1 292 ? -15.495 3.435 22.582 1.00 95.75 292 PRO A CA 1
ATOM 2289 C C . PRO A 1 292 ? -14.547 2.794 21.562 1.00 95.75 292 PRO A C 1
ATOM 2291 O O . PRO A 1 292 ? -14.555 1.578 21.363 1.00 95.75 292 PRO A O 1
ATOM 2294 N N . LEU A 1 293 ? -13.657 3.603 20.986 1.00 98.00 293 LEU A N 1
ATOM 2295 C CA . LEU A 1 293 ? -12.533 3.104 20.195 1.00 98.00 293 LEU A CA 1
ATOM 2296 C C . LEU A 1 293 ? -11.530 2.393 21.116 1.00 98.00 293 LEU A C 1
ATOM 2298 O O . LEU A 1 293 ? -11.032 2.984 22.081 1.00 98.00 293 LEU A O 1
ATOM 2302 N N . LYS A 1 294 ? -11.191 1.137 20.814 1.00 97.12 294 LYS A N 1
ATOM 2303 C CA . LYS A 1 294 ? -10.148 0.392 21.526 1.00 97.12 294 LYS A CA 1
ATOM 2304 C C . LYS A 1 294 ? -8.789 0.882 21.053 1.00 97.12 294 LYS A C 1
ATOM 2306 O O . LYS A 1 294 ? -8.505 0.912 19.859 1.00 97.12 294 LYS A O 1
ATOM 2311 N N . THR A 1 295 ? -7.923 1.225 21.997 1.00 97.69 295 THR A N 1
ATOM 2312 C CA . THR A 1 295 ? -6.588 1.741 21.689 1.00 97.69 295 THR A CA 1
ATOM 2313 C C . THR A 1 295 ? -5.505 0.931 22.376 1.00 97.69 295 THR A C 1
ATOM 2315 O O . THR A 1 295 ? -5.578 0.721 23.586 1.00 97.69 295 THR A O 1
ATOM 2318 N N . ILE A 1 296 ? -4.465 0.563 21.631 1.00 98.00 296 ILE A N 1
ATOM 2319 C CA . ILE A 1 296 ? -3.211 0.028 22.161 1.00 98.00 296 ILE A CA 1
ATOM 2320 C C . ILE A 1 296 ? -2.119 1.050 21.846 1.00 98.00 296 ILE A C 1
ATOM 2322 O O . ILE A 1 296 ? -1.670 1.172 20.706 1.00 98.00 296 ILE A O 1
ATOM 2326 N N . LYS A 1 297 ? -1.705 1.800 22.869 1.00 97.94 297 LYS A N 1
ATOM 2327 C CA . LYS A 1 297 ? -0.542 2.683 22.777 1.00 97.94 297 LYS A CA 1
ATOM 2328 C C . LYS A 1 297 ? 0.714 1.869 23.056 1.00 97.94 297 LYS A C 1
ATOM 2330 O O . LYS A 1 297 ? 0.811 1.260 24.116 1.00 97.94 297 LYS A O 1
ATOM 2335 N N . VAL A 1 298 ? 1.671 1.911 22.141 1.00 98.19 298 VAL A N 1
ATOM 2336 C CA . VAL A 1 298 ? 3.008 1.344 22.332 1.00 98.19 298 VAL A CA 1
ATOM 2337 C C . VAL A 1 298 ? 3.917 2.463 22.816 1.00 98.19 298 VAL A C 1
ATOM 2339 O O . VAL A 1 298 ? 4.163 3.423 22.078 1.00 98.19 298 VAL A O 1
ATOM 2342 N N . ALA A 1 299 ? 4.383 2.375 24.059 1.00 97.62 299 ALA A N 1
ATOM 2343 C CA . ALA A 1 299 ? 5.309 3.368 24.580 1.00 97.62 299 ALA A CA 1
ATOM 2344 C C . ALA A 1 299 ? 6.713 3.163 23.985 1.00 97.62 299 ALA A C 1
ATOM 2346 O O . ALA A 1 299 ? 7.155 2.036 23.748 1.00 97.62 299 ALA A O 1
ATOM 2347 N N . ASN A 1 300 ? 7.454 4.253 23.787 1.00 97.00 300 ASN A N 1
ATOM 2348 C CA . ASN A 1 300 ? 8.798 4.240 23.213 1.00 97.00 300 ASN A CA 1
ATOM 2349 C C . ASN A 1 300 ? 9.804 3.524 24.127 1.00 97.00 300 ASN A C 1
ATOM 2351 O O . ASN A 1 300 ? 10.878 3.139 23.675 1.00 97.00 300 ASN A O 1
ATOM 2355 N N . ASN A 1 301 ? 9.486 3.345 25.413 1.00 96.44 301 ASN A N 1
ATOM 2356 C CA . ASN A 1 301 ? 10.276 2.534 26.343 1.00 96.44 301 ASN A CA 1
ATOM 2357 C C . ASN A 1 301 ? 9.947 1.027 26.285 1.00 96.44 301 ASN A C 1
ATOM 2359 O O . ASN A 1 301 ? 10.708 0.233 26.833 1.00 96.44 301 ASN A O 1
ATOM 2363 N N . GLU A 1 302 ? 8.849 0.627 25.637 1.00 96.25 302 GLU A N 1
ATOM 2364 C CA . GLU A 1 302 ? 8.490 -0.776 25.394 1.00 96.25 302 GLU A CA 1
ATOM 2365 C C . GLU A 1 302 ? 9.033 -1.251 24.047 1.00 96.25 302 GLU A C 1
ATOM 2367 O O . GLU A 1 302 ? 9.688 -2.291 23.967 1.00 96.25 302 GLU A O 1
ATOM 2372 N N . ILE A 1 303 ? 8.798 -0.464 22.994 1.00 97.44 303 ILE A N 1
ATOM 2373 C CA . ILE A 1 303 ? 9.425 -0.627 21.684 1.00 97.44 303 ILE A CA 1
ATOM 2374 C C . ILE A 1 303 ? 9.941 0.741 21.259 1.00 97.44 303 ILE A C 1
ATOM 2376 O O . ILE A 1 303 ? 9.157 1.620 20.925 1.00 97.44 303 ILE A O 1
ATOM 2380 N N . HIS A 1 304 ? 11.262 0.902 21.204 1.00 97.19 304 HIS A N 1
ATOM 2381 C CA . HIS A 1 304 ? 11.858 2.106 20.634 1.00 97.19 304 HIS A CA 1
ATOM 2382 C C . HIS A 1 304 ? 11.448 2.288 19.172 1.00 97.19 304 HIS A C 1
ATOM 2384 O O . HIS A 1 304 ? 11.468 1.324 18.399 1.00 97.19 304 HIS A O 1
ATOM 2390 N N . LEU A 1 305 ? 11.203 3.531 18.752 1.00 96.00 305 LEU A N 1
ATOM 2391 C CA . LEU A 1 305 ? 10.777 3.828 17.382 1.00 96.00 305 LEU A CA 1
ATOM 2392 C C . LEU A 1 305 ? 11.699 3.208 16.313 1.00 96.00 305 LEU A C 1
ATOM 2394 O O . LEU A 1 305 ? 11.229 2.595 15.357 1.00 96.00 305 LEU A O 1
ATOM 2398 N N . LYS A 1 306 ? 13.022 3.261 16.506 1.00 95.00 306 LYS A N 1
ATOM 2399 C CA . LYS A 1 306 ? 13.988 2.619 15.594 1.00 95.00 306 LYS A CA 1
ATOM 2400 C C . LYS A 1 306 ? 13.770 1.110 15.449 1.00 95.00 306 LYS A C 1
ATOM 2402 O O . LYS A 1 306 ? 13.929 0.575 14.355 1.00 95.00 306 LYS A O 1
ATOM 2407 N N . ALA A 1 307 ? 13.416 0.419 16.534 1.00 96.69 307 ALA A N 1
ATOM 2408 C CA . ALA A 1 307 ? 13.114 -1.009 16.500 1.00 96.69 307 ALA A CA 1
ATOM 2409 C C . ALA A 1 307 ? 11.786 -1.271 15.776 1.00 96.69 307 ALA A C 1
ATOM 2411 O O . ALA A 1 307 ? 11.715 -2.190 14.960 1.00 96.69 307 ALA A O 1
ATOM 2412 N N . ALA A 1 308 ? 10.767 -0.436 16.001 1.00 96.56 308 ALA A N 1
ATOM 2413 C CA . ALA A 1 308 ? 9.499 -0.519 15.276 1.00 96.56 308 ALA A CA 1
ATOM 2414 C C . ALA A 1 308 ? 9.696 -0.356 13.759 1.00 96.56 308 ALA A C 1
ATOM 2416 O O . ALA A 1 308 ? 9.220 -1.192 12.993 1.00 96.56 308 ALA A O 1
ATOM 2417 N N . ILE A 1 309 ? 10.482 0.641 13.334 1.00 94.62 309 ILE A N 1
ATOM 2418 C CA . ILE A 1 309 ? 10.818 0.882 11.921 1.00 94.62 309 ILE A CA 1
ATOM 2419 C C . ILE A 1 309 ? 11.642 -0.271 11.351 1.00 94.62 309 ILE A C 1
ATOM 2421 O O . ILE A 1 309 ? 11.349 -0.756 10.268 1.00 94.62 309 ILE A O 1
ATOM 2425 N N . LYS A 1 310 ? 12.658 -0.761 12.071 1.00 95.06 310 LYS A N 1
ATOM 2426 C CA . LYS A 1 310 ? 13.507 -1.863 11.590 1.00 95.06 310 LYS A CA 1
ATOM 2427 C C . LYS A 1 310 ? 12.737 -3.175 11.417 1.00 95.06 310 LYS A C 1
ATOM 2429 O O . LYS A 1 310 ? 13.070 -3.982 10.553 1.00 95.06 310 LYS A O 1
ATOM 2434 N N . THR A 1 311 ? 11.742 -3.411 12.266 1.00 96.69 311 THR A N 1
ATOM 2435 C CA . THR A 1 311 ? 10.953 -4.651 12.266 1.00 96.69 311 THR A CA 1
ATOM 2436 C C . THR A 1 311 ? 9.668 -4.561 11.463 1.00 96.69 311 THR A C 1
ATOM 2438 O O . THR A 1 311 ? 9.079 -5.606 11.192 1.00 96.69 311 THR A O 1
ATOM 2441 N N . TYR A 1 312 ? 9.259 -3.348 11.077 1.00 97.25 312 TYR A N 1
ATOM 2442 C CA . TYR A 1 312 ? 7.980 -3.059 10.429 1.00 97.25 312 TYR A CA 1
ATOM 2443 C C . TYR A 1 312 ? 6.783 -3.523 11.271 1.00 97.25 312 TYR A C 1
ATOM 2445 O O . TYR A 1 312 ? 5.771 -3.958 10.728 1.00 97.25 312 TYR A O 1
ATOM 2453 N N . PHE A 1 313 ? 6.871 -3.426 12.605 1.00 98.25 313 PHE A N 1
ATOM 2454 C CA . PHE A 1 313 ? 5.792 -3.888 13.485 1.00 98.25 313 PHE A CA 1
ATOM 2455 C C . PHE A 1 313 ? 4.447 -3.227 13.153 1.00 98.25 313 PHE A C 1
ATOM 2457 O O . PHE A 1 313 ? 3.451 -3.922 12.980 1.00 98.25 313 PHE A O 1
ATOM 2464 N N . PHE A 1 314 ? 4.404 -1.908 12.984 1.00 98.38 314 PHE A N 1
ATOM 2465 C CA . PHE A 1 314 ? 3.153 -1.225 12.636 1.00 98.38 314 PHE A CA 1
ATOM 2466 C C . PHE A 1 314 ? 2.723 -1.426 11.181 1.00 98.38 314 PHE A C 1
ATOM 2468 O O . PHE A 1 314 ? 1.572 -1.166 10.859 1.00 98.38 314 PHE A O 1
ATOM 2475 N N . ASN A 1 315 ? 3.592 -1.984 10.333 1.00 97.81 315 ASN A N 1
ATOM 2476 C CA . ASN A 1 315 ? 3.229 -2.412 8.984 1.00 97.81 315 ASN A CA 1
ATOM 2477 C C . ASN A 1 315 ? 2.684 -3.849 8.944 1.00 97.81 315 ASN A C 1
ATOM 2479 O O . ASN A 1 315 ? 2.676 -4.507 7.900 1.00 97.81 315 ASN A O 1
ATOM 2483 N N . SER A 1 316 ? 2.253 -4.361 10.094 1.00 97.94 316 SER A N 1
ATOM 2484 C CA . SER A 1 316 ? 1.530 -5.623 10.193 1.00 97.94 316 SER A CA 1
ATOM 2485 C C . SER A 1 316 ? 0.107 -5.466 9.666 1.00 97.94 316 SER A C 1
ATOM 2487 O O . SER A 1 316 ? -0.480 -4.384 9.686 1.00 97.94 316 SER A O 1
ATOM 2489 N N . GLN A 1 317 ? -0.479 -6.570 9.215 1.00 96.88 317 GLN A N 1
ATOM 2490 C CA . GLN A 1 317 ? -1.905 -6.611 8.912 1.00 96.88 317 GLN A CA 1
ATOM 2491 C C . GLN A 1 317 ? -2.669 -7.098 10.144 1.00 96.88 317 GLN A C 1
ATOM 2493 O O . GLN A 1 317 ? -2.286 -8.091 10.757 1.00 96.88 317 GLN A O 1
ATOM 2498 N N . ILE A 1 318 ? -3.749 -6.405 10.495 1.00 96.25 318 ILE A N 1
ATOM 2499 C CA . ILE A 1 318 ? -4.682 -6.830 11.539 1.00 96.25 318 ILE A CA 1
ATOM 2500 C C . ILE A 1 318 ? -5.911 -7.422 10.852 1.00 96.25 318 ILE A C 1
ATOM 2502 O O . ILE A 1 318 ? -6.400 -6.847 9.878 1.00 96.25 318 ILE A O 1
ATOM 2506 N N . ILE A 1 319 ? -6.411 -8.541 11.367 1.00 94.19 319 ILE A N 1
ATOM 2507 C CA . ILE A 1 319 ? -7.726 -9.074 11.008 1.00 94.19 319 ILE A CA 1
ATOM 2508 C C . ILE A 1 319 ? -8.617 -9.177 12.244 1.00 94.19 319 ILE A C 1
ATOM 2510 O O . ILE A 1 319 ? -8.114 -9.400 13.346 1.00 94.19 319 ILE A O 1
ATOM 2514 N N . LYS A 1 320 ? -9.932 -9.050 12.059 1.00 94.38 320 LYS A N 1
ATOM 2515 C CA . LYS A 1 320 ? -10.940 -9.259 13.102 1.00 94.38 320 LYS A CA 1
ATOM 2516 C C . LYS A 1 320 ? -11.590 -10.626 12.910 1.00 94.38 320 LYS A C 1
ATOM 2518 O O . LYS A 1 320 ? -12.083 -10.951 11.832 1.00 94.38 320 LYS A O 1
ATOM 2523 N N . LEU A 1 321 ? -11.582 -11.430 13.963 1.00 91.75 321 LEU A N 1
ATOM 2524 C CA . LEU A 1 321 ? -12.234 -12.731 14.012 1.00 91.75 321 LEU A CA 1
ATOM 2525 C C . LEU A 1 321 ? -13.739 -12.571 14.253 1.00 91.75 321 LEU A C 1
ATOM 2527 O O . LEU A 1 321 ? -14.207 -11.561 14.783 1.00 91.75 321 LEU A O 1
ATOM 2531 N N . GLN A 1 322 ? -14.511 -13.601 13.900 1.00 86.69 322 GLN A N 1
ATOM 2532 C CA . GLN A 1 322 ? -15.968 -13.607 14.088 1.00 86.69 322 GLN A CA 1
ATOM 2533 C C . GLN A 1 322 ? -16.387 -13.526 15.565 1.00 86.69 322 GLN A C 1
ATOM 2535 O O . GLN A 1 322 ? -17.467 -13.022 15.863 1.00 86.69 322 GLN A O 1
ATOM 2540 N N . ASP A 1 323 ? -15.542 -13.997 16.486 1.00 85.44 323 ASP A N 1
ATOM 2541 C CA . ASP A 1 323 ? -15.753 -13.911 17.936 1.00 85.44 323 ASP A CA 1
ATOM 2542 C C . ASP A 1 323 ? -15.349 -12.548 18.538 1.00 85.44 323 ASP A C 1
ATOM 2544 O O . ASP A 1 323 ? -15.542 -12.314 19.732 1.00 85.44 323 ASP A O 1
ATOM 2548 N N . GLY A 1 324 ? -14.835 -11.629 17.712 1.00 87.88 324 GLY A N 1
ATOM 2549 C CA . GLY A 1 324 ? -14.462 -10.267 18.087 1.00 87.88 324 GLY A CA 1
ATOM 2550 C C . GLY A 1 324 ? -12.998 -10.074 18.491 1.00 87.88 324 GLY A C 1
ATOM 2551 O O . GLY A 1 324 ? -12.606 -8.926 18.716 1.00 87.88 324 GLY A O 1
ATOM 2552 N N . GLY A 1 325 ? -12.197 -11.145 18.567 1.00 94.62 325 GLY A N 1
ATOM 2553 C CA . GLY A 1 325 ? -10.747 -11.057 18.756 1.00 94.62 325 GLY A CA 1
ATOM 2554 C C . GLY A 1 325 ? -10.021 -10.555 17.506 1.00 94.62 325 GLY A C 1
ATOM 2555 O O . GLY A 1 325 ? -10.590 -10.516 16.415 1.00 94.62 325 GLY A O 1
ATOM 2556 N N . PHE A 1 326 ? -8.750 -10.180 17.649 1.00 96.94 326 PHE A N 1
ATOM 2557 C CA . PHE A 1 326 ? -7.920 -9.731 16.528 1.00 96.94 326 PHE A CA 1
ATOM 2558 C C . PHE A 1 326 ? -6.682 -10.600 16.356 1.00 96.94 326 PHE A C 1
ATOM 2560 O O . PHE A 1 326 ? -6.075 -11.019 17.337 1.00 96.94 326 PHE A O 1
ATOM 2567 N N . VAL A 1 327 ? -6.269 -10.824 15.114 1.00 97.06 327 VAL A N 1
ATOM 2568 C CA . VAL A 1 327 ? -5.024 -11.535 14.803 1.00 97.06 327 VAL A CA 1
ATOM 2569 C C . VAL A 1 327 ? -4.077 -10.601 14.071 1.00 97.06 327 VAL A C 1
ATOM 2571 O O . VAL A 1 327 ? -4.481 -9.897 13.143 1.00 97.06 327 VAL A O 1
ATOM 2574 N N . LEU A 1 328 ? -2.816 -10.590 14.501 1.00 97.81 328 LEU A N 1
ATOM 2575 C CA . LEU A 1 328 ? -1.754 -9.820 13.859 1.00 97.81 328 LEU A CA 1
ATOM 2576 C C . LEU A 1 328 ? -0.951 -10.711 12.916 1.00 97.81 328 LEU A C 1
ATOM 2578 O O . LEU A 1 328 ? -0.456 -11.761 13.312 1.00 97.81 328 LEU A O 1
ATOM 2582 N N . PHE A 1 329 ? -0.756 -10.253 11.687 1.00 97.56 329 PHE A N 1
ATOM 2583 C CA . PHE A 1 329 ? 0.183 -10.830 10.735 1.00 97.56 329 PHE A CA 1
ATOM 2584 C C . PHE A 1 329 ? 1.399 -9.926 10.629 1.00 97.56 329 PHE A C 1
ATOM 2586 O O . PHE A 1 329 ? 1.403 -8.938 9.888 1.00 97.56 329 PHE A O 1
ATOM 2593 N N . CYS A 1 330 ? 2.420 -10.273 11.402 1.00 97.88 330 CYS A N 1
ATOM 2594 C CA . CYS A 1 330 ? 3.652 -9.517 11.528 1.00 97.88 330 CYS A CA 1
ATOM 2595 C C . CYS A 1 330 ? 4.708 -10.005 10.523 1.00 97.88 330 CYS A C 1
ATOM 2597 O O . CYS A 1 330 ? 4.774 -11.198 10.221 1.00 97.88 330 CYS A O 1
ATOM 2599 N N . PRO A 1 331 ? 5.614 -9.136 10.047 1.00 97.12 331 PRO A N 1
ATOM 2600 C CA . PRO A 1 331 ? 6.836 -9.587 9.388 1.00 97.12 331 PRO A CA 1
ATOM 2601 C C . PRO A 1 331 ? 7.673 -10.481 10.315 1.00 97.12 331 PRO A C 1
ATOM 2603 O O . PRO A 1 331 ? 7.765 -10.237 11.522 1.00 97.12 331 PRO A O 1
ATOM 2606 N N . LYS A 1 332 ? 8.375 -11.474 9.761 1.00 97.12 332 LYS A N 1
ATOM 2607 C CA . LYS A 1 332 ? 9.302 -12.344 10.515 1.00 97.12 332 LYS A CA 1
ATOM 2608 C C . LYS A 1 332 ? 10.407 -11.571 11.256 1.00 97.12 332 LYS A C 1
ATOM 2610 O O . LYS A 1 332 ? 10.914 -12.026 12.279 1.00 97.12 332 LYS A O 1
ATOM 2615 N N . GLN A 1 333 ? 10.740 -10.362 10.808 1.00 97.06 333 GLN A N 1
ATOM 2616 C CA . GLN A 1 333 ? 11.650 -9.433 11.483 1.00 97.06 333 GLN A CA 1
ATOM 2617 C C . GLN A 1 333 ? 11.182 -9.094 12.909 1.00 97.06 333 GLN A C 1
ATOM 2619 O O . GLN A 1 333 ? 12.022 -8.953 13.797 1.00 97.06 333 GLN A O 1
ATOM 2624 N N . CYS A 1 334 ? 9.867 -9.036 13.155 1.00 98.06 334 CYS A N 1
ATOM 2625 C CA . CYS A 1 334 ? 9.305 -8.854 14.496 1.00 98.06 334 CYS A CA 1
ATOM 2626 C C . CYS A 1 334 ? 9.623 -10.038 15.418 1.00 98.06 334 CYS A C 1
ATOM 2628 O O . CYS A 1 334 ? 9.925 -9.834 16.590 1.00 98.06 334 CYS A O 1
ATOM 2630 N N . GLN A 1 335 ? 9.600 -11.268 14.893 1.00 97.56 335 GLN A N 1
ATOM 2631 C CA . GLN A 1 335 ? 9.968 -12.475 15.640 1.00 97.56 335 GLN A CA 1
ATOM 2632 C C . GLN A 1 335 ? 11.467 -12.501 15.965 1.00 97.56 335 GLN A C 1
ATOM 2634 O O . GLN A 1 335 ? 11.867 -12.906 17.056 1.00 97.56 335 GLN A O 1
ATOM 2639 N N . ASN A 1 336 ? 12.299 -12.056 15.024 1.00 96.88 336 ASN A N 1
ATOM 2640 C CA . ASN A 1 336 ? 13.756 -12.105 15.146 1.00 96.88 336 ASN A CA 1
ATOM 2641 C C . ASN A 1 336 ? 14.332 -10.999 16.046 1.00 96.88 336 ASN A C 1
ATOM 2643 O O . ASN A 1 336 ? 15.473 -11.105 16.492 1.00 96.88 336 ASN A O 1
ATOM 2647 N N . HIS A 1 337 ? 13.575 -9.931 16.310 1.00 98.06 337 HIS A N 1
ATOM 2648 C CA . HIS A 1 337 ? 14.011 -8.831 17.164 1.00 98.06 337 HIS A CA 1
ATOM 2649 C C . HIS A 1 337 ? 13.558 -9.041 18.611 1.00 98.06 337 HIS A C 1
ATOM 2651 O O . HIS A 1 337 ? 12.363 -9.071 18.894 1.00 98.06 337 HIS A O 1
ATOM 2657 N N . GLN A 1 338 ? 14.510 -9.113 19.544 1.00 96.94 338 GLN A N 1
ATOM 2658 C CA . GLN A 1 338 ? 14.256 -9.477 20.942 1.00 96.94 338 GLN A CA 1
ATOM 2659 C C . GLN A 1 338 ? 13.182 -8.611 21.622 1.00 96.94 338 GLN A C 1
ATOM 2661 O O . GLN A 1 338 ? 12.233 -9.162 22.178 1.00 96.94 338 GLN A O 1
ATOM 2666 N N . ASP A 1 339 ? 13.307 -7.281 21.564 1.00 96.06 339 ASP A N 1
ATOM 2667 C CA . ASP A 1 339 ? 12.375 -6.378 22.262 1.00 96.06 339 ASP A CA 1
ATOM 2668 C C . ASP A 1 339 ? 10.953 -6.445 21.690 1.00 96.06 339 ASP A C 1
ATOM 2670 O O . ASP A 1 339 ? 9.988 -6.589 22.438 1.00 96.06 339 ASP A O 1
ATOM 2674 N N . VAL A 1 340 ? 10.827 -6.435 20.359 1.00 98.12 340 VAL A N 1
ATOM 2675 C CA . VAL A 1 340 ? 9.536 -6.522 19.663 1.00 98.12 340 VAL A CA 1
ATOM 2676 C C . VAL A 1 340 ? 8.876 -7.878 19.904 1.00 98.12 340 VAL A C 1
ATOM 2678 O O . VAL A 1 340 ? 7.701 -7.926 20.253 1.00 98.12 340 VAL A O 1
ATOM 2681 N N . ASN A 1 341 ? 9.618 -8.984 19.810 1.00 98.19 341 ASN A N 1
ATOM 2682 C CA . ASN A 1 341 ? 9.086 -10.313 20.115 1.00 98.19 341 ASN A CA 1
ATOM 2683 C C . ASN A 1 341 ? 8.617 -10.406 21.577 1.00 98.19 341 ASN A C 1
ATOM 2685 O O . ASN A 1 341 ? 7.514 -10.884 21.851 1.00 98.19 341 ASN A O 1
ATOM 2689 N N . LYS A 1 342 ? 9.412 -9.890 22.524 1.00 97.75 342 LYS A N 1
ATOM 2690 C CA . LYS A 1 342 ? 9.030 -9.844 23.940 1.00 97.75 342 LYS A CA 1
ATOM 2691 C C . LYS A 1 342 ? 7.742 -9.043 24.144 1.00 97.75 342 LYS A C 1
ATOM 2693 O O . LYS A 1 342 ? 6.861 -9.514 24.862 1.00 97.75 342 LYS A O 1
ATOM 2698 N N . TYR A 1 343 ? 7.620 -7.876 23.512 1.00 98.31 343 TYR A N 1
ATOM 2699 C CA . TYR A 1 343 ? 6.404 -7.066 23.557 1.00 98.31 343 TYR A CA 1
ATOM 2700 C C . TYR A 1 343 ? 5.196 -7.831 23.005 1.00 98.31 343 TYR A C 1
ATOM 2702 O O . TYR A 1 343 ? 4.202 -7.969 23.707 1.00 98.31 343 TYR A O 1
ATOM 2710 N N . LEU A 1 344 ? 5.302 -8.409 21.804 1.00 98.25 344 LEU A N 1
ATOM 2711 C CA . LEU A 1 344 ? 4.230 -9.187 21.170 1.00 98.25 344 LEU A CA 1
ATOM 2712 C C . LEU A 1 344 ? 3.809 -10.397 22.013 1.00 98.25 344 LEU A C 1
ATOM 2714 O O . LEU A 1 344 ? 2.622 -10.655 22.192 1.00 98.25 344 LEU A O 1
ATOM 2718 N N . THR A 1 345 ? 4.777 -11.105 22.595 1.00 97.75 345 THR A N 1
ATOM 2719 C CA . THR A 1 345 ? 4.517 -12.229 23.502 1.00 97.75 345 THR A CA 1
ATOM 2720 C C . THR A 1 345 ? 3.766 -11.779 24.755 1.00 97.75 345 THR A C 1
ATOM 2722 O O . THR A 1 345 ? 2.890 -12.495 25.237 1.00 97.75 345 THR A O 1
ATOM 2725 N N . ASN A 1 346 ? 4.109 -10.616 25.312 1.00 97.50 346 ASN A N 1
ATOM 2726 C CA . ASN A 1 346 ? 3.406 -10.061 26.466 1.00 97.50 346 ASN A CA 1
ATOM 2727 C C . ASN A 1 346 ? 2.003 -9.578 26.087 1.00 97.50 346 ASN A C 1
ATOM 2729 O O . ASN A 1 346 ? 1.062 -9.852 26.824 1.00 97.50 346 ASN A O 1
ATOM 2733 N N . LEU A 1 347 ? 1.861 -8.936 24.925 1.00 97.06 347 LEU A N 1
ATOM 2734 C CA . LEU A 1 347 ? 0.585 -8.473 24.390 1.00 97.06 347 LEU A CA 1
ATOM 2735 C C . LEU A 1 347 ? -0.396 -9.633 24.183 1.00 97.06 347 LEU A C 1
ATOM 2737 O O . LEU A 1 347 ? -1.570 -9.489 24.492 1.00 97.06 347 LEU A O 1
ATOM 2741 N N . LEU A 1 348 ? 0.086 -10.7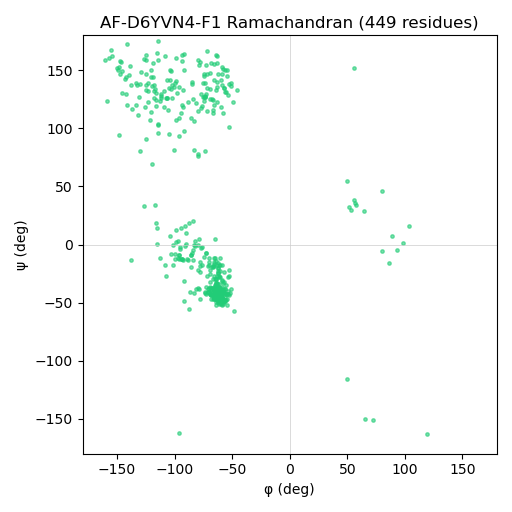85 23.710 1.00 97.12 348 LEU A N 1
ATOM 2742 C CA . LEU A 1 348 ? -0.727 -11.993 23.536 1.00 97.12 348 LEU A CA 1
ATOM 2743 C C . LEU A 1 348 ? -1.116 -12.656 24.872 1.00 97.12 348 LEU A C 1
ATOM 2745 O O . LEU A 1 348 ? -2.129 -13.339 24.965 1.00 97.12 348 LEU A O 1
ATOM 2749 N N . LYS A 1 349 ? -0.301 -12.482 25.921 1.00 97.06 349 LYS A N 1
ATOM 2750 C CA . LYS A 1 349 ? -0.554 -13.050 27.258 1.00 97.06 349 LYS A CA 1
ATOM 2751 C C . LYS A 1 349 ? -1.445 -12.176 28.133 1.00 97.06 349 LYS A C 1
ATOM 2753 O O . LYS A 1 349 ? -1.955 -12.675 29.136 1.00 97.06 349 LYS A O 1
ATOM 2758 N N . ASP A 1 350 ? -1.573 -10.890 27.821 1.00 96.31 350 ASP A N 1
ATOM 2759 C CA . ASP A 1 350 ? -2.393 -9.973 28.602 1.00 96.31 350 ASP A CA 1
ATOM 2760 C C . ASP A 1 350 ? -3.883 -10.281 28.371 1.00 96.31 350 ASP A C 1
ATOM 2762 O O . ASP A 1 350 ? -4.379 -10.069 27.266 1.00 96.31 350 ASP A O 1
ATOM 2766 N N . PRO A 1 351 ? -4.641 -10.724 29.394 1.00 92.56 351 PRO A N 1
ATOM 2767 C CA . PRO A 1 351 ? -6.067 -11.019 29.248 1.00 92.56 351 PRO A CA 1
ATOM 2768 C C . PRO A 1 351 ? -6.921 -9.783 28.921 1.00 92.56 351 PRO A C 1
ATOM 2770 O O . PRO A 1 351 ? -8.101 -9.929 28.608 1.00 92.56 351 PRO A O 1
ATOM 2773 N N . LYS A 1 352 ? -6.369 -8.568 29.035 1.00 93.38 352 LYS A N 1
ATOM 2774 C CA . LYS A 1 352 ? -7.027 -7.320 28.622 1.00 93.38 352 LYS A CA 1
ATOM 2775 C C . LYS A 1 352 ? -6.764 -6.962 27.161 1.00 93.38 352 LYS A C 1
ATOM 2777 O O . LYS A 1 352 ? -7.428 -6.068 26.636 1.00 93.38 352 LYS A O 1
ATOM 2782 N N . SER A 1 353 ? -5.793 -7.610 26.523 1.00 95.44 353 SER A N 1
ATOM 2783 C CA . SER A 1 353 ? -5.476 -7.380 25.122 1.00 95.44 353 SER A CA 1
ATOM 2784 C C . SER A 1 353 ? -6.574 -7.961 24.228 1.00 95.44 353 SER A C 1
ATOM 2786 O O . SER A 1 353 ? -6.987 -9.102 24.431 1.00 95.44 353 SER A O 1
ATOM 2788 N N . PRO A 1 354 ? -7.041 -7.221 23.210 1.00 96.06 354 PRO A N 1
ATOM 2789 C CA . PRO A 1 354 ? -7.963 -7.756 22.215 1.00 96.06 354 PRO A CA 1
ATOM 2790 C C . PRO A 1 354 ? -7.259 -8.655 21.176 1.00 96.06 354 PRO A C 1
ATOM 2792 O O . PRO A 1 354 ? -7.926 -9.202 20.297 1.00 96.06 354 PRO A O 1
ATOM 2795 N N . ILE A 1 355 ? -5.926 -8.794 21.240 1.00 97.75 355 ILE A N 1
ATOM 2796 C CA . ILE A 1 355 ? -5.143 -9.633 20.325 1.00 97.75 355 ILE A CA 1
ATOM 2797 C C . ILE A 1 355 ? -5.234 -11.098 20.760 1.00 97.75 355 ILE A C 1
ATOM 2799 O O . ILE A 1 355 ? -4.745 -11.467 21.824 1.00 97.75 355 ILE A O 1
ATOM 2803 N N . ALA A 1 356 ? -5.841 -11.922 19.912 1.00 96.38 356 ALA A N 1
ATOM 2804 C CA . ALA A 1 356 ? -6.079 -13.343 20.130 1.00 96.38 356 ALA A CA 1
ATOM 2805 C C . ALA A 1 356 ? -4.953 -14.238 19.590 1.00 96.38 356 ALA A C 1
ATOM 2807 O O . ALA A 1 356 ? -4.706 -15.298 20.160 1.00 96.38 356 ALA A O 1
ATOM 2808 N N . ASP A 1 357 ? -4.281 -13.834 18.507 1.00 96.50 357 ASP A N 1
ATOM 2809 C CA . ASP A 1 357 ? -3.155 -14.584 17.937 1.00 96.50 357 ASP A CA 1
ATOM 2810 C C . ASP A 1 357 ? -2.192 -13.673 17.156 1.00 96.50 357 ASP A C 1
ATOM 2812 O O . ASP A 1 357 ? -2.526 -12.543 16.781 1.00 96.50 357 ASP A O 1
ATOM 2816 N N . ILE A 1 358 ? -0.973 -14.161 16.924 1.00 97.69 358 ILE A N 1
ATOM 2817 C CA . ILE A 1 358 ? 0.077 -13.480 16.167 1.00 97.69 358 ILE A CA 1
ATOM 2818 C C . ILE A 1 358 ? 0.759 -14.487 15.237 1.00 97.69 358 ILE A C 1
ATOM 2820 O O . ILE A 1 358 ? 1.445 -15.408 15.681 1.00 97.69 358 ILE A O 1
ATOM 2824 N N . HIS A 1 359 ? 0.651 -14.256 13.931 1.00 97.31 359 HIS A N 1
ATOM 2825 C CA . HIS A 1 359 ? 1.369 -15.001 12.903 1.00 97.31 359 HIS A CA 1
ATOM 2826 C C . HIS A 1 359 ? 2.533 -14.190 12.347 1.00 97.31 359 HIS A C 1
ATOM 2828 O O . HIS A 1 359 ? 2.487 -12.963 12.267 1.00 97.31 359 HIS A O 1
ATOM 2834 N N . TYR A 1 360 ? 3.573 -14.898 11.914 1.00 97.25 360 TYR A N 1
ATOM 2835 C CA . TYR A 1 360 ? 4.740 -14.296 11.284 1.00 97.25 360 TYR A CA 1
ATOM 2836 C C . TYR A 1 360 ? 4.820 -14.703 9.815 1.00 97.25 360 TYR A C 1
ATOM 2838 O O . TYR A 1 360 ? 4.883 -15.891 9.504 1.00 97.25 360 TYR A O 1
ATOM 2846 N N . ILE A 1 361 ? 4.849 -13.715 8.922 1.00 95.62 361 ILE A N 1
ATOM 2847 C CA . ILE A 1 361 ? 4.935 -13.913 7.474 1.00 95.62 361 ILE A CA 1
ATOM 2848 C C . ILE A 1 361 ? 6.362 -13.629 7.001 1.00 95.62 361 ILE A C 1
ATOM 2850 O O . ILE A 1 361 ? 6.975 -12.620 7.364 1.00 95.62 361 ILE A O 1
ATOM 2854 N N . ASP A 1 362 ? 6.890 -14.525 6.170 1.00 96.12 362 ASP A N 1
ATOM 2855 C CA . ASP A 1 362 ? 8.157 -14.325 5.474 1.00 96.12 362 ASP A CA 1
ATOM 2856 C C . ASP A 1 362 ? 7.940 -13.501 4.197 1.00 96.12 362 ASP A C 1
ATOM 2858 O O . ASP A 1 362 ? 7.399 -13.987 3.204 1.00 96.12 362 ASP A O 1
ATOM 2862 N N . LEU A 1 363 ? 8.357 -12.236 4.254 1.00 96.12 363 LEU A N 1
ATOM 2863 C CA . LEU A 1 363 ? 8.322 -11.273 3.152 1.00 96.12 363 LEU A CA 1
ATOM 2864 C C . LEU A 1 363 ? 9.708 -10.654 2.938 1.00 96.12 363 LEU A C 1
ATOM 2866 O O . LEU A 1 363 ? 9.818 -9.474 2.605 1.00 96.12 363 LEU A O 1
ATOM 2870 N N . ASP A 1 364 ? 10.778 -11.421 3.170 1.00 95.75 364 ASP A N 1
ATOM 2871 C CA . ASP A 1 364 ? 12.155 -10.915 3.184 1.00 95.75 364 ASP A CA 1
ATOM 2872 C C . ASP A 1 364 ? 12.532 -10.085 1.943 1.00 95.75 364 ASP A C 1
ATOM 2874 O O . ASP A 1 364 ? 13.221 -9.071 2.077 1.00 95.75 364 ASP A O 1
ATOM 2878 N N . GLN A 1 365 ? 12.065 -10.459 0.745 1.00 97.44 365 GLN A N 1
ATOM 2879 C CA . GLN A 1 365 ? 12.359 -9.694 -0.475 1.00 97.44 365 GLN A CA 1
ATOM 2880 C C . GLN A 1 365 ? 11.672 -8.318 -0.494 1.00 97.44 365 GLN A C 1
ATOM 2882 O O . GLN A 1 365 ? 12.269 -7.328 -0.916 1.00 97.44 365 GLN A O 1
ATOM 2887 N N . SER A 1 366 ? 10.428 -8.244 -0.020 1.00 95.75 366 SER A N 1
ATOM 2888 C CA . SER A 1 366 ? 9.664 -6.994 0.077 1.00 95.75 366 SER A CA 1
ATOM 2889 C C . SER A 1 366 ? 10.197 -6.107 1.205 1.00 95.75 366 SER A C 1
ATOM 2891 O O . SER A 1 366 ? 10.426 -4.910 1.020 1.00 95.75 366 SER A O 1
ATOM 2893 N N . MET A 1 367 ? 10.500 -6.716 2.353 1.00 95.75 367 MET A N 1
ATOM 2894 C CA . MET A 1 367 ? 11.039 -6.051 3.539 1.00 95.75 367 MET A CA 1
ATOM 2895 C C . MET A 1 367 ? 12.366 -5.339 3.263 1.00 95.75 367 MET A C 1
ATOM 2897 O O . MET A 1 367 ? 12.580 -4.233 3.752 1.00 95.75 367 MET A O 1
ATOM 2901 N N . ARG A 1 368 ? 13.235 -5.908 2.418 1.00 93.62 368 ARG A N 1
ATOM 2902 C CA . ARG A 1 368 ? 14.494 -5.264 1.994 1.00 93.62 368 ARG A CA 1
ATOM 2903 C C . ARG A 1 368 ? 14.299 -4.025 1.115 1.00 93.62 368 ARG A C 1
ATOM 2905 O O . ARG A 1 368 ? 15.203 -3.206 1.037 1.00 93.62 368 ARG A O 1
ATOM 2912 N N . ASN A 1 369 ? 13.132 -3.848 0.496 1.00 90.81 369 ASN A N 1
ATOM 2913 C CA . ASN A 1 369 ? 12.743 -2.594 -0.164 1.00 90.81 369 ASN A CA 1
ATOM 2914 C C . ASN A 1 369 ? 11.855 -1.702 0.722 1.00 90.81 369 ASN A C 1
ATOM 2916 O O . ASN A 1 369 ? 11.438 -0.626 0.292 1.00 90.81 369 ASN A O 1
ATOM 2920 N N . GLY A 1 370 ? 11.602 -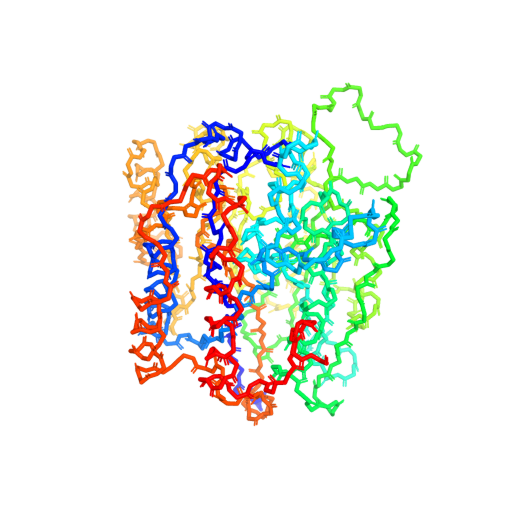2.114 1.964 1.00 89.38 370 GLY A N 1
ATOM 2921 C CA . GLY A 1 370 ? 10.833 -1.350 2.932 1.00 89.38 370 GLY A CA 1
ATOM 2922 C C . GLY A 1 370 ? 9.322 -1.456 2.763 1.00 89.38 370 GLY A C 1
ATOM 2923 O O . GLY A 1 370 ? 8.639 -0.439 2.809 1.00 89.38 370 GLY A O 1
ATOM 2924 N N . GLY A 1 371 ? 8.795 -2.667 2.571 1.00 88.69 371 GLY A N 1
ATOM 2925 C CA . GLY A 1 371 ? 7.365 -2.911 2.754 1.00 88.69 371 GLY A CA 1
ATOM 2926 C C . GLY A 1 371 ? 7.073 -4.270 3.375 1.00 88.69 371 GLY A C 1
ATOM 2927 O O . GLY A 1 371 ? 7.572 -5.301 2.916 1.00 88.69 371 GLY A O 1
ATOM 2928 N N . GLY A 1 372 ? 6.262 -4.253 4.427 1.00 93.50 372 GLY A N 1
ATOM 2929 C CA . GLY A 1 372 ? 5.770 -5.426 5.138 1.00 93.50 372 GLY A CA 1
ATOM 2930 C C . GLY A 1 372 ? 4.379 -5.865 4.658 1.00 93.50 372 GLY A C 1
ATOM 2931 O O . GLY A 1 372 ? 3.940 -5.481 3.568 1.00 93.50 372 GLY A O 1
ATOM 2932 N N . PRO A 1 373 ? 3.673 -6.689 5.456 1.00 95.44 373 PRO A N 1
ATOM 2933 C CA . PRO A 1 373 ? 2.359 -7.230 5.113 1.00 95.44 373 PRO A CA 1
ATOM 2934 C C . PRO A 1 373 ? 1.317 -6.174 4.735 1.00 95.44 373 PRO A C 1
ATOM 2936 O O . PRO A 1 373 ? 0.543 -6.398 3.801 1.00 95.44 373 PRO A O 1
ATOM 2939 N N . ALA A 1 374 ? 1.296 -5.039 5.442 1.00 95.56 374 ALA A N 1
ATOM 2940 C CA . ALA A 1 374 ? 0.351 -3.965 5.184 1.00 95.56 374 ALA A CA 1
ATOM 2941 C C . ALA A 1 374 ? 0.694 -3.193 3.906 1.00 95.56 374 ALA A C 1
ATOM 2943 O O . ALA A 1 374 ? -0.216 -2.945 3.125 1.00 95.56 374 ALA A O 1
ATOM 2944 N N . CYS A 1 375 ? 1.968 -2.889 3.626 1.00 96.75 375 CYS A N 1
ATOM 2945 C CA . CYS A 1 375 ? 2.336 -2.161 2.404 1.00 96.75 375 CYS A CA 1
ATOM 2946 C C . CYS A 1 375 ? 1.909 -2.886 1.117 1.00 96.75 375 CYS A C 1
ATOM 2948 O O . CYS A 1 375 ? 1.613 -2.236 0.114 1.00 96.75 375 CYS A O 1
ATOM 2950 N N . LEU A 1 376 ? 1.873 -4.223 1.125 1.00 97.19 376 LEU A N 1
ATOM 2951 C CA . LEU A 1 376 ? 1.489 -5.027 -0.040 1.00 97.19 376 LEU A CA 1
ATOM 2952 C C . LEU A 1 376 ? -0.008 -4.976 -0.362 1.00 97.19 376 LEU A C 1
ATOM 2954 O O . LEU A 1 376 ? -0.396 -5.488 -1.407 1.00 97.19 376 LEU A O 1
ATOM 2958 N N . ARG A 1 377 ? -0.842 -4.361 0.488 1.00 97.56 377 ARG A N 1
ATOM 2959 C CA . ARG A 1 377 ? -2.296 -4.319 0.308 1.00 97.56 377 ARG A CA 1
ATOM 2960 C C . ARG A 1 377 ? -2.908 -2.995 0.725 1.00 97.56 377 ARG A C 1
ATOM 2962 O O . ARG A 1 377 ? -2.554 -2.437 1.760 1.00 97.56 377 ARG A O 1
ATOM 2969 N N . PHE A 1 378 ? -3.928 -2.563 0.004 1.00 96.38 378 PHE A N 1
ATOM 2970 C CA . PHE A 1 378 ? -4.969 -1.730 0.606 1.00 96.38 378 PHE A CA 1
ATOM 2971 C C . PHE A 1 378 ? -6.242 -2.560 0.738 1.00 96.38 378 PHE A C 1
ATOM 2973 O O . PHE A 1 378 ? -6.364 -3.610 0.108 1.00 96.38 378 PHE A O 1
ATOM 2980 N N . SER A 1 379 ? -7.174 -2.126 1.578 1.00 95.75 379 SER A N 1
ATOM 2981 C CA . SER A 1 379 ? -8.470 -2.782 1.701 1.00 95.75 379 SER A CA 1
ATOM 2982 C C . SER A 1 379 ? -9.607 -1.799 1.481 1.00 95.75 379 SER A C 1
ATOM 2984 O O . SER A 1 379 ? -9.453 -0.578 1.565 1.00 95.75 379 SER A O 1
ATOM 2986 N N . THR A 1 380 ? -10.762 -2.350 1.141 1.00 96.50 380 THR A N 1
ATOM 2987 C CA . THR A 1 380 ? -12.025 -1.626 1.135 1.00 96.50 380 THR A CA 1
ATOM 2988 C C . THR A 1 380 ? -13.140 -2.528 1.639 1.00 96.50 380 THR A C 1
ATOM 2990 O O . THR A 1 380 ? -12.934 -3.720 1.864 1.00 96.50 380 THR A O 1
ATOM 2993 N N . VAL A 1 381 ? -14.323 -1.958 1.830 1.00 97.88 381 VAL A N 1
ATOM 2994 C CA . VAL A 1 381 ? -15.508 -2.684 2.272 1.00 97.88 381 VAL A CA 1
ATOM 2995 C C . VAL A 1 381 ? -16.505 -2.717 1.130 1.00 97.88 381 VAL A C 1
ATOM 2997 O O . VAL A 1 381 ? -16.844 -1.670 0.584 1.00 97.88 381 VAL A O 1
ATOM 3000 N N . LEU A 1 382 ? -16.971 -3.919 0.800 1.00 98.31 382 LEU A N 1
ATOM 3001 C CA . LEU A 1 382 ? -18.023 -4.144 -0.184 1.00 98.31 382 LEU A CA 1
ATOM 3002 C C . LEU A 1 382 ? -19.202 -4.840 0.479 1.00 98.31 382 LEU A C 1
ATOM 3004 O O . LEU A 1 382 ? -19.024 -5.813 1.217 1.00 98.31 382 LEU A O 1
ATOM 3008 N N . THR A 1 383 ? -20.405 -4.379 0.173 1.00 97.81 383 THR A N 1
ATOM 3009 C CA . THR A 1 383 ? -21.625 -5.161 0.386 1.00 97.81 383 THR A CA 1
ATOM 3010 C C . THR A 1 383 ? -21.614 -6.426 -0.476 1.00 97.81 383 THR A C 1
ATOM 3012 O O . THR A 1 383 ? -20.858 -6.538 -1.443 1.00 97.81 383 THR A O 1
ATOM 3015 N N . ASP A 1 384 ? -22.458 -7.396 -0.139 1.00 96.06 384 ASP A N 1
ATOM 3016 C CA . ASP A 1 384 ? -22.706 -8.578 -0.968 1.00 96.06 384 ASP A CA 1
ATOM 3017 C C . ASP A 1 384 ? -23.089 -8.216 -2.414 1.00 96.06 384 ASP A C 1
ATOM 3019 O O . ASP A 1 384 ? -22.522 -8.778 -3.348 1.00 96.06 384 ASP A O 1
ATOM 3023 N N . ILE A 1 385 ? -23.963 -7.224 -2.602 1.00 96.81 385 ILE A N 1
ATOM 3024 C CA . ILE A 1 385 ? -24.383 -6.756 -3.928 1.00 96.81 385 ILE A CA 1
ATOM 3025 C C . ILE A 1 385 ? -23.208 -6.139 -4.689 1.00 96.81 385 ILE A C 1
ATOM 3027 O O . ILE A 1 385 ? -23.007 -6.458 -5.857 1.00 96.81 385 ILE A O 1
ATOM 3031 N N . GLU A 1 386 ? -22.419 -5.264 -4.060 1.00 98.25 386 GLU A N 1
ATOM 3032 C CA . GLU A 1 386 ? -21.251 -4.650 -4.709 1.00 98.25 386 GLU A CA 1
ATOM 3033 C C . GLU A 1 386 ? -20.190 -5.683 -5.067 1.00 98.25 386 GLU A C 1
ATOM 3035 O O . GLU A 1 386 ? -19.574 -5.596 -6.126 1.00 98.25 386 GLU A O 1
ATOM 3040 N N . LEU A 1 387 ? -19.996 -6.685 -4.212 1.00 97.44 387 LEU A N 1
ATOM 3041 C CA . LEU A 1 387 ? -19.052 -7.763 -4.455 1.00 97.44 387 LEU A CA 1
ATOM 3042 C C . LEU A 1 387 ? -19.362 -8.512 -5.760 1.00 97.44 387 LEU A C 1
ATOM 3044 O O . LEU A 1 387 ? -18.440 -8.836 -6.503 1.00 97.44 387 LEU A O 1
ATOM 3048 N N . GLU A 1 388 ? -20.642 -8.737 -6.069 1.00 97.06 388 GLU A N 1
ATOM 3049 C CA . GLU A 1 388 ? -21.081 -9.362 -7.327 1.00 97.06 388 GLU A CA 1
ATOM 3050 C C . GLU A 1 388 ? -20.782 -8.506 -8.571 1.00 97.06 388 GLU A C 1
ATOM 3052 O O . GLU A 1 388 ? -20.830 -9.010 -9.692 1.00 97.06 388 GLU A O 1
ATOM 3057 N N . GLN A 1 389 ? -20.474 -7.218 -8.393 1.00 98.00 389 GLN A N 1
ATOM 3058 C CA . GLN A 1 389 ? -20.159 -6.288 -9.482 1.00 98.00 389 GLN A CA 1
ATOM 3059 C C . GLN A 1 389 ? -18.656 -6.135 -9.732 1.00 98.00 389 GLN A C 1
ATOM 3061 O O . GLN A 1 389 ? -18.264 -5.499 -10.714 1.00 98.00 389 GLN A O 1
ATOM 3066 N N . VAL A 1 390 ? -17.815 -6.681 -8.852 1.00 97.94 390 VAL A N 1
ATOM 3067 C CA . VAL A 1 390 ? -16.361 -6.740 -9.039 1.00 97.94 390 VAL A CA 1
ATOM 3068 C C . VAL A 1 390 ? -16.032 -7.760 -10.127 1.00 97.94 390 VAL A C 1
ATOM 3070 O O . VAL A 1 390 ? -16.709 -8.778 -10.249 1.00 97.94 390 VAL A O 1
ATOM 3073 N N . ASN A 1 391 ? -14.970 -7.524 -10.902 1.00 95.94 391 ASN A N 1
ATOM 3074 C CA . ASN A 1 391 ? -14.487 -8.511 -11.867 1.00 95.94 391 ASN A CA 1
ATOM 3075 C C . ASN A 1 391 ? -14.126 -9.835 -11.153 1.00 95.94 391 ASN A C 1
ATOM 3077 O O . ASN A 1 391 ? -13.152 -9.876 -10.391 1.00 95.94 391 ASN A O 1
ATOM 3081 N N . PRO A 1 392 ? -14.866 -10.933 -11.405 1.00 96.31 392 PRO A N 1
ATOM 3082 C CA . PRO A 1 392 ? -14.715 -12.162 -10.637 1.00 96.31 392 PRO A CA 1
ATOM 3083 C C . PRO A 1 392 ? -13.383 -12.876 -10.902 1.00 96.31 392 PRO A C 1
ATOM 3085 O O . PRO A 1 392 ? -12.920 -13.633 -10.050 1.00 96.31 392 PRO A O 1
ATOM 3088 N N . ASN A 1 393 ? -12.739 -12.622 -12.048 1.00 96.50 393 ASN A N 1
ATOM 3089 C CA . ASN A 1 393 ? -11.486 -13.273 -12.445 1.00 96.50 393 ASN A CA 1
ATOM 3090 C C . ASN A 1 393 ? -10.277 -12.827 -11.608 1.00 96.50 393 ASN A C 1
ATOM 3092 O O . ASN A 1 393 ? -9.219 -13.453 -11.671 1.00 96.50 393 ASN A O 1
ATOM 3096 N N . LEU A 1 394 ? -10.436 -11.763 -10.818 1.00 96.81 394 LEU A N 1
ATOM 3097 C CA . LEU A 1 394 ? -9.381 -11.199 -9.981 1.00 96.81 394 LEU A CA 1
ATOM 3098 C C . LEU A 1 394 ? -9.410 -11.688 -8.535 1.00 96.81 394 LEU A C 1
ATOM 3100 O O . LEU A 1 394 ? -8.453 -11.429 -7.803 1.00 96.81 394 LEU A O 1
ATOM 3104 N N . PHE A 1 395 ? -10.456 -12.406 -8.114 1.00 97.75 395 PHE A N 1
ATOM 3105 C CA . PHE A 1 395 ? -10.478 -13.012 -6.787 1.00 97.75 395 PHE A CA 1
ATOM 3106 C C . PHE A 1 395 ? -9.526 -14.201 -6.715 1.00 97.75 395 PHE A C 1
ATOM 3108 O O . PHE A 1 395 ? -9.581 -15.126 -7.532 1.00 97.75 395 PHE A O 1
ATOM 3115 N N . LEU A 1 396 ? -8.679 -14.206 -5.687 1.00 98.38 396 LEU A N 1
ATOM 3116 C CA . LEU A 1 396 ? -7.803 -15.331 -5.414 1.00 98.38 396 LEU A CA 1
ATOM 3117 C C . LEU A 1 396 ? -8.635 -16.546 -4.996 1.00 98.38 396 LEU A C 1
ATOM 3119 O O . LEU A 1 396 ? -9.285 -16.564 -3.955 1.00 98.38 396 LEU A O 1
ATOM 3123 N N . THR A 1 397 ? -8.570 -17.576 -5.827 1.00 98.12 397 THR A N 1
ATOM 3124 C CA . THR A 1 397 ? -9.078 -18.924 -5.561 1.00 98.12 397 THR A CA 1
ATOM 3125 C C . THR A 1 397 ? -7.899 -19.888 -5.519 1.00 98.12 397 THR A C 1
ATOM 3127 O O . THR A 1 397 ? -6.833 -19.549 -6.031 1.00 98.12 397 THR A O 1
ATOM 3130 N N . ASP A 1 398 ? -8.077 -21.106 -5.000 1.00 98.25 398 ASP A N 1
ATOM 3131 C CA . ASP A 1 398 ? -7.021 -22.135 -5.045 1.00 98.25 398 ASP A CA 1
ATOM 3132 C C . ASP A 1 398 ? -6.514 -22.359 -6.481 1.00 98.25 398 ASP A C 1
ATOM 3134 O O . ASP A 1 398 ? -5.316 -22.354 -6.746 1.00 98.25 398 ASP A O 1
ATOM 3138 N N . LYS A 1 399 ? -7.438 -22.417 -7.450 1.00 98.31 399 LYS A N 1
ATOM 3139 C CA . LYS A 1 399 ? -7.092 -22.556 -8.870 1.00 98.31 399 LYS A CA 1
ATOM 3140 C C . LYS A 1 399 ? -6.291 -21.363 -9.397 1.00 98.31 399 LYS A C 1
ATOM 3142 O O . LYS A 1 399 ? -5.381 -21.552 -10.202 1.00 98.31 399 LYS A O 1
ATOM 3147 N N . LEU A 1 400 ? -6.649 -20.134 -9.016 1.00 98.56 400 LEU A N 1
ATOM 3148 C CA . LEU A 1 400 ? -5.899 -18.953 -9.447 1.00 98.56 400 LEU A CA 1
ATOM 3149 C C . LEU A 1 400 ? -4.528 -18.892 -8.764 1.00 98.56 400 LEU A C 1
ATOM 3151 O O . LEU A 1 400 ? -3.549 -18.567 -9.426 1.00 98.56 400 LEU A O 1
ATOM 3155 N N . TYR A 1 401 ? -4.445 -19.260 -7.486 1.00 98.75 401 TYR A N 1
ATOM 3156 C CA . TYR A 1 401 ? -3.191 -19.372 -6.746 1.00 98.75 401 TYR A CA 1
ATOM 3157 C C . TYR A 1 401 ? -2.214 -20.330 -7.441 1.00 98.75 401 TYR A C 1
ATOM 3159 O O . TYR A 1 401 ? -1.071 -19.949 -7.698 1.00 98.75 401 TYR A O 1
ATOM 3167 N N . ASP A 1 402 ? -2.671 -21.524 -7.826 1.00 98.75 402 ASP A N 1
ATOM 3168 C CA . ASP A 1 402 ? -1.832 -22.506 -8.523 1.00 98.75 402 ASP A CA 1
ATOM 3169 C C . ASP A 1 402 ? -1.368 -21.982 -9.890 1.00 98.75 402 ASP A C 1
ATOM 3171 O O . ASP A 1 402 ? -0.181 -22.041 -10.215 1.00 98.75 402 ASP A O 1
ATOM 3175 N N . ARG A 1 403 ? -2.282 -21.386 -10.671 1.00 98.62 403 ARG A N 1
ATOM 3176 C CA . ARG A 1 403 ? -1.960 -20.808 -11.988 1.00 98.62 403 ARG A CA 1
ATOM 3177 C C . ARG A 1 403 ? -0.963 -19.655 -11.893 1.00 98.62 403 ARG A C 1
ATOM 3179 O O . ARG A 1 403 ? -0.051 -19.574 -12.711 1.00 98.62 403 ARG A O 1
ATOM 3186 N N . LEU A 1 404 ? -1.128 -18.759 -10.919 1.00 98.81 404 LEU A N 1
ATOM 3187 C CA . LEU A 1 404 ? -0.195 -17.653 -10.698 1.00 98.81 404 LEU A CA 1
ATOM 3188 C C . LEU A 1 404 ? 1.157 -18.166 -10.201 1.00 98.81 404 LEU A C 1
ATOM 3190 O O . LEU A 1 404 ? 2.186 -17.663 -10.639 1.00 98.81 404 LEU A O 1
ATOM 3194 N N . SER A 1 405 ? 1.173 -19.196 -9.353 1.00 98.81 405 SER A N 1
ATOM 3195 C CA . SER A 1 405 ? 2.411 -19.841 -8.906 1.00 98.81 405 SER A CA 1
ATOM 3196 C C . SER A 1 405 ? 3.181 -20.450 -10.079 1.00 98.81 405 SER A C 1
ATOM 3198 O O . SER A 1 405 ? 4.393 -20.264 -10.182 1.00 98.81 405 SER A O 1
ATOM 3200 N N . GLU A 1 406 ? 2.501 -21.144 -10.993 1.00 98.81 406 GLU A N 1
ATOM 3201 C CA . GLU A 1 406 ? 3.109 -21.683 -12.216 1.00 98.81 406 GLU A CA 1
ATOM 3202 C C . GLU A 1 406 ? 3.632 -20.563 -13.127 1.00 98.81 406 GLU A C 1
ATOM 3204 O O . GLU A 1 406 ? 4.795 -20.591 -13.532 1.00 98.81 406 GLU A O 1
ATOM 3209 N N . TRP A 1 407 ? 2.819 -19.531 -13.372 1.00 98.81 407 TRP A N 1
ATOM 3210 C CA . TRP A 1 407 ? 3.213 -18.359 -14.157 1.00 98.81 407 TRP A CA 1
ATOM 3211 C C . TRP A 1 407 ? 4.465 -17.674 -13.584 1.00 98.81 407 TRP A C 1
ATOM 3213 O O . TRP A 1 407 ? 5.419 -17.415 -14.320 1.00 98.81 407 TRP A O 1
ATOM 3223 N N . ILE A 1 408 ? 4.536 -17.468 -12.264 1.00 98.88 408 ILE A N 1
ATOM 3224 C CA . ILE A 1 408 ? 5.730 -16.923 -11.601 1.00 98.88 408 ILE A CA 1
ATOM 3225 C C . ILE A 1 408 ? 6.945 -17.832 -11.838 1.00 98.88 408 ILE A C 1
ATOM 3227 O O . ILE A 1 408 ? 8.033 -17.356 -12.166 1.00 98.88 408 ILE A O 1
ATOM 3231 N N . ASN A 1 409 ? 6.779 -19.148 -11.693 1.00 98.75 409 ASN A N 1
ATOM 3232 C CA . ASN A 1 409 ? 7.880 -20.095 -11.865 1.00 98.75 409 ASN A CA 1
ATOM 3233 C C . ASN A 1 409 ? 8.447 -20.110 -13.290 1.00 98.75 409 ASN A C 1
ATOM 3235 O O . ASN A 1 409 ? 9.660 -20.297 -13.433 1.00 98.75 409 ASN A O 1
ATOM 3239 N N . ILE A 1 410 ? 7.603 -19.891 -14.301 1.00 98.62 410 ILE A N 1
ATOM 3240 C CA . ILE A 1 410 ? 7.982 -19.846 -15.719 1.00 98.62 410 ILE A CA 1
ATOM 3241 C C . ILE A 1 410 ? 8.649 -18.515 -16.079 1.00 98.62 410 ILE A C 1
ATOM 3243 O O . ILE A 1 410 ? 9.690 -18.514 -16.730 1.00 98.62 410 ILE A O 1
ATOM 3247 N N . HIS A 1 411 ? 8.063 -17.390 -15.663 1.00 98.56 411 HIS A N 1
ATOM 3248 C CA . HIS A 1 411 ? 8.396 -16.081 -16.234 1.00 98.56 411 HIS A CA 1
ATOM 3249 C C . HIS A 1 411 ? 9.369 -15.234 -15.404 1.00 98.56 411 HIS A C 1
ATOM 3251 O O . HIS A 1 411 ? 9.869 -14.226 -15.897 1.00 98.56 411 HIS A O 1
ATOM 3257 N N . TYR A 1 412 ? 9.640 -15.594 -14.146 1.00 98.75 412 TYR A N 1
ATOM 3258 C CA . TYR A 1 412 ? 10.480 -14.775 -13.269 1.00 98.75 412 TYR A CA 1
ATOM 3259 C C . TYR A 1 412 ? 11.904 -15.319 -13.193 1.00 98.75 412 TYR A C 1
ATOM 3261 O O . TYR A 1 412 ? 12.125 -16.522 -13.018 1.00 98.75 412 TYR A O 1
ATOM 3269 N N . ARG A 1 413 ? 12.880 -14.407 -13.212 1.00 98.62 413 ARG A N 1
ATOM 3270 C CA . ARG A 1 413 ? 14.271 -14.716 -12.861 1.00 98.62 413 ARG A CA 1
ATOM 3271 C C . ARG A 1 413 ? 14.388 -15.016 -11.360 1.00 98.62 413 ARG A C 1
ATOM 3273 O O . ARG A 1 413 ? 13.660 -14.461 -10.534 1.00 98.62 413 ARG A O 1
ATOM 3280 N N . ASP A 1 414 ? 15.307 -15.905 -11.004 1.00 98.00 414 ASP A N 1
ATOM 3281 C CA . ASP A 1 414 ? 15.666 -16.254 -9.620 1.00 98.00 414 ASP A CA 1
ATOM 3282 C C . ASP A 1 414 ? 16.787 -15.366 -9.048 1.00 98.00 414 ASP A C 1
ATOM 3284 O O . ASP A 1 414 ? 17.027 -15.344 -7.842 1.00 98.00 414 ASP A O 1
ATOM 3288 N N . SER A 1 415 ? 17.451 -14.597 -9.903 1.00 98.19 415 SER A N 1
ATOM 3289 C CA . SER A 1 415 ? 18.459 -13.613 -9.541 1.00 98.19 415 SER A CA 1
ATOM 3290 C C . SER A 1 415 ? 18.368 -12.440 -10.503 1.00 98.19 415 SER A C 1
ATOM 3292 O O . SER A 1 415 ? 18.366 -12.630 -11.718 1.00 98.19 415 SER A O 1
ATOM 3294 N N . LEU A 1 416 ? 18.318 -11.228 -9.960 1.00 98.50 416 LEU A N 1
ATOM 3295 C CA . LEU A 1 416 ? 18.329 -10.001 -10.743 1.00 98.50 416 LEU A CA 1
ATOM 3296 C C . LEU A 1 416 ? 19.183 -8.944 -10.033 1.00 98.50 416 LEU A C 1
ATOM 3298 O O . LEU A 1 416 ? 18.910 -8.549 -8.890 1.00 98.50 416 LEU A O 1
ATOM 3302 N N . LYS A 1 417 ? 20.231 -8.499 -10.720 1.00 98.06 417 LYS A N 1
ATOM 3303 C CA . LYS A 1 417 ? 21.046 -7.335 -10.376 1.00 98.06 417 LYS A CA 1
ATOM 3304 C C . LYS A 1 417 ? 20.531 -6.102 -11.108 1.00 98.06 417 LYS A C 1
ATOM 3306 O O . LYS A 1 417 ? 19.850 -6.197 -12.121 1.00 98.06 417 LYS A O 1
ATOM 3311 N N . LEU A 1 418 ? 20.936 -4.925 -10.641 1.00 97.19 418 LEU A N 1
ATOM 3312 C CA . LEU A 1 418 ? 20.600 -3.669 -11.313 1.00 97.19 418 LEU A CA 1
ATOM 3313 C C . LEU A 1 418 ? 21.152 -3.582 -12.747 1.00 97.19 418 LEU A C 1
ATOM 3315 O O . LEU A 1 418 ? 20.479 -3.043 -13.617 1.00 97.19 418 LEU A O 1
ATOM 3319 N N . GLU A 1 419 ? 22.330 -4.155 -13.011 1.00 97.56 419 GLU A N 1
ATOM 3320 C CA . GLU A 1 419 ? 22.910 -4.226 -14.363 1.00 97.56 419 GLU A CA 1
ATOM 3321 C C . GLU A 1 419 ? 22.065 -5.069 -15.334 1.00 97.56 419 GLU A C 1
ATOM 3323 O O . GLU A 1 419 ? 22.006 -4.761 -16.524 1.00 97.56 419 GLU A O 1
ATOM 3328 N N . ASP A 1 420 ? 21.337 -6.070 -14.827 1.00 98.31 420 ASP A N 1
ATOM 3329 C CA . ASP A 1 420 ? 20.477 -6.934 -15.642 1.00 98.31 420 ASP A CA 1
ATOM 3330 C C . ASP A 1 420 ? 19.244 -6.185 -16.170 1.00 98.31 420 ASP A C 1
ATOM 3332 O O . ASP A 1 420 ? 18.635 -6.615 -17.144 1.00 98.31 420 ASP A O 1
ATOM 3336 N N . LEU A 1 421 ? 18.893 -5.029 -15.589 1.00 98.31 421 LEU A N 1
ATOM 3337 C CA . LEU A 1 421 ? 17.815 -4.173 -16.101 1.00 98.31 421 LEU A CA 1
ATOM 3338 C C . LEU A 1 421 ? 18.106 -3.645 -17.514 1.00 98.31 421 LEU A C 1
ATOM 3340 O O . LEU A 1 421 ? 17.190 -3.221 -18.218 1.00 98.31 421 LEU A O 1
ATOM 3344 N N . ALA A 1 422 ? 19.378 -3.653 -17.923 1.00 98.25 422 ALA A N 1
ATOM 3345 C CA . ALA A 1 422 ? 19.829 -3.253 -19.249 1.00 98.25 422 ALA A CA 1
ATOM 3346 C C . ALA A 1 422 ? 19.774 -4.394 -20.284 1.00 98.25 422 ALA A C 1
ATOM 3348 O O . ALA A 1 422 ? 20.005 -4.139 -21.470 1.00 98.25 422 ALA A O 1
ATOM 3349 N N . ASP A 1 423 ? 19.506 -5.633 -19.854 1.00 98.31 423 ASP A N 1
ATOM 3350 C CA . ASP A 1 423 ? 19.420 -6.810 -20.719 1.00 98.31 423 ASP A CA 1
ATOM 3351 C C . ASP A 1 423 ? 18.221 -6.686 -21.673 1.00 98.31 423 ASP A C 1
ATOM 3353 O O . ASP A 1 423 ? 17.078 -6.614 -21.216 1.00 98.31 423 ASP A O 1
ATOM 3357 N N . PRO A 1 424 ? 18.438 -6.704 -23.001 1.00 97.38 424 PRO A N 1
ATOM 3358 C CA . PRO A 1 424 ? 17.346 -6.680 -23.967 1.00 97.38 424 PRO A CA 1
ATOM 3359 C C . PRO A 1 424 ? 16.328 -7.802 -23.767 1.00 97.38 424 PRO A C 1
ATOM 3361 O O . PRO A 1 424 ? 15.135 -7.583 -23.952 1.00 97.38 424 PRO A O 1
ATOM 3364 N N . SER A 1 425 ? 16.790 -8.980 -23.347 1.00 98.19 425 SER A N 1
ATOM 3365 C CA . SER A 1 425 ? 15.931 -10.151 -23.153 1.00 98.19 425 SER A CA 1
ATOM 3366 C C . SER A 1 425 ? 14.923 -9.925 -22.026 1.00 98.19 425 SER A C 1
ATOM 3368 O O . SER A 1 425 ? 13.811 -10.433 -22.101 1.00 98.19 425 SER A O 1
ATOM 3370 N N . LEU A 1 426 ? 15.269 -9.112 -21.017 1.00 98.31 426 LEU A N 1
ATOM 3371 C CA . LEU A 1 426 ? 14.381 -8.822 -19.892 1.00 98.31 426 LEU A CA 1
ATOM 3372 C C . LEU A 1 426 ? 13.113 -8.080 -20.339 1.00 98.31 426 LEU A C 1
ATOM 3374 O O . LEU A 1 426 ? 12.051 -8.325 -19.780 1.00 98.31 426 LEU A O 1
ATOM 3378 N N . VAL A 1 427 ? 13.204 -7.196 -21.340 1.00 97.62 427 VAL A N 1
ATOM 3379 C CA . VAL A 1 427 ? 12.029 -6.491 -21.889 1.00 97.62 427 VAL A CA 1
ATOM 3380 C C . VAL A 1 427 ? 11.067 -7.480 -22.536 1.00 97.62 427 VAL A C 1
ATOM 3382 O O . VAL A 1 427 ? 9.867 -7.438 -22.273 1.00 97.62 427 VAL A O 1
ATOM 3385 N N . ASP A 1 428 ? 11.600 -8.382 -23.357 1.00 97.69 428 ASP A N 1
ATOM 3386 C CA . ASP A 1 428 ? 10.796 -9.377 -24.062 1.00 97.69 428 ASP A CA 1
ATOM 3387 C C . ASP A 1 428 ? 10.175 -10.372 -23.055 1.00 97.69 428 ASP A C 1
ATOM 3389 O O . ASP A 1 428 ? 8.988 -10.689 -23.135 1.00 97.69 428 ASP A O 1
ATOM 3393 N N . GLU A 1 429 ? 10.941 -10.798 -22.042 1.00 98.44 429 GLU A N 1
ATOM 3394 C CA . GLU A 1 429 ? 10.474 -11.646 -20.936 1.00 98.44 429 GLU A CA 1
ATOM 3395 C C . GLU A 1 429 ? 9.344 -10.990 -20.129 1.00 98.44 429 GLU A C 1
ATOM 3397 O O . GLU A 1 429 ? 8.335 -11.641 -19.850 1.00 98.44 429 GLU A O 1
ATOM 3402 N N . THR A 1 430 ? 9.489 -9.715 -19.742 1.00 98.12 430 THR A N 1
ATOM 3403 C CA . THR A 1 430 ? 8.487 -9.027 -18.915 1.00 98.12 430 THR A CA 1
ATOM 3404 C C . THR A 1 430 ? 7.211 -8.752 -19.698 1.00 98.12 430 THR A C 1
ATOM 3406 O O . THR A 1 430 ? 6.122 -8.953 -19.163 1.00 98.12 430 THR A O 1
ATOM 3409 N N . GLN A 1 431 ? 7.313 -8.349 -20.966 1.00 98.12 431 GLN A N 1
ATOM 3410 C CA . GLN A 1 431 ? 6.148 -8.142 -21.826 1.00 98.12 431 GLN A CA 1
ATOM 3411 C C . GLN A 1 431 ? 5.401 -9.453 -22.094 1.00 98.12 431 GLN A C 1
ATOM 3413 O O . GLN A 1 431 ? 4.172 -9.481 -21.999 1.00 98.12 431 GLN A O 1
ATOM 3418 N N . GLU A 1 432 ? 6.112 -10.556 -22.343 1.00 98.56 432 GLU A N 1
ATOM 3419 C CA . GLU A 1 432 ? 5.486 -11.873 -22.488 1.00 98.56 432 GLU A CA 1
ATOM 3420 C C . GLU A 1 432 ? 4.809 -12.322 -21.187 1.00 98.56 432 GLU A C 1
ATOM 3422 O O . GLU A 1 432 ? 3.651 -12.745 -21.199 1.00 98.56 432 GLU A O 1
ATOM 3427 N N . ALA A 1 433 ? 5.481 -12.153 -20.043 1.00 98.69 433 ALA A N 1
ATOM 3428 C CA . ALA A 1 433 ? 4.903 -12.455 -18.738 1.00 98.69 433 ALA A CA 1
ATOM 3429 C C . ALA A 1 433 ? 3.586 -11.694 -18.521 1.00 98.69 433 ALA A C 1
ATOM 3431 O O . ALA A 1 433 ? 2.577 -12.290 -18.139 1.00 98.69 433 ALA A O 1
ATOM 3432 N N . LEU A 1 434 ? 3.574 -10.388 -18.798 1.00 98.62 434 LEU A N 1
ATOM 3433 C CA . LEU A 1 434 ? 2.393 -9.541 -18.648 1.00 98.62 434 LEU A CA 1
ATOM 3434 C C . LEU A 1 434 ? 1.290 -9.893 -19.656 1.00 98.62 434 LEU A C 1
ATOM 3436 O O . LEU A 1 434 ? 0.119 -9.908 -19.280 1.00 98.62 434 LEU A O 1
ATOM 3440 N N . ASN A 1 435 ? 1.630 -10.255 -20.896 1.00 98.50 435 ASN A N 1
ATOM 3441 C CA . ASN A 1 435 ? 0.663 -10.760 -21.874 1.00 98.50 435 ASN A CA 1
ATOM 3442 C C . ASN A 1 435 ? -0.056 -12.006 -21.360 1.00 98.50 435 ASN A C 1
ATOM 3444 O O . ASN A 1 435 ? -1.289 -12.039 -21.337 1.00 98.50 435 ASN A O 1
ATOM 3448 N N . VAL A 1 436 ? 0.695 -13.007 -20.899 1.00 98.56 436 VAL A N 1
ATOM 3449 C CA . VAL A 1 436 ? 0.116 -14.227 -20.324 1.00 98.56 436 VAL A CA 1
ATOM 3450 C C . VAL A 1 436 ? -0.719 -13.890 -19.086 1.00 98.56 436 VAL A C 1
ATOM 3452 O O . VAL A 1 436 ? -1.832 -14.397 -18.942 1.00 98.56 436 VAL A O 1
ATOM 3455 N N . LEU A 1 437 ? -0.254 -12.976 -18.229 1.00 98.62 437 LEU A N 1
ATOM 3456 C CA . LEU A 1 437 ? -0.992 -12.569 -17.033 1.00 98.62 437 LEU A CA 1
ATOM 3457 C C . LEU A 1 437 ? -2.341 -11.920 -17.368 1.00 98.62 437 LEU A C 1
ATOM 3459 O O . LEU A 1 437 ? -3.349 -12.273 -16.757 1.00 98.62 437 LEU A O 1
ATOM 3463 N N . THR A 1 438 ? -2.394 -11.024 -18.361 1.00 98.00 438 THR A N 1
ATOM 3464 C CA . THR A 1 438 ? -3.667 -10.416 -18.791 1.00 98.00 438 THR A CA 1
ATOM 3465 C C . THR A 1 438 ? -4.669 -11.442 -19.314 1.00 98.00 438 THR A C 1
ATOM 3467 O O . THR A 1 438 ? -5.869 -11.235 -19.163 1.00 98.00 438 THR A O 1
ATOM 3470 N N . GLN A 1 439 ? -4.202 -12.568 -19.862 1.00 97.69 439 GLN A N 1
ATOM 3471 C CA . GLN A 1 439 ? -5.061 -13.686 -20.261 1.00 97.69 439 GLN A CA 1
ATOM 3472 C C . GLN A 1 439 ? -5.490 -14.541 -19.061 1.00 97.69 439 GLN A C 1
ATOM 3474 O O . GLN A 1 439 ? -6.630 -14.993 -19.006 1.00 97.69 439 GLN A O 1
ATOM 3479 N N . ILE A 1 440 ? -4.600 -14.769 -18.084 1.00 98.00 440 ILE A N 1
ATOM 3480 C CA . ILE A 1 440 ? -4.930 -15.501 -16.849 1.00 98.00 440 ILE A CA 1
ATOM 3481 C C . ILE A 1 440 ? -6.036 -14.782 -16.071 1.00 98.00 440 ILE A C 1
ATOM 3483 O O . ILE A 1 440 ? -6.947 -15.452 -15.581 1.00 98.00 440 ILE A O 1
ATOM 3487 N N . LEU A 1 441 ? -5.929 -13.454 -15.976 1.00 97.38 441 LEU A N 1
ATOM 3488 C CA . LEU A 1 441 ? -6.793 -12.572 -15.188 1.00 97.38 441 LEU A CA 1
ATOM 3489 C C . LEU A 1 441 ? -7.943 -11.939 -15.993 1.00 97.38 441 LEU A C 1
ATOM 3491 O O . LEU A 1 441 ? -8.737 -11.199 -15.418 1.00 97.38 441 LEU A O 1
ATOM 3495 N N . ASP A 1 442 ? -8.025 -12.213 -17.299 1.00 95.62 442 ASP A N 1
ATOM 3496 C CA . ASP A 1 442 ? -9.028 -11.660 -18.223 1.00 95.62 442 ASP A CA 1
ATOM 3497 C C . ASP A 1 442 ? -9.156 -10.126 -18.134 1.00 95.62 442 ASP A C 1
ATOM 3499 O O . ASP A 1 442 ? -10.216 -9.556 -17.873 1.00 95.62 442 ASP A O 1
ATOM 3503 N N . LEU A 1 443 ? -8.018 -9.447 -18.293 1.00 94.81 443 LEU A N 1
ATOM 3504 C CA . LEU A 1 443 ? -7.909 -7.990 -18.152 1.00 94.81 443 LEU A CA 1
ATOM 3505 C C . LEU A 1 443 ? -8.052 -7.242 -19.480 1.00 94.81 443 LEU A C 1
ATOM 3507 O O . LEU A 1 443 ? -8.187 -6.021 -19.492 1.00 94.81 443 LEU A O 1
ATOM 3511 N N . GLY A 1 444 ? -7.995 -7.951 -20.608 1.00 93.44 444 GLY A N 1
ATOM 3512 C CA . GLY A 1 444 ? -7.836 -7.324 -21.916 1.00 93.44 444 GLY A CA 1
ATOM 3513 C C . GLY A 1 444 ? -6.479 -6.619 -22.054 1.00 93.44 444 GLY A C 1
ATOM 3514 O O . GLY A 1 444 ? -5.481 -7.040 -21.473 1.00 93.44 444 GLY A O 1
ATOM 3515 N N . ARG A 1 445 ? -6.431 -5.555 -22.863 1.00 94.25 445 ARG A N 1
ATOM 3516 C CA . ARG A 1 445 ? -5.204 -4.801 -23.171 1.00 94.25 445 ARG A CA 1
ATOM 3517 C C . ARG A 1 445 ? -5.093 -3.580 -22.262 1.00 94.25 445 ARG A C 1
ATOM 3519 O O . ARG A 1 445 ? -5.663 -2.535 -22.563 1.00 94.25 445 ARG A O 1
ATOM 3526 N N . ILE A 1 446 ? -4.395 -3.730 -21.141 1.00 94.12 446 ILE A N 1
ATOM 3527 C CA . ILE A 1 446 ? -4.292 -2.700 -20.086 1.00 94.12 446 ILE A CA 1
ATOM 3528 C C . ILE A 1 446 ? -2.913 -2.036 -20.003 1.00 94.12 446 ILE A C 1
ATOM 3530 O O . ILE A 1 446 ? -2.781 -0.964 -19.401 1.00 94.12 446 ILE A O 1
ATOM 3534 N N . TYR A 1 447 ? -1.892 -2.657 -20.593 1.00 96.31 447 TYR A N 1
ATOM 3535 C CA . TYR A 1 447 ? -0.533 -2.124 -20.649 1.00 96.31 447 TYR A CA 1
ATOM 3536 C C . TYR A 1 447 ? -0.304 -1.346 -21.945 1.00 96.31 447 TYR A C 1
ATOM 3538 O O . TYR A 1 447 ? -1.028 -1.542 -22.922 1.00 96.31 447 TYR A O 1
ATOM 3546 N N . ASP A 1 448 ? 0.673 -0.442 -21.954 1.00 93.88 448 ASP A N 1
ATOM 3547 C CA . ASP A 1 448 ? 0.888 0.442 -23.102 1.00 93.88 448 ASP A CA 1
ATOM 3548 C C . ASP A 1 448 ? 1.484 -0.340 -24.280 1.00 93.88 448 ASP A C 1
ATOM 3550 O O . ASP A 1 448 ? 1.059 -0.144 -25.414 1.00 93.88 448 ASP A O 1
ATOM 3554 N N . PHE A 1 449 ? 2.364 -1.315 -24.021 1.00 95.31 449 PHE A N 1
ATOM 3555 C CA . PHE A 1 449 ? 2.917 -2.190 -25.069 1.00 95.31 449 PHE A CA 1
ATOM 3556 C C . PHE A 1 449 ? 1.881 -3.096 -25.772 1.00 95.31 449 PHE A C 1
ATOM 3558 O O . PHE A 1 449 ? 2.186 -3.692 -26.805 1.00 95.31 449 PHE A O 1
ATOM 3565 N N . GLN A 1 450 ? 0.671 -3.238 -25.217 1.00 95.19 450 GLN A N 1
ATOM 3566 C CA . GLN A 1 450 ? -0.409 -4.052 -25.793 1.00 95.19 450 GLN A CA 1
ATOM 3567 C C . GLN A 1 450 ? -1.353 -3.255 -26.708 1.00 95.19 450 GLN A C 1
ATOM 3569 O O . GLN A 1 450 ? -2.202 -3.862 -27.375 1.00 95.19 450 GLN A O 1
ATOM 3574 N N . GLN A 1 451 ? -1.275 -1.921 -26.673 1.00 86.88 451 GLN A N 1
ATOM 3575 C CA . GLN A 1 451 ? -2.226 -1.011 -27.318 1.00 86.88 451 GLN A CA 1
ATOM 3576 C C . GLN A 1 451 ? -1.878 -0.702 -28.772 1.00 86.88 451 GLN A C 1
ATOM 3578 O O . GLN A 1 451 ? -0.679 -0.565 -29.101 1.00 86.88 451 GLN A O 1
#

Secondary structure (DSSP, 8-state):
-PPPEEEEEEEEPPPTT-------TT-HHHHHTTTPPB-HHHHHHHHHHHHHHHHHTT-EEEEEPPPPSS-HHHHHHTT--S-GGGHHHHHHHH-HHHHHHHH--GGG-GGGTEEEE-GGGBTTS-EEEEE---TTSHHHHTTHHHHHHHHHHHS--TTTEEEPPPPPSSGGG---GGGGEEEE-SSTTS--EEEEEESB--SSS---TT--S--S-BHHHHHHHHHHTTB-GGGEEEEEBPHHHHHTT--SGGGTEEEETTEEEEETTSBSSHHHHHHHHHHHHHHHHSSPPEEEEE-TTTS-HHHHHHHTGGGPEEEE-TTS-EEEEEEHHHHHSHHHHHHHHHHHH-TT--EEEEEEE--HHHHTTT--TTTTEEEEEEEHHHHTTS-GGGB--HHHHHHHHHHHHHH--S-B-GGGGG-HHHHHHHHHHHHHHHHHTT--S-SGGG-

Foldseek 3Di:
DFFDKAKEKEFEQFAQLAALCLQDPLAPLSVVCHQPKFFSLVLRLLRLVLQVVVVVLVHWYFYDYFFAPLPQVVLVVVPQDDDRLQSLLVCCVVPLSVNCLSGHRLVLQALQQWAWDQLQQAPLSAIEIEGFCLLVTRSCNVRQQLSLLSVCLQQVDPSRYDYDRYDDSDPQAQGRHNLQKDWAAQHLSFHTAIEGEWADEDPPPPDPPPAPDDARHYPSNVVVRCVVRRGDPLRYAYFHFASVLSNLRCNGLLLAWDDDYLEIEGEPNGGNCSVVRQVSNQVSRCVRHVDGRHYHYDYCVQPNSNLSQLQSQSLWDWDADPVGAIETEGECSLVVDDSSVVSVVVLCVPPPRSHPYYHYRHSPSVVSSRHDSNSRIDIDMDGPVSVVSTQPLRIDDPVLSVVVSVLSVPQHGRIDGSVCSSRSVNSVSSVVSVVVVCVSSVSPQSHPVSD

Solvent-accessible surface area (backbone atoms only — not comparable to full-atom values): 23020 Å² total; per-residue (Å²): 131,73,66,62,44,42,63,34,37,38,31,21,38,46,22,67,51,31,58,35,68,38,82,43,89,47,38,60,39,14,49,78,34,41,72,41,77,24,36,18,30,60,34,26,52,32,47,53,52,53,48,49,51,43,39,76,74,70,38,45,36,32,62,36,75,48,69,78,42,60,35,56,72,59,48,40,74,74,66,56,77,78,60,72,47,54,39,43,39,54,37,41,75,76,40,46,68,59,43,44,34,43,22,53,31,65,65,16,37,18,7,34,45,29,35,66,42,34,20,78,48,14,80,82,56,28,31,26,35,32,23,18,28,27,58,71,37,81,54,46,40,76,42,26,66,52,44,43,54,48,50,46,57,43,45,61,46,70,86,48,30,44,79,47,74,48,56,64,91,44,91,63,32,14,23,44,24,30,32,30,48,43,62,33,23,86,46,77,63,48,56,49,33,38,41,39,48,18,56,44,56,74,88,80,54,77,69,64,92,83,65,77,47,83,64,38,27,21,43,57,25,53,55,49,48,40,59,78,43,39,45,54,70,82,35,55,43,81,40,52,42,12,66,71,36,32,54,74,36,42,68,44,47,34,41,38,28,41,62,46,43,45,40,38,39,34,37,65,60,40,31,68,54,45,66,62,48,50,51,52,48,38,51,45,34,28,73,70,56,76,44,80,59,43,73,46,76,41,46,57,90,64,48,40,64,70,56,33,56,74,23,28,52,30,12,25,35,68,47,77,47,97,90,70,36,26,36,38,37,28,28,42,50,27,67,73,33,68,57,52,30,51,47,52,55,48,45,58,65,37,89,84,42,62,44,71,48,78,46,69,44,70,43,70,65,42,40,44,58,59,35,39,59,28,32,29,27,30,66,44,51,35,39,60,72,54,52,74,49,35,46,73,62,34,47,69,41,75,71,50,50,54,51,50,52,51,49,40,68,73,54,29,47,74,65,34,46,76,76,53,66,30,40,39,64,50,40,57,44,38,52,50,42,49,54,55,47,28,63,75,42,70,61,65,75,72,50,77,94,66,106